Protein AF-0000000076751435 (afdb_homodimer)

Secondary structure (DSSP, 8-state):
--HHHHHHHHHHH-SSSSEE-SSTTEEEEEE-S----EEEEE-SEEEEEEEEEEEEEETTEEEEEETTEEEEE-S-EEEEEEEEEEEEEEEEEPPHHHHHHHHHHTT--------S---SEEEEE--HHHHHHHHHHHHGGG-HHHHHHHHHHHHHHHHHHHHTSTTHHHHHHHHSSSHHHHHHHHHHHHHHTTTS---HHHHHHHTT--HHHHHHHHHHHHSS-HHHHHHHHHHHHHHHHHHTT--HHHHHHHTT-S-HHHHHHHHHHHHSS-HHHHHHHHHHS---/--HHHHHHHHHHH-SSSSEE-SSTTEEEEEE-S----EEEEE-SEEEEEEEEEEEEEETTEEEEEETTEEEEE-S-EEEEEEEEEEEEEEEEEPPHHHHHHHHHHTT--------S---SEEEEE--HHHHHHHHHHHHGGG-HHHHHHHHHHHHHHHHHHHHTSTTHHHHHHHHSSSHHHHHHHHHHHHHHTTTS---HHHHHHHTT--HHHHHHHHHHHHSS-HHHHHHHHHHHHHHHHHHTT--HHHHHHHTT-S-HHHHHHHHHHHHSS-HHHHHHHHHHS---

Nearest PDB structures (foldseek):
  6xiv-assembly1_A  TM=5.117E-01  e=5.145E-09  Escherichia coli
  3mkl-assembly2_B  TM=8.517E-01  e=1.866E-04  Escherichia coli K-12
  4zua-assembly2_B-2  TM=7.783E-01  e=1.025E-05  Pseudomonas aeruginosa PAO1
  5nla-assembly1_A  TM=3.629E-01  e=6.375E-06  Sinorhizobium meliloti 1021
  3d82-assembly1_E  TM=6.627E-01  e=1.143E-02  Shewanella frigidimarina NCIMB 400

Organism: NCBI:txid927661

Foldseek 3Di:
DALVLLQVLLVVQDDAFQCDAPQPQKTKHFDADWDFWDKDWDAWKKKAWSAWKKWKDFAVDIDIDHHQKIKTAHAGFIITMGTGPRTIIIMGHDDLVLLVVLVVVVPDDDQDQPPDQDASMDMFGHDPQLSVLSSVLSVCSVVVVCRVPCNSVSVSSNSNVCCVTPCVNVSSNCNDLDLLVLLRVLRVVCLVPLQDDDDLCVSQVSSVHDSVVSQVSNCRHRVDGSVRRSLSSLLVQLLVVLLVPDDLVVSCNVSHHPDSVVSQVSNCVVPVDGSVVSSVVCNVPPDD/DALVLLQVLLVVQDDAFQCDAPQPQKTKHFDADWDFWDKDWDAWKKKAWSAWKKWKDFAVDIDIDHHQKIKTAHAGFIITMGTGPRTIIIMGHDDLVLLVVLVVVVPDDDQDQPPDQDASMDMFGHDPQLSVLSSVLSVCSVVVVCRVPCNSVSVSSNSNVCCVTPCVNVSSNCNDLDLLVLLRVLRVVCLVPLQDDDDLCVSQVSSVHDSVVSQVSNCRHRVDGSVRRSLSSLLVVLLVVLLVPDDQVVSCNVSHHPDSVVVQVSNCVVPVDGSNVSSVVCNVPPDD

Sequence (576 aa):
MSLEALTAGIERHAQTRGVSTAVPGLVLAREDREVQDIDLAYRPMLCFVAQGAKRTVAGRRATRVARGEVFLSLLDVPVVATYEVPFRSATLDIDDEKLAQVISQRHTVSPVPVQRPTEGFAVAAMDQGLVGAVDRWVGLLDEPHHRDVLAPLLEYEILHRALSSPLGPALRAAVSTGPVRAIREAAAELRDHYARTIPIHELARAAGMSPATFYRHFRAVTGLSPNQLQRITRLQNSRRLLAAGKPVTTTAQAVGYASASQFSRDYRLQYGRSPAADARIMRADPPDMSLEALTAGIERHAQTRGVSTAVPGLVLAREDREVQDIDLAYRPMLCFVAQGAKRTVAGRRATRVARGEVFLSLLDVPVVATYEVPFRSATLDIDDEKLAQVISQRHTVSPVPVQRPTEGFAVAAMDQGLVGAVDRWVGLLDEPHHRDVLAPLLEYEILHRALSSPLGPALRAAVSTGPVRAIREAAAELRDHYARTIPIHELARAAGMSPATFYRHFRAVTGLSPNQLQRITRLQNSRRLLAAGKPVTTTAQAVGYASASQFSRDYRLQYGRSPAADARIMRADPPD

Radius of gyration: 32.24 Å; Cα contacts (8 Å, |Δi|>4): 1036; chains: 2; bounding box: 47×97×66 Å

Solvent-accessible surface area (backbone atoms only — not comparable to full-atom values): 30086 Å² total; per-residue (Å²): 112,46,56,64,56,35,37,52,50,43,58,75,75,25,87,37,63,73,34,76,52,94,50,85,55,40,30,28,29,24,39,76,62,83,50,77,66,41,82,44,76,42,53,34,26,40,39,38,25,41,31,38,29,40,38,41,34,22,76,82,35,72,49,74,42,36,55,50,20,33,33,37,34,61,34,40,42,60,31,37,32,34,53,41,60,55,25,30,33,44,29,40,57,61,48,66,69,59,53,46,49,54,51,60,67,61,69,53,76,72,78,69,82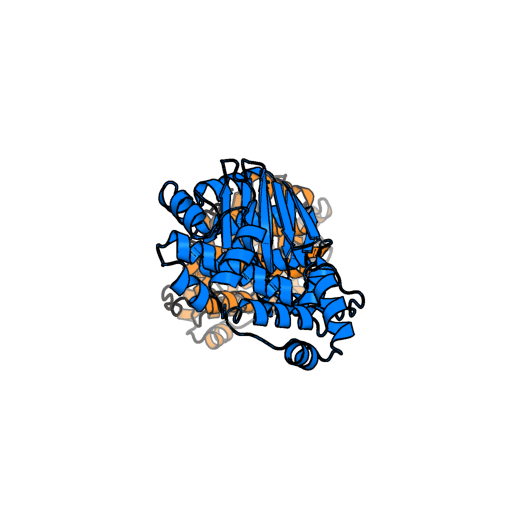,71,79,67,80,58,60,34,58,50,73,38,78,53,51,65,67,49,48,31,39,51,32,51,53,58,46,31,76,81,33,71,93,49,28,84,71,45,49,62,52,39,51,50,51,44,52,51,49,44,49,72,40,91,48,17,66,61,58,51,38,59,67,36,95,48,70,56,29,34,43,32,50,45,33,37,49,39,61,75,42,33,44,49,90,71,59,62,62,60,50,14,52,75,51,72,38,53,58,70,57,33,50,52,50,35,27,61,33,57,30,31,48,74,66,54,48,29,51,52,46,25,50,55,54,34,50,56,40,29,49,73,64,48,52,68,62,60,37,26,51,67,34,43,40,92,38,55,66,58,40,39,50,53,38,22,72,73,69,73,39,43,60,67,60,48,27,53,53,32,59,76,54,63,78,129,112,47,56,64,57,33,37,53,50,44,58,74,74,25,89,37,65,73,35,77,53,94,51,84,56,39,30,27,30,25,38,76,61,84,49,77,66,42,81,43,77,41,52,35,26,40,39,38,25,40,30,38,31,38,38,41,33,23,77,80,36,72,48,75,41,34,54,50,20,33,35,37,35,60,34,39,42,60,32,37,32,35,52,40,61,55,26,30,33,44,30,40,58,62,50,65,70,60,54,47,50,53,52,62,68,61,70,53,76,72,79,69,80,71,80,66,81,58,58,33,57,47,72,37,77,53,50,65,67,49,49,31,38,51,33,51,54,57,46,32,76,80,33,72,92,50,29,83,71,45,48,61,52,39,51,50,50,43,50,53,50,44,50,72,40,90,49,17,68,60,59,51,40,58,68,36,95,47,69,56,30,35,42,31,50,46,33,38,49,39,63,76,39,33,44,51,90,70,61,61,62,60,50,13,52,75,50,72,36,51,58,69,55,33,51,54,50,35,27,62,32,57,32,32,48,74,66,53,49,31,49,52,46,25,50,56,54,34,51,54,40,29,48,73,65,48,53,66,63,59,37,27,49,67,35,43,41,93,40,54,64,59,40,40,50,52,38,22,72,73,70,73,39,44,59,68,60,48,27,53,51,32,61,76,53,62,78,130

InterPro domains:
  IPR009057 Homedomain-like superfamily [SSF46689] (181-228)
  IPR009057 Homedomain-like superfamily [SSF46689] (234-278)
  IPR009594 Transcription regulator HTH, AraC, N-terminal [PF06719] (22-169)
  IPR018060 AraC-like, DNA binding HTH domain [PF12833] (203-277)
  IPR018060 AraC-like, DNA binding HTH domain [PS01124] (184-281)
  IPR018060 AraC-like, DNA binding HTH domain [SM00342] (197-279)
  IPR018062 HTH domain AraC-type, conserved site [PS00041] (234-275)

Structure (mmCIF, N/CA/C/O backbone):
data_AF-0000000076751435-model_v1
#
loop_
_entity.id
_entity.type
_entity.pdbx_description
1 polymer 'DNA-binding domain-containing protein, AraC-type'
#
loop_
_atom_site.group_PDB
_atom_site.id
_atom_site.type_symbol
_atom_site.label_atom_id
_atom_site.label_alt_id
_atom_site.label_comp_id
_atom_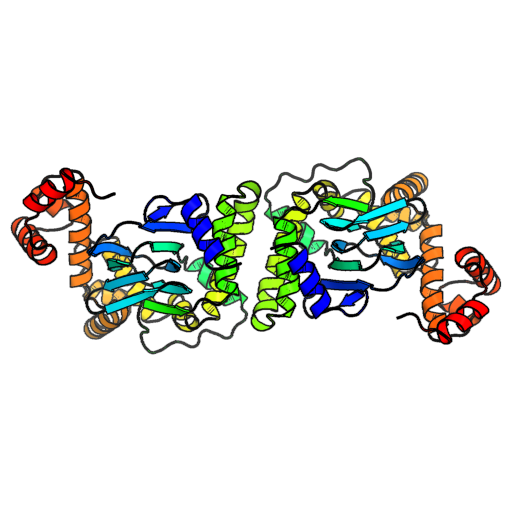site.label_asym_id
_atom_site.label_entity_id
_atom_site.label_seq_id
_atom_site.pdbx_PDB_ins_code
_atom_site.Cartn_x
_atom_site.Cartn_y
_atom_site.Cartn_z
_atom_site.occupancy
_atom_site.B_iso_or_equiv
_atom_site.auth_seq_id
_atom_site.auth_comp_id
_atom_site.auth_asym_id
_atom_site.auth_atom_id
_atom_site.pdbx_PDB_model_num
ATOM 1 N N . MET A 1 1 ? 2.291 8.148 -12.07 1 64.5 1 MET A N 1
ATOM 2 C CA . MET A 1 1 ? 1.686 8.93 -10.992 1 64.5 1 MET A CA 1
ATOM 3 C C . MET A 1 1 ? 2.412 10.258 -10.812 1 64.5 1 MET A C 1
ATOM 5 O O . MET A 1 1 ? 3.621 10.281 -10.578 1 64.5 1 MET A O 1
ATOM 9 N N . SER A 1 2 ? 1.679 11.305 -11.211 1 84.12 2 SER A N 1
ATOM 10 C CA . SER A 1 2 ? 2.254 12.641 -11.352 1 84.12 2 SER A CA 1
ATOM 11 C C . SER A 1 2 ? 1.524 13.648 -10.477 1 84.12 2 SER A C 1
ATOM 13 O O . SER A 1 2 ? 0.47 13.344 -9.914 1 84.12 2 SER A O 1
ATOM 15 N N . LEU A 1 3 ? 2.184 14.703 -10.273 1 95.12 3 LEU A N 1
ATOM 16 C CA . LEU A 1 3 ? 1.568 15.812 -9.555 1 95.12 3 LEU A CA 1
ATOM 17 C C . LEU A 1 3 ? 0.289 16.266 -10.25 1 95.12 3 LEU A C 1
ATOM 19 O O . LEU A 1 3 ? -0.659 16.703 -9.586 1 95.12 3 LEU A O 1
ATOM 23 N N . GLU A 1 4 ? 0.23 16.016 -11.539 1 95.38 4 GLU A N 1
ATOM 24 C CA . GLU A 1 4 ? -0.965 16.359 -12.305 1 95.38 4 GLU A CA 1
ATOM 25 C C . GLU A 1 4 ? -2.139 15.461 -11.914 1 95.38 4 GLU A C 1
ATOM 27 O O . GLU A 1 4 ? -3.268 15.938 -11.773 1 95.38 4 GLU A O 1
ATOM 32 N N . ALA A 1 5 ? -1.842 14.219 -11.805 1 95 5 ALA A N 1
ATOM 33 C CA . ALA A 1 5 ? -2.887 13.281 -11.406 1 95 5 ALA A CA 1
ATOM 34 C C . ALA A 1 5 ? -3.393 13.586 -10 1 95 5 ALA A C 1
ATOM 36 O O . ALA A 1 5 ? -4.598 13.547 -9.742 1 95 5 ALA A O 1
ATOM 37 N N . LEU A 1 6 ? -2.479 13.938 -9.102 1 97.06 6 LEU A N 1
ATOM 38 C CA . LEU A 1 6 ? -2.854 14.305 -7.738 1 97.06 6 LEU A CA 1
ATOM 39 C C . LEU A 1 6 ? -3.732 15.547 -7.734 1 97.06 6 LEU A C 1
ATOM 41 O O . LEU A 1 6 ? -4.766 15.586 -7.059 1 97.06 6 LEU A O 1
ATOM 45 N N . THR A 1 7 ? -3.363 16.531 -8.516 1 97.88 7 THR A N 1
ATOM 46 C CA . THR A 1 7 ? -4.137 17.766 -8.641 1 97.88 7 THR A CA 1
ATOM 47 C C . THR A 1 7 ? -5.551 17.469 -9.133 1 97.88 7 THR A C 1
ATOM 49 O O . THR A 1 7 ? -6.531 17.953 -8.555 1 97.88 7 THR A O 1
ATOM 52 N N . ALA A 1 8 ? -5.637 16.641 -10.141 1 97.25 8 ALA A N 1
ATOM 53 C CA . ALA A 1 8 ? -6.938 16.281 -10.703 1 97.25 8 ALA A CA 1
ATOM 54 C C . ALA A 1 8 ? -7.801 15.555 -9.68 1 97.25 8 ALA A C 1
ATOM 56 O O . ALA A 1 8 ? -9.008 15.781 -9.609 1 97.25 8 ALA A O 1
ATOM 57 N N . GLY A 1 9 ? -7.195 14.664 -8.93 1 96.88 9 GLY A N 1
ATOM 58 C CA . GLY A 1 9 ? -7.926 13.969 -7.887 1 96.88 9 GLY A CA 1
ATOM 59 C C . GLY A 1 9 ? -8.469 14.891 -6.812 1 96.88 9 GLY A C 1
ATOM 60 O O . GLY A 1 9 ? -9.609 14.742 -6.379 1 96.88 9 GLY A O 1
ATOM 61 N N . ILE A 1 10 ? -7.652 15.844 -6.383 1 97.88 10 ILE A N 1
ATOM 62 C CA . ILE A 1 10 ? -8.07 16.812 -5.379 1 97.88 10 ILE A CA 1
ATOM 63 C C . ILE A 1 10 ? -9.227 17.656 -5.914 1 97.88 10 ILE A C 1
ATOM 65 O O . ILE A 1 10 ? -10.227 17.859 -5.215 1 97.88 10 ILE A O 1
ATOM 69 N N . GLU A 1 11 ? -9.172 18.047 -7.137 1 96.81 11 GLU A N 1
ATOM 70 C CA . GLU A 1 11 ? -10.195 18.891 -7.742 1 96.81 11 GLU A CA 1
ATOM 71 C C . GLU A 1 11 ? -11.523 18.156 -7.871 1 96.81 11 GLU A C 1
ATOM 73 O O . GLU A 1 11 ? -12.594 18.766 -7.762 1 96.81 11 GLU A O 1
ATOM 78 N N . ARG A 1 12 ? -11.477 16.875 -8.047 1 96.19 12 ARG A N 1
ATOM 79 C CA . ARG A 1 12 ? -12.695 16.078 -8.18 1 96.19 12 ARG A CA 1
ATOM 80 C C . ARG A 1 12 ? -13.438 15.984 -6.852 1 96.19 12 ARG A C 1
ATOM 82 O O . ARG A 1 12 ? -14.664 15.852 -6.824 1 96.19 12 ARG A O 1
ATOM 89 N N . HIS A 1 13 ? -12.695 16.172 -5.738 1 97 13 HIS A N 1
ATOM 90 C CA . HIS A 1 13 ? -13.32 15.797 -4.473 1 97 13 HIS A CA 1
ATOM 91 C C . HIS A 1 13 ? -13.367 16.984 -3.514 1 97 13 HIS A C 1
ATOM 93 O O . HIS A 1 13 ? -13.922 16.875 -2.416 1 97 13 HIS A O 1
ATOM 99 N N . ALA A 1 14 ? -12.742 18.109 -3.879 1 94.81 14 ALA A N 1
ATOM 100 C CA . ALA A 1 14 ? -12.758 19.281 -3.014 1 94.81 14 ALA A CA 1
ATOM 101 C C . ALA A 1 14 ? -13.133 20.531 -3.801 1 94.81 14 ALA A C 1
ATOM 103 O O . ALA A 1 14 ? -12.609 20.766 -4.895 1 94.81 14 ALA A O 1
ATOM 104 N N . GLN A 1 15 ? -14.039 21.312 -3.209 1 90.88 15 GLN A N 1
ATOM 105 C CA . GLN A 1 15 ? -14.445 22.562 -3.828 1 90.88 15 GLN A CA 1
ATOM 106 C C . GLN A 1 15 ? -13.977 23.766 -3.002 1 90.88 15 GLN A C 1
ATOM 108 O O . GLN A 1 15 ? -14.062 24.906 -3.451 1 90.88 15 GLN A O 1
ATOM 113 N N . THR A 1 16 ? -13.539 23.516 -1.793 1 91.56 16 THR A N 1
ATOM 114 C CA . THR A 1 16 ? -13.055 24.547 -0.877 1 91.56 16 THR A CA 1
ATOM 115 C C . THR A 1 16 ? -11.867 24.031 -0.068 1 91.56 16 THR A C 1
ATOM 117 O O . THR A 1 16 ? -11.359 22.938 -0.331 1 91.56 16 THR A O 1
ATOM 120 N N . ARG A 1 17 ? -11.445 24.797 0.903 1 88.19 17 ARG A N 1
ATOM 121 C CA . ARG A 1 17 ? -10.359 24.375 1.777 1 88.19 17 ARG A CA 1
ATOM 122 C C . ARG A 1 17 ? -10.891 23.547 2.941 1 88.19 17 ARG A C 1
ATOM 124 O O . ARG A 1 17 ? -12 23.766 3.414 1 88.19 17 ARG A O 1
ATOM 131 N N . GLY A 1 18 ? -10.008 22.672 3.377 1 89.62 18 GLY A N 1
ATOM 132 C CA . GLY A 1 18 ? -10.281 21.953 4.613 1 89.62 18 GLY A CA 1
ATOM 133 C C . GLY A 1 18 ? -11.422 20.953 4.484 1 89.62 18 GLY A C 1
ATOM 134 O O . GLY A 1 18 ? -12.266 20.844 5.379 1 89.62 18 GLY A O 1
ATOM 135 N N . VAL A 1 19 ? -11.547 20.281 3.387 1 88.5 19 VAL A N 1
ATOM 136 C CA . VAL A 1 19 ? -12.625 19.328 3.156 1 88.5 19 VAL A CA 1
ATOM 137 C C . VAL A 1 19 ? -12.258 17.984 3.766 1 88.5 19 VAL A C 1
ATOM 139 O O . VAL A 1 19 ? -11.328 17.312 3.297 1 88.5 19 VAL A O 1
ATOM 142 N N . SER A 1 20 ? -13 17.625 4.816 1 93.94 20 SER A N 1
ATOM 143 C CA . SER A 1 20 ? -12.875 16.266 5.332 1 93.94 20 SER A CA 1
ATOM 144 C C . SER A 1 20 ? -13.445 15.242 4.352 1 93.94 20 SER A C 1
ATOM 146 O O . SER A 1 20 ? -14.43 15.523 3.66 1 93.94 20 SER A O 1
ATOM 148 N N . THR A 1 21 ? -12.875 14.055 4.266 1 95.62 21 THR A N 1
ATOM 149 C CA . THR A 1 21 ? -13.289 13.07 3.273 1 95.62 21 THR A CA 1
ATOM 150 C C . THR A 1 21 ? -13.703 11.766 3.947 1 95.62 21 THR A C 1
ATOM 152 O O . THR A 1 21 ? -13.648 11.648 5.172 1 95.62 21 THR A O 1
ATOM 155 N N . ALA A 1 22 ? -14.141 10.836 3.127 1 94.62 22 ALA A N 1
ATOM 156 C CA . ALA A 1 22 ? -14.539 9.516 3.602 1 94.62 22 ALA A CA 1
ATOM 157 C C . ALA A 1 22 ? -13.328 8.695 4.02 1 94.62 22 ALA A C 1
ATOM 159 O O . ALA A 1 22 ? -13.469 7.66 4.68 1 94.62 22 ALA A O 1
ATOM 160 N N . VAL A 1 23 ? -12.172 9.078 3.59 1 95.25 23 VAL A N 1
ATOM 161 C CA . VAL A 1 23 ? -10.938 8.469 4.082 1 95.25 23 VAL A CA 1
ATOM 162 C C . VAL A 1 23 ? -10.516 9.141 5.387 1 95.25 23 VAL A C 1
ATOM 164 O O . VAL A 1 23 ? -10.156 10.312 5.398 1 95.25 23 VAL A O 1
ATOM 167 N N . PRO A 1 24 ? -10.516 8.453 6.465 1 91.25 24 PRO A N 1
ATOM 168 C CA . PRO A 1 24 ? -10.164 9.07 7.746 1 91.25 24 PRO A CA 1
ATOM 169 C C . PRO A 1 24 ? -8.773 9.703 7.727 1 91.25 24 PRO A C 1
ATOM 171 O O . PRO A 1 24 ? -7.812 9.086 7.258 1 91.25 24 PRO A O 1
ATOM 174 N N . GLY A 1 25 ? -8.672 10.992 8.188 1 93.06 25 GLY A N 1
ATOM 175 C CA . GLY A 1 25 ? -7.406 11.695 8.297 1 93.06 25 GLY A CA 1
ATOM 176 C C . GLY A 1 25 ? -7.02 12.43 7.027 1 93.06 25 GLY A C 1
ATOM 177 O O . GLY A 1 25 ? -6.035 13.172 7.008 1 93.06 25 GLY A O 1
ATOM 178 N N . LEU A 1 26 ? -7.762 12.141 5.969 1 96.75 26 LEU A N 1
ATOM 179 C CA . LEU A 1 26 ? -7.492 12.82 4.703 1 96.75 26 LEU A CA 1
ATOM 180 C C . LEU A 1 26 ? -8.328 14.094 4.578 1 96.75 26 LEU A C 1
ATOM 182 O O . LEU A 1 26 ? -9.562 14.023 4.535 1 96.75 26 LEU A O 1
ATOM 186 N N . VAL A 1 27 ? -7.699 15.195 4.516 1 97.56 27 VAL A N 1
ATOM 187 C CA . VAL A 1 27 ? -8.344 16.484 4.297 1 97.56 27 VAL A CA 1
ATOM 188 C C . VAL A 1 27 ? -7.82 17.109 3.004 1 97.56 27 VAL A C 1
ATOM 190 O O . VAL A 1 27 ? -6.613 17.094 2.74 1 97.56 27 VAL A O 1
ATOM 193 N N . LEU A 1 28 ? -8.688 17.578 2.186 1 98.06 28 LEU A N 1
ATOM 194 C CA . LEU A 1 28 ? -8.297 18.188 0.916 1 98.06 28 LEU A CA 1
ATOM 195 C C . LEU A 1 28 ? -8.531 19.688 0.939 1 98.06 28 LEU A C 1
ATOM 197 O O . LEU A 1 28 ? -9.398 20.172 1.666 1 98.06 28 LEU A O 1
ATOM 201 N N . ALA A 1 29 ? -7.715 20.438 0.255 1 97.12 29 ALA A N 1
ATOM 202 C CA . ALA A 1 29 ? -7.887 21.875 0.141 1 97.12 29 ALA A CA 1
ATOM 203 C C . ALA A 1 29 ? -7.859 22.328 -1.319 1 97.12 29 ALA A C 1
ATOM 205 O O . ALA A 1 29 ? -7 21.891 -2.088 1 97.12 29 ALA A O 1
ATOM 206 N N . ARG A 1 30 ? -8.781 23.062 -1.657 1 96.25 30 ARG A N 1
ATOM 207 C CA . ARG A 1 30 ? -8.859 23.75 -2.941 1 96.25 30 ARG A CA 1
ATOM 208 C C . ARG A 1 30 ? -9.117 25.234 -2.746 1 96.25 30 ARG A C 1
ATOM 210 O O . ARG A 1 30 ? -10.094 25.625 -2.111 1 96.25 30 ARG A O 1
ATOM 217 N N . GLU A 1 31 ? -8.242 26.047 -3.109 1 94.69 31 GLU A N 1
ATOM 218 C CA . GLU A 1 31 ? -8.375 27.5 -3.076 1 94.69 31 GLU A CA 1
ATOM 219 C C . GLU A 1 31 ? -8.102 28.109 -4.449 1 94.69 31 GLU A C 1
ATOM 221 O O . GLU A 1 31 ? -7 27.984 -4.984 1 94.69 31 GLU A O 1
ATOM 226 N N . ASP A 1 32 ? -9.07 28.75 -5.047 1 93.44 32 ASP A N 1
ATOM 227 C CA . ASP A 1 32 ? -8.945 29.312 -6.383 1 93.44 32 ASP A CA 1
ATOM 228 C C . ASP A 1 32 ? -8.859 30.844 -6.32 1 93.44 32 ASP A C 1
ATOM 230 O O . ASP A 1 32 ? -8.469 31.484 -7.297 1 93.44 32 ASP A O 1
ATOM 234 N N . ARG A 1 33 ? -9.242 31.375 -5.215 1 88.06 33 ARG A N 1
ATOM 235 C CA . ARG A 1 33 ? -9.234 32.812 -5.059 1 88.06 33 ARG A CA 1
ATOM 236 C C . ARG A 1 33 ? -8.148 33.25 -4.078 1 88.06 33 ARG A C 1
ATOM 238 O O . ARG A 1 33 ? -7.848 32.562 -3.119 1 88.06 33 ARG A O 1
ATOM 245 N N . GLU A 1 34 ? -7.727 34.406 -4.336 1 81.38 34 GLU A N 1
ATOM 246 C CA . GLU A 1 34 ? -6.707 34.969 -3.449 1 81.38 34 GLU A CA 1
ATOM 247 C C . GLU A 1 34 ? -7.312 35.406 -2.115 1 81.38 34 GLU A C 1
ATOM 249 O O . GLU A 1 34 ? -8.25 36.188 -2.082 1 81.38 34 GLU A O 1
ATOM 254 N N . VAL A 1 35 ? -7.059 34.688 -1.144 1 75.38 35 VAL A N 1
ATOM 255 C CA . VAL A 1 35 ? -7.406 35.125 0.211 1 75.38 35 VAL A CA 1
ATOM 256 C C . VAL A 1 35 ? -6.141 35.281 1.04 1 75.38 35 VAL A C 1
ATOM 258 O O . VAL A 1 35 ? -5.242 34.438 1.009 1 75.38 35 VAL A O 1
ATOM 261 N N . GLN A 1 36 ? -6.098 36.469 1.551 1 79.38 36 GLN A N 1
ATOM 262 C CA . GLN A 1 36 ? -4.906 36.75 2.342 1 79.38 36 GLN A CA 1
ATOM 263 C C . GLN A 1 36 ? -5.188 36.625 3.836 1 79.38 36 GLN A C 1
ATOM 265 O O . GLN A 1 36 ? -6.273 36.969 4.301 1 79.38 36 GLN A O 1
ATOM 270 N N . ASP A 1 37 ? -4.246 36.062 4.559 1 83.38 37 ASP A N 1
ATOM 271 C CA . ASP A 1 37 ? -4.148 36.062 6.016 1 83.38 37 ASP A CA 1
ATOM 272 C C . ASP A 1 37 ? -5.305 35.281 6.645 1 83.38 37 ASP A C 1
ATOM 274 O O . ASP A 1 37 ? -6.004 35.812 7.516 1 83.38 37 ASP A O 1
ATOM 278 N N . ILE A 1 38 ? -5.375 34.125 6.316 1 87.88 38 ILE A N 1
ATOM 279 C CA . ILE A 1 38 ? -6.383 33.25 6.895 1 87.88 38 ILE A CA 1
ATOM 280 C C . ILE A 1 38 ? -5.879 32.688 8.227 1 87.88 38 ILE A C 1
ATOM 282 O O . ILE A 1 38 ? -4.77 32.156 8.297 1 87.88 38 ILE A O 1
ATOM 286 N N . ASP A 1 39 ? -6.75 32.875 9.234 1 90.38 39 ASP A N 1
ATOM 287 C CA . ASP A 1 39 ? -6.445 32.281 10.531 1 90.38 39 ASP A CA 1
ATOM 288 C C . ASP A 1 39 ? -6.719 30.766 10.508 1 90.38 39 ASP A C 1
ATOM 290 O O . ASP A 1 39 ? -7.828 30.328 10.195 1 90.38 39 ASP A O 1
ATOM 294 N N . LEU A 1 40 ? -5.688 29.984 10.844 1 90.88 40 LEU A N 1
ATOM 295 C CA . LEU A 1 40 ? -5.84 28.531 10.93 1 90.88 40 LEU A CA 1
ATOM 296 C C . LEU A 1 40 ? -5.305 28 12.258 1 90.88 40 LEU A C 1
ATOM 298 O O . LEU A 1 40 ? -4.418 28.609 12.859 1 90.88 40 LEU A O 1
ATOM 302 N N . ALA A 1 41 ? -5.871 26.953 12.703 1 91.19 41 ALA A N 1
ATOM 303 C CA . ALA A 1 41 ? -5.387 26.203 13.859 1 91.19 41 ALA A CA 1
ATOM 304 C C . ALA A 1 41 ? -4.777 24.875 13.422 1 91.19 41 ALA A C 1
ATOM 306 O O . ALA A 1 41 ? -5.496 23.953 13.031 1 91.19 41 ALA A O 1
ATOM 307 N N . TYR A 1 42 ? -3.535 24.781 13.594 1 91.56 42 TYR A N 1
ATOM 308 C CA . TYR A 1 42 ? -2.842 23.594 13.133 1 91.56 42 TYR A CA 1
ATOM 309 C C . TYR A 1 42 ? -2.803 22.531 14.219 1 91.56 42 TYR A C 1
ATOM 311 O O . TYR A 1 42 ? -2.703 22.844 15.406 1 91.56 42 TYR A O 1
ATOM 319 N N . ARG A 1 43 ? -2.916 21.391 13.758 1 91.44 43 ARG A N 1
ATOM 320 C CA . ARG A 1 43 ? -2.564 20.172 14.461 1 91.44 43 ARG A CA 1
ATOM 321 C C . ARG A 1 43 ? -1.458 19.406 13.734 1 91.44 43 ARG A C 1
ATOM 323 O O . ARG A 1 43 ? -1.142 19.719 12.586 1 91.44 43 ARG A O 1
ATOM 330 N N . PRO A 1 44 ? -0.805 18.484 14.422 1 92.81 44 PRO A N 1
ATOM 331 C CA . PRO A 1 44 ? 0.243 17.734 13.727 1 92.81 44 PRO A CA 1
ATOM 332 C C . PRO A 1 44 ? -0.24 17.125 12.414 1 92.81 44 PRO A C 1
ATOM 334 O O . PRO A 1 44 ? -1.268 16.438 12.383 1 92.81 44 PRO A O 1
ATOM 337 N N . MET A 1 45 ? 0.549 17.422 11.383 1 95.94 45 MET A N 1
ATOM 338 C CA . MET A 1 45 ? 0.066 17.016 10.07 1 95.94 45 MET A CA 1
ATOM 339 C C . MET A 1 45 ? 1.197 17.016 9.047 1 95.94 45 MET A C 1
ATOM 341 O O . MET A 1 45 ? 2.252 17.609 9.281 1 95.94 45 MET A O 1
ATOM 345 N N . LEU A 1 46 ? 0.988 16.312 7.965 1 97.75 46 LEU A N 1
ATOM 346 C CA . LEU A 1 46 ? 1.719 16.438 6.711 1 97.75 46 LEU A CA 1
ATOM 347 C C . LEU A 1 46 ? 0.835 17.047 5.625 1 97.75 46 LEU A C 1
ATOM 349 O O . LEU A 1 46 ? -0.238 16.531 5.324 1 97.75 46 LEU A O 1
ATOM 353 N N . CYS A 1 47 ? 1.188 18.188 5.09 1 98.31 47 CYS A N 1
ATOM 354 C CA . CYS A 1 47 ? 0.462 18.844 4.008 1 98.31 47 CYS A CA 1
ATOM 355 C C . CYS A 1 47 ? 1.197 18.688 2.684 1 98.31 47 CYS A C 1
ATOM 357 O O . CYS A 1 47 ? 2.279 19.25 2.496 1 98.31 47 CYS A O 1
ATOM 359 N N . PHE A 1 48 ? 0.66 17.953 1.745 1 98.69 48 PHE A N 1
ATOM 360 C CA . PHE A 1 48 ? 1.238 17.688 0.434 1 98.69 48 PHE A CA 1
ATOM 361 C C . PHE A 1 48 ? 0.691 18.656 -0.609 1 98.69 48 PHE A C 1
ATOM 363 O O . PHE A 1 48 ? -0.485 18.578 -0.971 1 98.69 48 PHE A O 1
ATOM 370 N N . VAL A 1 49 ? 1.534 19.5 -1.147 1 98.62 49 VAL A N 1
ATOM 371 C CA . VAL A 1 49 ? 1.062 20.531 -2.059 1 98.62 49 VAL A CA 1
ATOM 372 C C . VAL A 1 49 ? 1.173 20.047 -3.502 1 98.62 49 VAL A C 1
ATOM 374 O O . VAL A 1 49 ? 2.273 19.797 -3.996 1 98.62 49 VAL A O 1
ATOM 377 N N . ALA A 1 50 ? 0.078 19.922 -4.129 1 98.44 50 ALA A N 1
ATOM 378 C CA . ALA A 1 50 ? 0.026 19.453 -5.512 1 98.44 50 ALA A CA 1
ATOM 379 C C . ALA A 1 50 ? 0.118 20.625 -6.488 1 98.44 50 ALA A C 1
ATOM 381 O O . ALA A 1 50 ? 0.604 20.469 -7.609 1 98.44 50 ALA A O 1
ATOM 382 N N . GLN A 1 51 ? -0.365 21.734 -6.082 1 97.75 51 GLN A N 1
ATOM 383 C CA . GLN A 1 51 ? -0.378 22.938 -6.91 1 97.75 51 GLN A CA 1
ATOM 384 C C . GLN A 1 51 ? -0.359 24.203 -6.051 1 97.75 51 GLN A C 1
ATOM 386 O O . GLN A 1 51 ? -0.863 24.203 -4.926 1 97.75 51 GLN A O 1
ATOM 391 N N . GLY A 1 52 ? 0.267 25.281 -6.645 1 96.88 52 GLY A N 1
ATOM 392 C CA . GLY A 1 52 ? 0.333 26.547 -5.91 1 96.88 52 GLY A CA 1
ATOM 393 C C . GLY A 1 52 ? 1.347 26.516 -4.781 1 96.88 52 GLY A C 1
ATOM 394 O O . GLY A 1 52 ? 2.346 25.797 -4.852 1 96.88 52 GLY A O 1
ATOM 395 N N . ALA A 1 53 ? 1.108 27.469 -3.846 1 97.06 53 ALA A N 1
ATOM 396 C CA . ALA A 1 53 ? 1.979 27.562 -2.678 1 97.06 53 ALA A CA 1
ATOM 397 C C . ALA A 1 53 ? 1.231 28.141 -1.479 1 97.06 53 ALA A C 1
ATOM 399 O O . ALA A 1 53 ? 0.154 28.719 -1.633 1 97.06 53 ALA A O 1
ATOM 400 N N . LYS A 1 54 ? 1.791 27.828 -0.343 1 95.94 54 LYS A N 1
ATOM 401 C CA . LYS A 1 54 ? 1.219 28.297 0.914 1 95.94 54 LYS A CA 1
ATOM 402 C C . LYS A 1 54 ? 2.305 28.828 1.853 1 95.94 54 LYS A C 1
ATOM 404 O O . LYS A 1 54 ? 3.359 28.203 1.995 1 95.94 54 LYS A O 1
ATOM 409 N N . ARG A 1 55 ? 2.076 30.016 2.336 1 95.06 55 ARG A N 1
ATOM 410 C CA . ARG A 1 55 ? 2.932 30.562 3.385 1 95.06 55 ARG A CA 1
ATOM 411 C C . ARG A 1 55 ? 2.234 30.516 4.742 1 95.06 55 ARG A C 1
ATOM 413 O O . ARG A 1 55 ? 1.093 30.969 4.871 1 95.06 55 ARG A O 1
ATOM 420 N N . THR A 1 56 ? 2.885 29.922 5.695 1 94.06 56 THR A N 1
ATOM 421 C CA . THR A 1 56 ? 2.361 29.781 7.047 1 94.06 56 THR A CA 1
ATOM 422 C C . THR A 1 56 ? 3.225 30.547 8.039 1 94.06 56 THR A C 1
ATOM 424 O O . THR A 1 56 ? 4.445 30.391 8.07 1 94.06 56 THR A O 1
ATOM 427 N N . VAL A 1 57 ? 2.604 31.344 8.859 1 91.56 57 VAL A N 1
ATOM 428 C CA . VAL A 1 57 ? 3.33 32.156 9.836 1 91.56 57 VAL A CA 1
ATOM 429 C C . VAL A 1 57 ? 2.828 31.844 11.242 1 91.56 57 VAL A C 1
ATOM 431 O O . VAL A 1 57 ? 1.623 31.891 11.5 1 91.56 57 VAL A O 1
ATOM 434 N N . ALA A 1 58 ? 3.723 31.516 12.109 1 89.94 58 ALA A N 1
ATOM 435 C CA . ALA A 1 58 ? 3.498 31.391 13.547 1 89.94 58 ALA A CA 1
ATOM 436 C C . ALA A 1 58 ? 4.492 32.25 14.328 1 89.94 58 ALA A C 1
ATOM 438 O O . ALA A 1 58 ? 5.629 31.828 14.562 1 89.94 58 ALA A O 1
ATOM 439 N N . GLY A 1 59 ? 3.945 33.312 14.883 1 85 59 GLY A N 1
ATOM 440 C CA . GLY A 1 59 ? 4.867 34.219 15.539 1 85 59 GLY A CA 1
ATOM 441 C C . GLY A 1 59 ? 6.008 34.656 14.648 1 85 59 GLY A C 1
ATOM 442 O O . GLY A 1 59 ? 5.781 35.25 13.578 1 85 59 GLY A O 1
ATOM 443 N N . ARG A 1 60 ? 7.195 34.281 15.055 1 82.19 60 ARG A N 1
ATOM 444 C CA . ARG A 1 60 ? 8.375 34.719 14.312 1 82.19 60 ARG A CA 1
ATOM 445 C C . ARG A 1 60 ? 8.75 33.688 13.234 1 82.19 60 ARG A C 1
ATOM 447 O O . ARG A 1 60 ? 9.648 33.938 12.43 1 82.19 60 ARG A O 1
ATOM 454 N N . ARG A 1 61 ? 8.008 32.719 13.18 1 84.88 61 ARG A N 1
ATOM 455 C CA . ARG A 1 61 ? 8.336 31.672 12.227 1 84.88 61 ARG A CA 1
ATOM 456 C C . ARG A 1 61 ? 7.449 31.75 10.992 1 84.88 61 ARG A C 1
ATOM 458 O O . ARG A 1 61 ? 6.23 31.906 11.102 1 84.88 61 ARG A O 1
ATOM 465 N N . ALA A 1 62 ? 8.148 31.719 9.898 1 90.5 62 ALA A N 1
ATOM 466 C CA . ALA A 1 62 ? 7.453 31.688 8.609 1 90.5 62 ALA A CA 1
ATOM 467 C C . ALA A 1 62 ? 7.988 30.562 7.727 1 90.5 62 ALA A C 1
ATOM 469 O O . ALA A 1 62 ? 9.195 30.328 7.676 1 90.5 62 ALA A O 1
ATOM 470 N N . THR A 1 63 ? 7.098 29.828 7.133 1 93.19 63 THR A N 1
ATOM 471 C CA . THR A 1 63 ? 7.488 28.734 6.254 1 93.19 63 THR A CA 1
ATOM 472 C C . THR A 1 63 ? 6.668 28.766 4.965 1 93.19 63 THR A C 1
ATOM 474 O O . THR A 1 63 ? 5.469 29.031 4.992 1 93.19 63 THR A O 1
ATOM 477 N N . ARG A 1 64 ? 7.352 28.531 3.91 1 96.12 64 ARG A N 1
ATOM 478 C CA . ARG A 1 64 ? 6.68 28.422 2.619 1 96.12 64 ARG A CA 1
ATOM 479 C C . ARG A 1 64 ? 6.789 27.016 2.059 1 96.12 64 ARG A C 1
ATOM 481 O O . ARG A 1 64 ? 7.852 26.391 2.137 1 96.12 64 ARG A O 1
ATOM 488 N N . VAL A 1 65 ? 5.703 26.516 1.582 1 97.31 65 VAL A N 1
ATOM 489 C CA . VAL A 1 65 ? 5.664 25.219 0.904 1 97.31 65 VAL A CA 1
ATOM 490 C C . VAL A 1 65 ? 4.984 25.375 -0.455 1 97.31 65 VAL A C 1
ATOM 492 O O . VAL A 1 65 ? 3.996 26.109 -0.585 1 97.31 65 VAL A O 1
ATOM 495 N N . ALA A 1 66 ? 5.586 24.781 -1.469 1 98 66 ALA A N 1
ATOM 496 C CA . ALA A 1 66 ? 5.098 24.969 -2.834 1 98 66 ALA A CA 1
ATOM 497 C C . ALA A 1 66 ? 4.879 23.625 -3.521 1 98 66 ALA A C 1
ATOM 499 O O . ALA A 1 66 ? 5.082 22.562 -2.916 1 98 66 ALA A O 1
ATOM 500 N N . ARG A 1 67 ? 4.43 23.75 -4.801 1 98 67 ARG A N 1
ATOM 501 C CA . ARG A 1 67 ? 4.145 22.562 -5.621 1 98 67 ARG A CA 1
ATOM 502 C C . ARG A 1 67 ? 5.277 21.547 -5.539 1 98 67 ARG A C 1
ATOM 504 O O . ARG A 1 67 ? 6.445 21.906 -5.727 1 98 67 ARG A O 1
ATOM 511 N N . GLY A 1 68 ? 4.879 20.297 -5.191 1 97.94 68 GLY A N 1
ATOM 512 C CA . GLY A 1 68 ? 5.859 19.219 -5.152 1 97.94 68 GLY A CA 1
ATOM 513 C C . GLY A 1 68 ? 6.562 19.094 -3.814 1 97.94 68 GLY A C 1
ATOM 514 O O . GLY A 1 68 ? 7.441 18.25 -3.645 1 97.94 68 GLY A O 1
ATOM 515 N N . GLU A 1 69 ? 6.145 19.922 -2.887 1 98.12 69 GLU A N 1
ATOM 516 C CA . GLU A 1 69 ? 6.734 19.875 -1.554 1 98.12 69 GLU A CA 1
ATOM 517 C C . GLU A 1 69 ? 5.715 19.422 -0.512 1 98.12 69 GLU A C 1
ATOM 519 O O . GLU A 1 69 ? 4.508 19.453 -0.768 1 98.12 69 GLU A O 1
ATOM 524 N N . VAL A 1 70 ? 6.242 18.922 0.594 1 98.31 70 VAL A N 1
ATOM 525 C CA . VAL A 1 70 ? 5.43 18.531 1.743 1 98.31 70 VAL A CA 1
ATOM 526 C C . VAL A 1 70 ? 5.832 19.375 2.961 1 98.31 70 VAL A C 1
ATOM 528 O O . VAL A 1 70 ? 7.016 19.625 3.182 1 98.31 70 VAL A O 1
ATOM 531 N N . PHE A 1 71 ? 4.852 19.859 3.615 1 96.69 71 PHE A N 1
ATOM 532 C CA . PHE A 1 71 ? 5.012 20.625 4.844 1 96.69 71 PHE A CA 1
ATOM 533 C C . PHE A 1 71 ? 4.648 19.781 6.059 1 96.69 71 PHE A C 1
ATOM 535 O O . PHE A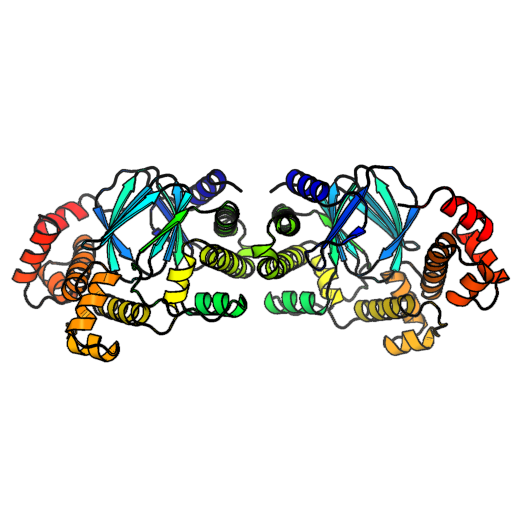 1 71 ? 3.574 19.188 6.105 1 96.69 71 PHE A O 1
ATOM 542 N N . LEU A 1 72 ? 5.551 19.703 7.035 1 95.38 72 LEU A N 1
ATOM 543 C CA . LEU A 1 72 ? 5.316 19.031 8.312 1 95.38 72 LEU A CA 1
ATOM 544 C C . LEU A 1 72 ? 5.086 20.047 9.422 1 95.38 72 LEU A C 1
ATOM 546 O O . LEU A 1 72 ? 5.902 20.953 9.625 1 95.38 72 LEU A O 1
ATOM 550 N N . SER A 1 73 ? 3.971 19.953 10.062 1 93.12 73 SER A N 1
ATOM 551 C CA . SER A 1 73 ? 3.758 20.594 11.344 1 93.12 73 SER A CA 1
ATOM 552 C C . SER A 1 73 ? 3.609 19.578 12.469 1 93.12 73 SER A C 1
ATOM 554 O O . SER A 1 73 ? 2.814 18.641 12.367 1 93.12 73 SER A O 1
ATOM 556 N N . LEU A 1 74 ? 4.352 19.734 13.531 1 88.25 74 LEU A N 1
ATOM 557 C CA . LEU A 1 74 ? 4.242 18.844 14.68 1 88.25 74 LEU A CA 1
ATOM 558 C C . LEU A 1 74 ? 3.521 19.516 15.836 1 88.25 74 LEU A C 1
ATOM 560 O O . LEU A 1 74 ? 3.506 19 16.953 1 88.25 74 LEU A O 1
ATOM 564 N N . LEU A 1 75 ? 2.84 20.625 15.586 1 85.88 75 LEU A N 1
ATOM 565 C CA . LEU A 1 75 ? 2.436 21.469 16.703 1 85.88 75 LEU A CA 1
ATOM 566 C C . LEU A 1 75 ? 0.95 21.797 16.625 1 85.88 75 LEU A C 1
ATOM 568 O O . LEU A 1 75 ? 0.403 21.953 15.523 1 85.88 75 LEU A O 1
ATOM 572 N N . ASP A 1 76 ? 0.374 21.875 17.766 1 88.69 76 ASP A N 1
ATOM 573 C CA . ASP A 1 76 ? -0.924 22.516 17.922 1 88.69 76 ASP A CA 1
ATOM 574 C C . ASP A 1 76 ? -0.767 24.031 18.109 1 88.69 76 ASP A C 1
ATOM 576 O O . ASP A 1 76 ? -0.598 24.5 19.219 1 88.69 76 ASP A O 1
ATOM 580 N N . VAL A 1 77 ? -0.834 24.75 17 1 90.38 77 VAL A N 1
ATOM 581 C CA . VAL A 1 77 ? -0.529 26.172 17.094 1 90.38 77 VAL A CA 1
ATOM 582 C C . VAL A 1 77 ? -1.423 26.953 16.141 1 90.38 77 VAL A C 1
ATOM 584 O O . VAL A 1 77 ? -1.755 26.484 15.055 1 90.38 77 VAL A O 1
ATOM 587 N N . PRO A 1 78 ? -1.856 28.125 16.609 1 92.25 78 PRO A N 1
ATOM 588 C CA . PRO A 1 78 ? -2.514 29.031 15.648 1 92.25 78 PRO A CA 1
ATOM 589 C C . PRO A 1 78 ? -1.539 29.641 14.648 1 92.25 78 PRO A C 1
ATOM 591 O O . PRO A 1 78 ? -0.414 29.984 15.008 1 92.25 78 PRO A O 1
ATOM 594 N N . VAL A 1 79 ? -1.992 29.688 13.398 1 92.56 79 VAL A N 1
ATOM 595 C CA . VAL A 1 79 ? -1.141 30.25 12.359 1 92.56 79 VAL A CA 1
ATOM 596 C C . VAL A 1 79 ? -1.969 31.156 11.453 1 92.56 79 VAL A C 1
ATOM 598 O O . VAL A 1 79 ? -3.201 31.156 11.516 1 92.56 79 VAL A O 1
ATOM 601 N N . VAL A 1 80 ? -1.26 31.984 10.773 1 91.12 80 VAL A N 1
ATOM 602 C CA . VAL A 1 80 ? -1.831 32.75 9.664 1 91.12 80 VAL A CA 1
ATOM 603 C C . VAL A 1 80 ? -1.282 32.219 8.344 1 91.12 80 VAL A C 1
ATOM 605 O O . VAL A 1 80 ? -0.074 32.031 8.195 1 91.12 80 VAL A O 1
ATOM 608 N N . ALA A 1 81 ? -2.191 31.953 7.418 1 93.44 81 ALA A N 1
ATOM 609 C CA . ALA A 1 81 ? -1.758 31.375 6.148 1 93.44 81 ALA A CA 1
ATOM 610 C C . ALA A 1 81 ? -2.127 32.281 4.977 1 93.44 81 ALA A C 1
ATOM 612 O O . ALA A 1 81 ? -3.17 32.938 4.996 1 93.44 81 ALA A O 1
ATOM 613 N N . THR A 1 82 ? -1.276 32.375 4.012 1 93.69 82 THR A N 1
ATOM 614 C CA . THR A 1 82 ? -1.504 33 2.723 1 93.69 82 THR A CA 1
ATOM 615 C C . THR A 1 82 ? -1.3 32 1.583 1 93.69 82 THR A C 1
ATOM 617 O O . THR A 1 82 ? -0.358 31.203 1.607 1 93.69 82 THR A O 1
ATOM 620 N N . TYR A 1 83 ? -2.18 32.062 0.588 1 94.31 83 TYR A N 1
ATOM 621 C CA . TYR A 1 83 ? -2.152 31.078 -0.486 1 94.31 83 TYR A CA 1
ATOM 622 C C . TYR A 1 83 ? -1.787 31.734 -1.814 1 94.31 83 TYR A C 1
ATOM 624 O O . TYR A 1 83 ? -2.252 32.844 -2.125 1 94.31 83 TYR A O 1
ATOM 632 N N . GLU A 1 84 ? -0.936 31.156 -2.527 1 94.06 84 GLU A N 1
ATOM 633 C CA . GLU A 1 84 ? -0.78 31.406 -3.959 1 94.06 84 GLU A CA 1
ATOM 634 C C . GLU A 1 84 ? -1.688 30.484 -4.777 1 94.06 84 GLU A C 1
ATOM 636 O O . GLU A 1 84 ? -1.545 29.266 -4.734 1 94.06 84 GLU A O 1
ATOM 641 N N . VAL A 1 85 ? -2.572 31.016 -5.578 1 93.88 85 VAL A N 1
ATOM 642 C CA . VAL A 1 85 ? -3.662 30.266 -6.191 1 93.88 85 VAL A CA 1
ATOM 643 C C . VAL A 1 85 ? -3.361 30.047 -7.672 1 93.88 85 VAL A C 1
ATOM 645 O O . VAL A 1 85 ? -2.604 30.797 -8.281 1 93.88 85 VAL A O 1
ATOM 648 N N . PRO A 1 86 ? -3.896 28.984 -8.266 1 96.31 86 PRO A N 1
ATOM 649 C CA . PRO A 1 86 ? -4.734 27.969 -7.621 1 96.31 86 PRO A CA 1
ATOM 650 C C . PRO A 1 86 ? -3.941 27.062 -6.688 1 96.31 86 PRO A C 1
ATOM 652 O O . PRO A 1 86 ? -2.83 26.641 -7.02 1 96.31 86 PRO A O 1
ATOM 655 N N . PHE A 1 87 ? -4.527 26.859 -5.488 1 96.69 87 PHE A N 1
ATOM 656 C CA . PHE A 1 87 ? -3.875 26.031 -4.484 1 96.69 87 PHE A CA 1
ATOM 657 C C . PHE A 1 87 ? -4.621 24.703 -4.305 1 96.69 87 PHE A C 1
ATOM 659 O O . PHE A 1 87 ? -5.844 24.688 -4.16 1 96.69 87 PHE A O 1
ATOM 666 N N . ARG A 1 88 ? -3.928 23.531 -4.414 1 98.38 88 ARG A N 1
ATOM 667 C CA . ARG A 1 88 ? -4.445 22.188 -4.188 1 98.38 88 ARG A CA 1
ATOM 668 C C . ARG A 1 88 ? -3.531 21.391 -3.252 1 98.38 88 ARG A C 1
ATOM 670 O O . ARG A 1 88 ? -2.324 21.312 -3.486 1 98.38 88 ARG A O 1
ATOM 677 N N . SER A 1 89 ? -4.098 20.859 -2.205 1 98.38 89 SER A N 1
ATOM 678 C CA . SER A 1 89 ? -3.27 20.062 -1.308 1 98.38 89 SER A CA 1
ATOM 679 C C . SER A 1 89 ? -4.074 18.922 -0.674 1 98.38 89 SER A C 1
ATOM 681 O O . SER A 1 89 ? -5.305 18.969 -0.662 1 98.38 89 SER A O 1
ATOM 683 N N . ALA A 1 90 ? -3.387 17.875 -0.313 1 98.62 90 ALA A N 1
ATOM 684 C CA . ALA A 1 90 ? -3.885 16.812 0.547 1 98.62 90 ALA A CA 1
ATOM 685 C C . ALA A 1 90 ? -3.15 16.797 1.885 1 98.62 90 ALA A C 1
ATOM 687 O O . ALA A 1 90 ? -1.927 16.953 1.93 1 98.62 90 ALA A O 1
ATOM 688 N N . THR A 1 91 ? -3.861 16.656 2.947 1 98.31 91 THR A N 1
ATOM 689 C CA . THR A 1 91 ? -3.264 16.703 4.277 1 98.31 91 THR A CA 1
ATOM 690 C C . THR A 1 91 ? -3.535 15.414 5.039 1 98.31 91 THR A C 1
ATOM 692 O O . THR A 1 91 ? -4.66 14.906 5.031 1 98.31 91 THR A O 1
ATOM 695 N N . LEU A 1 92 ? -2.541 14.883 5.625 1 97.88 92 LEU A N 1
ATOM 696 C CA . LEU A 1 92 ? -2.637 13.734 6.527 1 97.88 92 LEU A CA 1
ATOM 697 C C . LEU A 1 92 ? -2.463 14.172 7.977 1 97.88 92 LEU A C 1
ATOM 699 O O . LEU A 1 92 ? -1.41 14.688 8.352 1 97.88 92 LEU A O 1
ATOM 703 N N . ASP A 1 93 ? -3.469 13.969 8.781 1 94.88 93 ASP A N 1
ATOM 704 C CA . ASP A 1 93 ? -3.322 14.188 10.219 1 94.88 93 ASP A CA 1
ATOM 705 C C . ASP A 1 93 ? -2.377 13.156 10.836 1 94.88 93 ASP A C 1
ATOM 707 O O . ASP A 1 93 ? -2.537 11.953 10.625 1 94.88 93 ASP A O 1
ATOM 711 N N . ILE A 1 94 ? -1.476 13.617 11.578 1 92.81 94 ILE A N 1
ATOM 712 C CA . ILE A 1 94 ? -0.517 12.703 12.188 1 92.81 94 ILE A CA 1
ATOM 713 C C . ILE A 1 94 ? -1.093 12.133 13.484 1 92.81 94 ILE A C 1
ATOM 715 O O . ILE A 1 94 ? -1.46 12.891 14.383 1 92.81 94 ILE A O 1
ATOM 719 N N . ASP A 1 95 ? -1.233 10.867 13.531 1 91.5 95 ASP A N 1
ATOM 720 C CA . ASP A 1 95 ? -1.546 10.102 14.734 1 91.5 95 ASP A CA 1
ATOM 721 C C . ASP A 1 95 ? -0.278 9.547 15.375 1 91.5 95 ASP A C 1
ATOM 723 O O . ASP A 1 95 ? 0.41 8.711 14.781 1 91.5 95 ASP A O 1
ATOM 727 N N . ASP A 1 96 ? -0.009 9.93 16.594 1 88.81 96 ASP A N 1
ATOM 728 C CA . ASP A 1 96 ? 1.251 9.578 17.25 1 88.81 96 ASP A CA 1
ATOM 729 C C . ASP A 1 96 ? 1.398 8.07 17.391 1 88.81 96 ASP A C 1
ATOM 731 O O . ASP A 1 96 ? 2.504 7.535 17.281 1 88.81 96 ASP A O 1
ATOM 735 N N . GLU A 1 97 ? 0.308 7.449 17.703 1 89.44 97 GLU A N 1
ATOM 736 C CA . GLU A 1 97 ? 0.368 5.996 17.859 1 89.44 97 GLU A CA 1
ATOM 737 C C . GLU A 1 97 ? 0.707 5.312 16.531 1 89.44 97 GLU A C 1
ATOM 739 O O . GLU A 1 97 ? 1.524 4.391 16.5 1 89.44 97 GLU A O 1
ATOM 744 N N . LYS A 1 98 ? 0.134 5.727 15.461 1 91.69 98 LYS A N 1
ATOM 745 C CA . LYS A 1 98 ? 0.416 5.176 14.141 1 91.69 98 LYS A CA 1
ATOM 746 C C . LYS A 1 98 ? 1.858 5.453 13.727 1 91.69 98 LYS A C 1
ATOM 748 O O . LYS A 1 98 ? 2.535 4.574 13.188 1 91.69 98 LYS A O 1
ATOM 753 N N . LEU A 1 99 ? 2.275 6.672 13.984 1 92.25 99 LEU A N 1
ATOM 754 C CA . LEU A 1 99 ? 3.645 7.043 13.648 1 92.25 99 LEU A CA 1
ATOM 755 C C . LEU A 1 99 ? 4.645 6.184 14.414 1 92.25 99 LEU A C 1
ATOM 757 O O . LEU A 1 99 ? 5.617 5.688 13.836 1 92.25 99 LEU A O 1
ATOM 761 N N . ALA A 1 100 ? 4.359 6.008 15.688 1 90.19 100 ALA A N 1
ATOM 762 C CA . ALA A 1 100 ? 5.23 5.184 16.516 1 90.19 100 ALA A CA 1
ATOM 763 C C . ALA A 1 100 ? 5.285 3.748 16 1 90.19 100 ALA A C 1
ATOM 765 O O . ALA A 1 100 ? 6.344 3.115 16.016 1 90.19 100 ALA A O 1
ATOM 766 N N . GLN A 1 101 ? 4.199 3.275 15.562 1 89.88 101 GLN A N 1
ATOM 767 C CA . GLN A 1 101 ? 4.117 1.921 15.023 1 89.88 101 GLN A CA 1
ATOM 768 C C . GLN A 1 101 ? 4.957 1.781 13.758 1 89.88 101 GLN A C 1
ATOM 770 O O . GLN A 1 101 ? 5.66 0.786 13.586 1 89.88 101 GLN A O 1
ATOM 775 N N . VAL A 1 102 ? 4.902 2.73 12.883 1 92 102 VAL A N 1
ATOM 776 C CA . VAL A 1 102 ? 5.66 2.701 11.641 1 92 102 VAL A CA 1
ATOM 777 C C . VAL A 1 102 ? 7.156 2.736 11.953 1 92 102 VAL A C 1
ATOM 779 O O . VAL A 1 102 ? 7.938 1.991 11.352 1 92 102 VAL A O 1
ATOM 782 N N . ILE A 1 103 ? 7.547 3.543 12.883 1 89.12 103 ILE A N 1
ATOM 783 C CA . ILE A 1 103 ? 8.953 3.68 13.266 1 89.12 103 ILE A CA 1
ATOM 784 C C . ILE A 1 103 ? 9.453 2.367 13.859 1 89.12 103 ILE A C 1
ATOM 786 O O . ILE A 1 103 ? 10.555 1.911 13.531 1 89.12 103 ILE A O 1
ATOM 790 N N . SER A 1 104 ? 8.625 1.795 14.711 1 85.38 104 SER A N 1
ATOM 791 C CA . SER A 1 104 ? 9 0.55 15.367 1 85.38 104 SER A CA 1
ATOM 792 C C . SER A 1 104 ? 9.156 -0.584 14.359 1 85.38 104 SER A C 1
ATOM 794 O O . SER A 1 104 ? 10.039 -1.438 14.508 1 85.38 104 SER A O 1
ATOM 796 N N . GLN A 1 105 ? 8.344 -0.666 13.383 1 82.25 105 GLN A N 1
ATOM 797 C CA . GLN A 1 105 ? 8.336 -1.739 12.398 1 82.25 105 GLN A CA 1
ATOM 798 C C . GLN A 1 105 ? 9.508 -1.603 11.43 1 82.25 105 GLN A C 1
ATOM 800 O O . GLN A 1 105 ? 9.953 -2.592 10.844 1 82.25 105 GLN A O 1
ATOM 805 N N . ARG A 1 106 ? 9.938 -0.398 11.102 1 77 106 ARG A N 1
ATOM 806 C CA . ARG A 1 106 ? 11.07 -0.157 10.219 1 77 106 ARG A CA 1
ATOM 807 C C . ARG A 1 106 ? 12.375 -0.605 10.859 1 77 106 ARG A C 1
ATOM 809 O O . ARG A 1 106 ? 13.406 -0.703 10.188 1 77 106 ARG A O 1
ATOM 816 N N . HIS A 1 107 ? 12.398 -1.574 11.805 1 61.16 107 HIS A N 1
ATOM 817 C CA . HIS A 1 107 ? 13.57 -2.084 12.5 1 61.16 107 HIS A CA 1
ATOM 818 C C 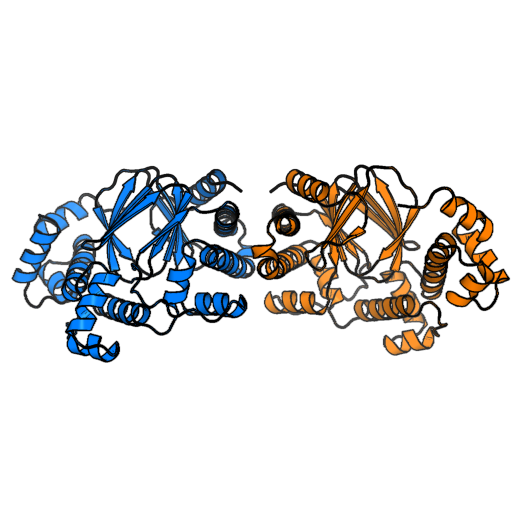. HIS A 1 107 ? 14.695 -1.057 12.508 1 61.16 107 HIS A C 1
ATOM 820 O O . HIS A 1 107 ? 15.875 -1.42 12.461 1 61.16 107 HIS A O 1
ATOM 826 N N . THR A 1 108 ? 14.391 0.08 12.07 1 55.44 108 THR A N 1
ATOM 827 C CA . THR A 1 108 ? 15.516 1.008 12.109 1 55.44 108 THR A CA 1
ATOM 828 C C . THR A 1 108 ? 15.922 1.302 13.555 1 55.44 108 THR A C 1
ATOM 830 O O . THR A 1 108 ? 15.125 1.114 14.477 1 55.44 108 THR A O 1
ATOM 833 N N . VAL A 1 109 ? 17.266 1.435 13.641 1 48.59 109 VAL A N 1
ATOM 834 C CA . VAL A 1 109 ? 17.969 1.753 14.875 1 48.59 109 VAL A CA 1
ATOM 835 C C . VAL A 1 109 ? 17.188 2.82 15.648 1 48.59 109 VAL A C 1
ATOM 837 O O . VAL A 1 109 ? 16.484 3.641 15.055 1 48.59 109 VAL A O 1
ATOM 840 N N . SER A 1 110 ? 17.297 2.613 16.938 1 50.59 110 SER A N 1
ATOM 841 C CA . SER A 1 110 ? 16.766 3.455 18 1 50.59 110 SER A CA 1
ATOM 842 C C . SER A 1 110 ? 16.859 4.934 17.641 1 50.59 110 SER A C 1
ATOM 844 O O . SER A 1 110 ? 17.875 5.383 17.109 1 50.59 110 SER A O 1
ATOM 846 N N . PRO A 1 111 ? 15.758 5.555 17.641 1 48.53 111 PRO A N 1
ATOM 847 C CA . PRO A 1 111 ? 15.828 7 17.438 1 48.53 111 PRO A CA 1
ATOM 848 C C . PRO A 1 111 ? 17.016 7.648 18.141 1 48.53 111 PRO A C 1
ATOM 850 O O . PRO A 1 111 ? 17.344 7.281 19.266 1 48.53 111 PRO A O 1
ATOM 853 N N . VAL A 1 112 ? 17.984 8.078 17.422 1 47.41 112 VAL A N 1
ATOM 854 C CA . VAL A 1 112 ? 18.984 8.945 18.062 1 47.41 112 VAL A CA 1
ATOM 855 C C . VAL A 1 112 ? 18.297 10.164 18.672 1 47.41 112 VAL A C 1
ATOM 857 O O . VAL A 1 112 ? 17.5 10.828 18 1 47.41 112 VAL A O 1
ATOM 860 N N . PRO A 1 113 ? 18.328 10.227 19.984 1 48.75 113 PRO A N 1
ATOM 861 C CA . PRO A 1 113 ? 17.781 11.445 20.594 1 48.75 113 PRO A CA 1
ATOM 862 C C . PRO A 1 113 ? 18.219 12.711 19.859 1 48.75 113 PRO A C 1
ATOM 864 O O . PRO A 1 113 ? 19.391 12.867 19.531 1 48.75 113 PRO A O 1
ATOM 867 N N . VAL A 1 114 ? 17.328 13.25 19.078 1 48.41 114 VAL A N 1
ATOM 868 C CA . VAL A 1 114 ? 17.656 14.539 18.484 1 48.41 114 VAL A CA 1
ATOM 869 C C . VAL A 1 114 ? 17.766 15.594 19.578 1 48.41 114 VAL A C 1
ATOM 871 O O . VAL A 1 114 ? 16.812 15.844 20.312 1 48.41 114 VAL A O 1
ATOM 874 N N . GLN A 1 115 ? 18.859 15.953 20.031 1 48.16 115 GLN A N 1
ATOM 875 C CA . GLN A 1 115 ? 19.125 16.875 21.141 1 48.16 115 GLN A CA 1
ATOM 876 C C . GLN A 1 115 ? 18.641 18.281 20.812 1 48.16 115 GLN A C 1
ATOM 878 O O . GLN A 1 115 ? 18.297 19.047 21.703 1 48.16 115 GLN A O 1
ATOM 883 N N . ARG A 1 116 ? 18.812 18.812 19.562 1 51.06 116 ARG A N 1
ATOM 884 C CA . ARG A 1 116 ? 18.5 20.234 19.422 1 51.06 116 ARG A CA 1
ATOM 885 C C . ARG A 1 116 ? 17.078 20.422 18.938 1 51.06 116 ARG A C 1
ATOM 887 O O . ARG A 1 116 ? 16.609 19.719 18.031 1 51.06 116 ARG A O 1
ATOM 894 N N . PRO A 1 117 ? 16.312 21.125 19.906 1 51.84 117 PRO A N 1
ATOM 895 C CA . PRO A 1 117 ? 14.914 21.375 19.516 1 51.84 117 PRO A CA 1
ATOM 896 C C . PRO A 1 117 ? 14.773 21.734 18.031 1 51.84 117 PRO A C 1
ATOM 898 O O . PRO A 1 117 ? 15.531 22.562 17.531 1 51.84 117 PRO A O 1
ATOM 901 N N . THR A 1 118 ? 14.398 20.766 17.281 1 59.34 118 THR A N 1
ATOM 902 C CA . THR A 1 118 ? 14.148 21.047 15.875 1 59.34 118 THR A CA 1
ATOM 903 C C . THR A 1 118 ? 12.852 21.828 15.703 1 59.34 118 THR A C 1
ATOM 905 O O . THR A 1 118 ? 11.977 21.797 16.578 1 59.34 118 THR A O 1
ATOM 908 N N . GLU A 1 119 ? 12.844 22.766 14.797 1 67.69 119 GLU A N 1
ATOM 909 C CA . GLU A 1 119 ? 11.695 23.562 14.367 1 67.69 119 GLU A CA 1
ATOM 910 C C . GLU A 1 119 ? 10.453 22.688 14.219 1 67.69 119 GLU A C 1
ATOM 912 O O . GLU A 1 119 ? 10.547 21.531 13.82 1 67.69 119 GLU A O 1
ATOM 917 N N . GLY A 1 120 ? 9.344 23.172 14.867 1 80.88 120 GLY A N 1
ATOM 918 C CA . GLY A 1 120 ? 8.062 22.484 14.797 1 80.88 120 GLY A CA 1
ATOM 919 C C . GLY A 1 120 ? 7.539 22.344 13.375 1 80.88 120 GLY A C 1
ATOM 920 O O . GLY A 1 120 ? 6.594 21.594 13.133 1 80.88 120 GLY A O 1
ATOM 921 N N . PHE A 1 121 ? 8.18 23.125 12.453 1 87.75 121 PHE A N 1
ATOM 922 C CA . PHE A 1 121 ? 7.82 23.062 11.039 1 87.75 121 PHE A CA 1
ATOM 923 C C . PHE A 1 121 ? 9 22.578 10.203 1 87.75 121 PHE A C 1
ATOM 925 O O . PHE A 1 121 ? 10.156 22.906 10.5 1 87.75 121 PHE A O 1
ATOM 932 N N . ALA A 1 122 ? 8.711 21.797 9.203 1 92.06 122 ALA A N 1
ATOM 933 C CA . ALA A 1 122 ? 9.727 21.375 8.242 1 92.06 122 ALA A CA 1
ATOM 934 C C . ALA A 1 122 ? 9.125 21.203 6.848 1 92.06 122 ALA A C 1
ATOM 936 O O . ALA A 1 122 ? 7.922 20.969 6.711 1 92.06 122 ALA A O 1
ATOM 937 N N . VAL A 1 123 ? 9.953 21.438 5.852 1 95.75 123 VAL A N 1
ATOM 938 C CA . VAL A 1 123 ? 9.539 21.281 4.461 1 95.75 123 VAL A CA 1
ATOM 939 C C . VAL A 1 123 ? 10.531 20.375 3.727 1 95.75 123 VAL A C 1
ATOM 941 O O . VAL A 1 123 ? 11.734 20.422 3.992 1 95.75 123 VAL A O 1
ATOM 944 N N . ALA A 1 124 ? 10.078 19.594 2.855 1 97.12 124 ALA A N 1
ATOM 945 C CA . ALA A 1 124 ? 10.922 18.75 2.016 1 97.12 124 ALA A CA 1
ATOM 946 C C . ALA A 1 124 ? 10.305 18.547 0.637 1 97.12 124 ALA A C 1
ATOM 948 O O . ALA A 1 124 ? 9.086 18.672 0.475 1 97.12 124 ALA A O 1
ATOM 949 N N . ALA A 1 125 ? 11.156 18.297 -0.317 1 97.31 125 ALA A N 1
ATOM 950 C CA . ALA A 1 125 ? 10.664 17.906 -1.633 1 97.31 125 ALA A CA 1
ATOM 951 C C . ALA A 1 125 ? 10.047 16.5 -1.588 1 97.31 125 ALA A C 1
ATOM 953 O O . ALA A 1 125 ? 10.547 15.617 -0.891 1 97.31 125 ALA A O 1
ATOM 954 N N . MET A 1 126 ? 8.953 16.312 -2.311 1 97.06 126 MET A N 1
ATOM 955 C CA . MET A 1 126 ? 8.367 14.984 -2.451 1 97.06 126 MET A CA 1
ATOM 956 C C . MET A 1 126 ? 9.039 14.219 -3.588 1 97.06 126 MET A C 1
ATOM 958 O O . MET A 1 126 ? 9.156 14.734 -4.699 1 97.06 126 MET A O 1
ATOM 962 N N . ASP A 1 127 ? 9.484 13.078 -3.311 1 94.12 127 ASP A N 1
ATOM 963 C CA . ASP A 1 127 ? 9.945 12.242 -4.418 1 94.12 127 ASP A CA 1
ATOM 964 C C . ASP A 1 127 ? 8.766 11.617 -5.152 1 94.12 127 ASP A C 1
ATOM 966 O O . ASP A 1 127 ? 7.609 11.789 -4.75 1 94.12 127 ASP A O 1
ATOM 970 N N . GLN A 1 128 ? 9.07 10.906 -6.215 1 93.56 128 GLN A N 1
ATOM 971 C CA . GLN A 1 128 ? 8.016 10.352 -7.059 1 93.56 128 GLN A CA 1
ATOM 972 C C . GLN A 1 128 ? 7.199 9.305 -6.305 1 93.56 128 GLN A C 1
ATOM 974 O O . GLN A 1 128 ? 5.992 9.18 -6.52 1 93.56 128 GLN A O 1
ATOM 979 N N . GLY A 1 129 ? 7.852 8.57 -5.473 1 95 129 GLY A N 1
ATOM 980 C CA . GLY A 1 129 ? 7.164 7.559 -4.68 1 95 129 GLY A CA 1
ATOM 981 C C . GLY A 1 129 ? 6.141 8.148 -3.729 1 95 129 GLY A C 1
ATOM 982 O O . GLY A 1 129 ? 5.027 7.633 -3.611 1 95 129 GLY A O 1
ATOM 983 N N . LEU A 1 130 ? 6.551 9.203 -3.053 1 96.94 130 LEU A N 1
ATOM 984 C CA . LEU A 1 130 ? 5.637 9.859 -2.123 1 96.94 130 LEU A CA 1
ATOM 985 C C . LEU A 1 130 ? 4.469 10.492 -2.867 1 96.94 130 LEU A C 1
ATOM 987 O O . LEU A 1 130 ? 3.312 10.352 -2.455 1 96.94 130 LEU A O 1
ATOM 991 N N . VAL A 1 131 ? 4.734 11.148 -4.008 1 97.62 131 VAL A N 1
ATOM 992 C CA . VAL A 1 131 ? 3.67 11.727 -4.824 1 97.62 131 VAL A CA 1
ATOM 993 C C . VAL A 1 131 ? 2.684 10.633 -5.234 1 97.62 131 VAL A C 1
ATOM 995 O O . VAL A 1 131 ? 1.469 10.82 -5.133 1 97.62 131 VAL A O 1
ATOM 998 N N . GLY A 1 132 ? 3.215 9.531 -5.648 1 96.5 132 GLY A N 1
ATOM 999 C CA . GLY A 1 132 ? 2.373 8.422 -6.07 1 96.5 132 GLY A CA 1
ATOM 1000 C C . GLY A 1 132 ? 1.514 7.867 -4.949 1 96.5 132 GLY A C 1
ATOM 1001 O O . GLY A 1 132 ? 0.338 7.559 -5.156 1 96.5 132 GLY A O 1
ATOM 1002 N N . ALA A 1 133 ? 2.08 7.707 -3.785 1 97.38 133 ALA A N 1
ATOM 1003 C CA . ALA A 1 133 ? 1.345 7.188 -2.637 1 97.38 133 ALA A CA 1
ATOM 1004 C C . ALA A 1 133 ? 0.199 8.117 -2.25 1 97.38 133 ALA A C 1
ATOM 1006 O O . ALA A 1 133 ? -0.915 7.664 -1.979 1 97.38 133 ALA A O 1
ATOM 1007 N N . VAL A 1 134 ? 0.466 9.398 -2.254 1 98.31 134 VAL A N 1
ATOM 1008 C CA . VAL A 1 134 ? -0.556 10.375 -1.894 1 98.31 134 VAL A CA 1
ATOM 1009 C C . VAL A 1 134 ? -1.654 10.383 -2.955 1 98.31 134 VAL A C 1
ATOM 1011 O O . VAL A 1 134 ? -2.84 10.477 -2.629 1 98.31 134 VAL A O 1
ATOM 1014 N N . ASP A 1 135 ? -1.23 10.32 -4.199 1 97.62 135 ASP A N 1
ATOM 1015 C CA . ASP A 1 135 ? -2.203 10.266 -5.285 1 97.62 135 ASP A CA 1
ATOM 1016 C C . ASP A 1 135 ? -3.135 9.07 -5.133 1 97.62 135 ASP A C 1
ATOM 1018 O O . ASP A 1 135 ? -4.348 9.188 -5.301 1 97.62 135 ASP A O 1
ATOM 1022 N N . ARG A 1 136 ? -2.584 7.934 -4.82 1 96.06 136 ARG A N 1
ATOM 1023 C CA . ARG A 1 136 ? -3.391 6.738 -4.613 1 96.06 136 ARG A CA 1
ATOM 1024 C C . ARG A 1 136 ? -4.281 6.883 -3.385 1 96.06 136 ARG A C 1
ATOM 1026 O O . ARG A 1 136 ? -5.406 6.375 -3.363 1 96.06 136 ARG A O 1
ATOM 1033 N N . TRP A 1 137 ? -3.762 7.488 -2.355 1 97.56 137 TRP A N 1
ATOM 1034 C CA . TRP A 1 137 ? -4.527 7.742 -1.14 1 97.56 137 TRP A CA 1
ATOM 1035 C C . TRP A 1 137 ? -5.766 8.586 -1.442 1 97.56 137 TRP A C 1
ATOM 1037 O O . TRP A 1 137 ? -6.879 8.227 -1.037 1 97.56 137 TRP A O 1
ATOM 1047 N N . VAL A 1 138 ? -5.594 9.656 -2.215 1 98 138 VAL A N 1
ATOM 1048 C CA . VAL A 1 138 ? -6.711 10.484 -2.65 1 98 138 VAL A CA 1
ATOM 1049 C C . VAL A 1 138 ? -7.629 9.68 -3.566 1 98 138 VAL A C 1
ATOM 1051 O O . VAL A 1 138 ? -8.852 9.789 -3.479 1 98 138 VAL A O 1
ATOM 1054 N N . GLY A 1 139 ? -7.051 8.836 -4.387 1 96.31 139 GLY A N 1
ATOM 1055 C CA . GLY A 1 139 ? -7.797 8.023 -5.328 1 96.31 139 GLY A CA 1
ATOM 1056 C C . GLY A 1 139 ? -8.734 7.043 -4.652 1 96.31 139 GLY A C 1
ATOM 1057 O O . GLY A 1 139 ? -9.68 6.551 -5.273 1 96.31 139 GLY A O 1
ATOM 1058 N N . LEU A 1 140 ? -8.516 6.703 -3.385 1 96.69 140 LEU A N 1
ATOM 1059 C CA . LEU A 1 140 ? -9.383 5.785 -2.654 1 96.69 140 LEU A CA 1
ATOM 1060 C C . LEU A 1 140 ? -10.789 6.352 -2.529 1 96.69 140 LEU A C 1
ATOM 1062 O O . LEU A 1 140 ? -11.742 5.613 -2.264 1 96.69 140 LEU A O 1
ATOM 1066 N N . LEU A 1 141 ? -10.867 7.688 -2.662 1 97.19 141 LEU A N 1
ATOM 1067 C CA . LEU A 1 141 ? -12.188 8.305 -2.623 1 97.19 141 LEU A CA 1
ATOM 1068 C C . LEU A 1 141 ? -13.055 7.812 -3.775 1 97.19 141 LEU A C 1
ATOM 1070 O O . LEU A 1 141 ? -14.289 7.867 -3.699 1 97.19 141 LEU A O 1
ATOM 1074 N N . ASP A 1 142 ? -12.445 7.316 -4.844 1 95.69 142 ASP A N 1
ATOM 1075 C CA . ASP A 1 142 ? -13.141 6.766 -6.004 1 95.69 142 ASP A CA 1
ATOM 1076 C C . ASP A 1 142 ? -13.289 5.25 -5.891 1 95.69 142 ASP A C 1
ATOM 1078 O O . ASP A 1 142 ? -13.797 4.602 -6.805 1 95.69 142 ASP A O 1
ATOM 1082 N N . GLU A 1 143 ? -12.797 4.645 -4.801 1 94.12 143 GLU A N 1
ATOM 1083 C CA . GLU A 1 143 ? -12.844 3.197 -4.609 1 94.12 143 GLU A CA 1
ATOM 1084 C C . GLU A 1 143 ? -13.422 2.842 -3.242 1 94.12 143 GLU A C 1
ATOM 1086 O O . GLU A 1 143 ? -12.75 2.201 -2.428 1 94.12 143 GLU A O 1
ATOM 1091 N N . PRO A 1 144 ? -14.695 3.09 -3.029 1 93.06 144 PRO A N 1
ATOM 1092 C CA . PRO A 1 144 ? -15.273 2.91 -1.698 1 93.06 144 PRO A CA 1
ATOM 1093 C C . PRO A 1 144 ? -15.188 1.467 -1.207 1 93.06 144 PRO A C 1
ATOM 1095 O O . PRO A 1 144 ? -15.062 1.228 -0.003 1 93.06 144 PRO A O 1
ATOM 1098 N N . HIS A 1 145 ? -15.164 0.468 -2.094 1 90.69 145 HIS A N 1
ATOM 1099 C CA . HIS A 1 145 ? -15.172 -0.938 -1.706 1 90.69 145 HIS A CA 1
ATOM 1100 C C . HIS A 1 145 ? -13.82 -1.368 -1.153 1 90.69 145 HIS A C 1
ATOM 1102 O O . HIS A 1 145 ? -13.719 -2.395 -0.477 1 90.69 145 HIS A O 1
ATOM 1108 N N . HIS A 1 146 ? -12.758 -0.589 -1.467 1 93.44 146 HIS A N 1
ATOM 1109 C CA . HIS A 1 146 ? -11.414 -0.951 -1.04 1 93.44 146 HIS A CA 1
ATOM 1110 C C . HIS A 1 146 ? -10.898 0 0.037 1 93.44 146 HIS A C 1
ATOM 1112 O O . HIS A 1 146 ? -9.859 -0.25 0.65 1 93.44 146 HIS A O 1
ATOM 1118 N N . ARG A 1 147 ? -11.625 1.043 0.308 1 94.38 147 ARG A N 1
ATOM 1119 C CA . ARG A 1 147 ? -11.141 2.176 1.087 1 94.38 147 ARG A CA 1
ATOM 1120 C C . ARG A 1 147 ? -10.773 1.75 2.506 1 94.38 147 ARG A C 1
ATOM 1122 O O . ARG A 1 147 ? -9.688 2.078 2.998 1 94.38 147 ARG A O 1
ATOM 1129 N N . ASP A 1 148 ? -11.617 1.009 3.162 1 92.06 148 ASP A N 1
ATOM 1130 C CA . ASP A 1 148 ? -11.422 0.647 4.562 1 92.06 148 ASP A CA 1
ATOM 1131 C C . ASP A 1 148 ? -10.164 -0.196 4.742 1 92.06 148 ASP A C 1
ATOM 1133 O O . ASP A 1 148 ? -9.461 -0.066 5.746 1 92.06 148 ASP A O 1
ATOM 1137 N N . VAL A 1 149 ? -9.867 -0.985 3.773 1 92.44 149 VAL A N 1
ATOM 1138 C CA . VAL A 1 149 ? -8.742 -1.915 3.871 1 92.44 149 VAL A CA 1
ATOM 1139 C C . VAL A 1 149 ? -7.461 -1.229 3.408 1 92.44 149 VAL A C 1
ATOM 1141 O O . VAL A 1 149 ? -6.402 -1.405 4.016 1 92.44 149 VAL A O 1
ATOM 1144 N N . LEU A 1 150 ? -7.551 -0.445 2.365 1 95.5 150 LEU A N 1
ATOM 1145 C CA . LEU A 1 150 ? -6.34 0.05 1.715 1 95.5 150 LEU A CA 1
ATOM 1146 C C . LEU A 1 150 ? -5.891 1.366 2.338 1 95.5 150 LEU A C 1
ATOM 1148 O O . LEU A 1 150 ? -4.715 1.727 2.254 1 95.5 150 LEU A O 1
ATOM 1152 N N . ALA A 1 151 ? -6.789 2.146 2.969 1 96.5 151 ALA A N 1
ATOM 1153 C CA . ALA A 1 151 ? -6.43 3.451 3.521 1 96.5 151 ALA A CA 1
ATOM 1154 C C . ALA A 1 151 ? -5.309 3.32 4.551 1 96.5 151 ALA A C 1
ATOM 1156 O O . ALA A 1 151 ? -4.293 4.016 4.465 1 96.5 151 ALA A O 1
ATOM 1157 N N . PRO A 1 152 ? -5.422 2.4 5.5 1 94.38 152 PRO A N 1
ATOM 1158 C CA . PRO A 1 152 ? -4.332 2.256 6.469 1 94.38 152 PRO A CA 1
ATOM 1159 C C . PRO A 1 152 ? -3.012 1.856 5.82 1 94.38 152 PRO A C 1
ATOM 1161 O O . PRO A 1 152 ? -1.942 2.254 6.289 1 94.38 152 PRO A O 1
ATOM 1164 N N . LEU A 1 153 ? -3.018 1.04 4.77 1 94.44 153 LEU A N 1
ATOM 1165 C CA . LEU A 1 153 ? -1.807 0.626 4.07 1 94.44 153 LEU A CA 1
ATOM 1166 C C . LEU A 1 153 ? -1.12 1.821 3.418 1 94.44 153 LEU A C 1
ATOM 1168 O O . LEU A 1 153 ? 0.104 1.955 3.49 1 94.44 153 LEU A O 1
ATOM 1172 N N . LEU A 1 154 ? -1.93 2.631 2.762 1 96.81 154 LEU A N 1
ATOM 1173 C CA . LEU A 1 154 ? -1.375 3.795 2.082 1 96.81 154 LEU A CA 1
ATOM 1174 C C . LEU A 1 154 ? -0.851 4.816 3.086 1 96.81 154 LEU A C 1
ATOM 1176 O O . LEU A 1 154 ? 0.174 5.457 2.85 1 96.81 154 LEU A O 1
ATOM 1180 N N . GLU A 1 155 ? -1.555 4.973 4.215 1 96.94 155 GLU A N 1
ATOM 1181 C CA . GLU A 1 155 ? -1.051 5.84 5.273 1 96.94 155 GLU A CA 1
ATOM 1182 C C . GLU A 1 155 ? 0.301 5.355 5.789 1 96.94 155 GLU A C 1
ATOM 1184 O O . GLU A 1 155 ? 1.209 6.156 6.02 1 96.94 155 GLU A O 1
ATOM 1189 N N . TYR A 1 156 ? 0.422 4.082 5.945 1 96 156 TYR A N 1
ATOM 1190 C CA . TYR A 1 156 ? 1.69 3.496 6.367 1 96 156 TYR A CA 1
ATOM 1191 C C . TYR A 1 156 ? 2.791 3.797 5.355 1 96 156 TYR A C 1
ATOM 1193 O O . TYR A 1 156 ? 3.904 4.168 5.73 1 96 156 TYR A O 1
ATOM 1201 N N . GLU A 1 157 ? 2.484 3.557 4.098 1 96.38 157 GLU A N 1
ATOM 1202 C CA . GLU A 1 157 ? 3.469 3.84 3.059 1 96.38 157 GLU A CA 1
ATOM 1203 C C . GLU A 1 157 ? 3.879 5.309 3.072 1 96.38 157 GLU A C 1
ATOM 1205 O O . GLU A 1 157 ? 5.062 5.633 2.957 1 96.38 157 GLU A O 1
ATOM 1210 N N . ILE A 1 158 ? 2.91 6.215 3.189 1 97.75 158 ILE A N 1
ATOM 1211 C CA . ILE A 1 158 ? 3.166 7.652 3.193 1 97.75 158 ILE A CA 1
ATOM 1212 C C . ILE A 1 158 ? 4.074 8.016 4.367 1 97.75 158 ILE A C 1
ATOM 1214 O O . ILE A 1 158 ? 5.07 8.719 4.191 1 97.75 158 ILE A O 1
ATOM 1218 N N . LEU A 1 159 ? 3.75 7.52 5.559 1 96.75 159 LEU A N 1
ATOM 1219 C CA . LEU A 1 159 ? 4.562 7.809 6.738 1 96.75 159 LEU A CA 1
ATOM 1220 C C . LEU A 1 159 ? 5.957 7.207 6.598 1 96.75 159 LEU A C 1
ATOM 1222 O O . LEU A 1 159 ? 6.949 7.84 6.969 1 96.75 159 LEU A O 1
ATOM 1226 N N . HIS A 1 160 ? 6.027 6.02 6.035 1 95.75 160 HIS A N 1
ATOM 1227 C CA . HIS A 1 160 ? 7.32 5.387 5.809 1 95.75 160 HIS A CA 1
ATOM 1228 C C . HIS A 1 160 ? 8.188 6.227 4.875 1 95.75 160 HIS A C 1
ATOM 1230 O O . HIS A 1 160 ? 9.367 6.453 5.152 1 95.75 160 HIS A O 1
ATOM 1236 N N . ARG A 1 161 ? 7.617 6.66 3.779 1 95.88 161 ARG A N 1
ATOM 1237 C CA . ARG A 1 161 ? 8.375 7.453 2.816 1 95.88 161 ARG A CA 1
ATOM 1238 C C . ARG A 1 161 ? 8.75 8.805 3.4 1 95.88 161 ARG A C 1
ATOM 1240 O O . ARG A 1 161 ? 9.852 9.305 3.158 1 95.88 161 ARG A O 1
ATOM 1247 N N . ALA A 1 162 ? 7.824 9.406 4.184 1 95.31 162 ALA A N 1
ATOM 1248 C CA . ALA A 1 162 ? 8.141 10.664 4.855 1 95.31 162 ALA A CA 1
ATOM 1249 C C . ALA A 1 162 ? 9.305 10.492 5.824 1 95.31 162 ALA A C 1
ATOM 1251 O O . ALA A 1 162 ? 10.195 11.336 5.887 1 95.31 162 ALA A O 1
ATOM 1252 N N . LEU A 1 163 ? 9.32 9.391 6.562 1 93.38 163 LEU A N 1
ATOM 1253 C CA . LEU A 1 163 ? 10.375 9.086 7.523 1 93.38 163 LEU A CA 1
ATOM 1254 C C . LEU A 1 163 ? 11.711 8.875 6.82 1 93.38 163 LEU A C 1
ATOM 1256 O O . LEU A 1 163 ? 12.766 9.055 7.43 1 93.38 163 LEU A O 1
ATOM 1260 N N . SER A 1 164 ? 11.609 8.469 5.566 1 92.69 164 SER A N 1
ATOM 1261 C CA . SER A 1 164 ? 12.82 8.219 4.789 1 92.69 164 SER A CA 1
ATOM 1262 C C . SER A 1 164 ? 13.266 9.477 4.047 1 92.69 164 SER A C 1
ATOM 1264 O O . SER A 1 164 ? 14.258 9.445 3.311 1 92.69 164 SER A O 1
ATOM 1266 N N . SER A 1 165 ? 12.547 10.586 4.148 1 92.19 165 SER A N 1
ATOM 1267 C CA . SER A 1 165 ? 12.852 11.883 3.547 1 92.19 165 SER A CA 1
ATOM 1268 C C . SER A 1 165 ? 13.586 12.789 4.531 1 92.19 165 SER A C 1
ATOM 1270 O O . SER A 1 165 ? 13.875 12.383 5.66 1 92.19 165 SER A O 1
ATOM 1272 N N . PRO A 1 166 ? 13.922 14.008 4.148 1 92.25 166 PRO A N 1
ATOM 1273 C CA . PRO A 1 166 ? 14.562 14.945 5.07 1 92.25 166 PRO A CA 1
ATOM 1274 C C . PRO A 1 166 ? 13.688 15.297 6.27 1 92.25 166 PRO A C 1
ATOM 1276 O O . PRO A 1 166 ? 14.164 15.906 7.23 1 92.25 166 PRO A O 1
ATOM 1279 N N . LEU A 1 167 ? 12.43 14.812 6.289 1 93 167 LEU A N 1
ATOM 1280 C CA . LEU A 1 167 ? 11.539 15.039 7.418 1 93 167 LEU A CA 1
ATOM 1281 C C . LEU A 1 167 ? 11.758 14 8.508 1 93 167 LEU A C 1
ATOM 1283 O O . LEU A 1 167 ? 11.227 14.125 9.617 1 93 167 LEU A O 1
ATOM 1287 N N . GLY A 1 168 ? 12.547 13 8.195 1 91.5 168 GLY A N 1
ATOM 1288 C CA . GLY A 1 168 ? 12.734 11.844 9.055 1 91.5 168 GLY A CA 1
ATOM 1289 C C . GLY A 1 168 ? 13.102 12.195 10.477 1 91.5 168 GLY A C 1
ATOM 1290 O O . GLY A 1 168 ? 12.414 11.797 11.422 1 91.5 168 GLY A O 1
ATOM 1291 N N . PRO A 1 169 ? 14.109 12.969 10.68 1 87.62 169 PRO A N 1
ATOM 1292 C CA . PRO A 1 169 ? 14.531 13.32 12.031 1 87.62 169 PRO A CA 1
ATOM 1293 C C . PRO A 1 169 ? 13.438 14.031 12.828 1 87.62 169 PRO A C 1
ATOM 1295 O O . PRO A 1 169 ? 13.227 13.727 14 1 87.62 169 PRO A O 1
ATOM 1298 N N . ALA A 1 170 ? 12.711 14.922 12.227 1 87.25 170 ALA A N 1
ATOM 1299 C CA . ALA A 1 170 ? 11.641 15.641 12.914 1 87.25 170 ALA A CA 1
ATOM 1300 C C . ALA A 1 170 ? 10.5 14.703 13.297 1 87.25 170 ALA A C 1
ATOM 1302 O O . ALA A 1 170 ? 9.961 14.781 14.398 1 87.25 170 ALA A O 1
ATOM 1303 N N . LEU A 1 171 ? 10.141 13.805 12.422 1 90.56 171 LEU A N 1
ATOM 1304 C CA . LEU A 1 171 ? 9.07 12.852 12.672 1 90.56 171 LEU A CA 1
ATOM 1305 C C . LEU A 1 171 ? 9.43 11.906 13.812 1 90.56 171 LEU A C 1
ATOM 1307 O O . LEU A 1 171 ? 8.586 11.594 14.656 1 90.56 171 LEU A O 1
ATOM 1311 N N . ARG A 1 172 ? 10.648 11.516 13.828 1 88.56 172 ARG A N 1
ATOM 1312 C CA . ARG A 1 172 ? 11.102 10.641 14.906 1 88.56 172 ARG A CA 1
ATOM 1313 C C . ARG A 1 172 ? 11.094 11.367 16.234 1 88.56 172 ARG A C 1
ATOM 1315 O O . ARG A 1 172 ? 10.734 10.789 17.266 1 88.56 172 ARG A O 1
ATOM 1322 N N . ALA A 1 173 ? 11.453 12.617 16.188 1 82.25 173 ALA A N 1
ATOM 1323 C CA . ALA A 1 173 ? 11.5 13.422 17.406 1 82.25 173 ALA A CA 1
ATOM 1324 C C . ALA A 1 173 ? 10.102 13.617 18 1 82.25 173 ALA A C 1
ATOM 1326 O O . ALA A 1 173 ? 9.938 13.719 19.219 1 82.25 173 ALA A O 1
ATOM 1327 N N . ALA A 1 174 ? 9.164 13.57 17.141 1 82.25 174 ALA A N 1
ATOM 1328 C CA . ALA A 1 174 ? 7.785 13.805 17.547 1 82.25 174 ALA A CA 1
ATOM 1329 C C . ALA A 1 174 ? 7.289 12.703 18.484 1 82.25 174 ALA A C 1
ATOM 1331 O O . ALA A 1 174 ? 6.422 12.93 19.328 1 82.25 174 ALA A O 1
ATOM 1332 N N . VAL A 1 175 ? 7.848 11.523 18.312 1 82.44 175 VAL A N 1
ATOM 1333 C CA . VAL A 1 175 ? 7.32 10.414 19.109 1 82.44 175 VAL A CA 1
ATOM 1334 C C . VAL A 1 175 ? 8.359 9.977 20.141 1 82.44 175 VAL A C 1
ATOM 1336 O O . VAL A 1 175 ? 8.141 9.008 20.875 1 82.44 175 VAL A O 1
ATOM 1339 N N . SER A 1 176 ? 9.438 10.594 20.141 1 80.5 176 SER A N 1
ATOM 1340 C CA . SER A 1 176 ? 10.461 10.289 21.141 1 80.5 176 SER A CA 1
ATOM 1341 C C . SER A 1 176 ? 10.203 11.023 22.453 1 80.5 176 SER A C 1
ATOM 1343 O O . SER A 1 176 ? 9.461 12.016 22.469 1 80.5 176 SER A O 1
ATOM 1345 N N . THR A 1 177 ? 10.797 10.398 23.484 1 75.62 177 THR A N 1
ATOM 1346 C CA . THR A 1 177 ? 10.734 11.078 24.766 1 75.62 177 THR A CA 1
ATOM 1347 C C . THR A 1 177 ? 11.734 12.234 24.812 1 75.62 177 THR A C 1
ATOM 1349 O O . THR A 1 177 ? 12.898 12.07 24.438 1 75.62 177 THR A O 1
ATOM 1352 N N . GLY A 1 178 ? 11.289 13.539 24.656 1 77.75 178 GLY A N 1
ATOM 1353 C CA . GLY A 1 178 ? 12.203 14.664 24.688 1 77.75 178 GLY A CA 1
ATOM 1354 C C . GLY A 1 178 ? 11.5 16 24.75 1 77.75 178 GLY A C 1
ATOM 1355 O O . GLY A 1 178 ? 10.297 16.062 25.016 1 77.75 178 GLY A O 1
ATOM 1356 N N . PRO A 1 179 ? 12.297 16.953 24.656 1 80.25 179 PRO A N 1
ATOM 1357 C CA . PRO A 1 179 ? 11.773 18.312 24.812 1 80.25 179 PRO A CA 1
ATOM 1358 C C . PRO A 1 179 ? 10.711 18.656 23.781 1 80.25 179 PRO A C 1
ATOM 1360 O O . PRO A 1 179 ? 9.75 19.375 24.078 1 80.25 179 PRO A O 1
ATOM 1363 N N . VAL A 1 180 ? 10.875 18.141 22.625 1 82.25 180 VAL A N 1
ATOM 1364 C CA . VAL A 1 180 ? 9.922 18.453 21.562 1 82.25 180 VAL A CA 1
ATOM 1365 C C . VAL A 1 180 ? 8.555 17.891 21.906 1 82.25 180 VAL A C 1
ATOM 1367 O O . VAL A 1 180 ? 7.535 18.578 21.766 1 82.25 180 VAL A O 1
ATOM 1370 N N . ARG A 1 181 ? 8.547 16.734 22.344 1 84.06 181 ARG A N 1
ATOM 1371 C CA . ARG A 1 181 ? 7.281 16.109 22.734 1 84.06 181 ARG A CA 1
ATOM 1372 C C . ARG A 1 181 ? 6.633 16.859 23.891 1 84.06 181 ARG A C 1
ATOM 1374 O O . ARG A 1 181 ? 5.414 17.047 23.906 1 84.06 181 ARG A O 1
ATOM 1381 N N . ALA A 1 182 ? 7.449 17.234 24.844 1 88.25 182 ALA A N 1
ATOM 1382 C CA . ALA A 1 182 ? 6.938 17.969 26 1 88.25 182 ALA A CA 1
ATOM 1383 C C . ALA A 1 182 ? 6.312 19.297 25.578 1 88.25 182 ALA A C 1
ATOM 1385 O O . ALA A 1 182 ? 5.258 19.688 26.078 1 88.25 182 ALA A O 1
ATOM 1386 N N . ILE A 1 183 ? 6.961 19.953 24.734 1 90.06 183 ILE A N 1
ATOM 1387 C CA . ILE A 1 183 ? 6.465 21.234 24.25 1 90.06 183 ILE A CA 1
ATOM 1388 C C . ILE A 1 183 ? 5.191 21.031 23.438 1 90.06 183 ILE A C 1
ATOM 1390 O O . ILE A 1 183 ? 4.25 21.828 23.531 1 90.06 183 ILE A O 1
ATOM 1394 N N . ARG A 1 184 ? 5.188 20.016 22.625 1 89.44 184 ARG A N 1
ATOM 1395 C CA . ARG A 1 184 ? 3.996 19.688 21.844 1 89.44 184 ARG A CA 1
ATOM 1396 C C . ARG A 1 184 ? 2.797 19.453 22.766 1 89.44 184 ARG A C 1
ATOM 1398 O O . ARG A 1 184 ? 1.695 19.922 22.469 1 89.44 184 ARG A O 1
ATOM 1405 N N . GLU A 1 185 ? 3.021 18.797 23.781 1 90.88 185 GLU A N 1
ATOM 1406 C CA . GLU A 1 185 ? 1.955 18.5 24.734 1 90.88 185 GLU A CA 1
ATOM 1407 C C . GLU A 1 185 ? 1.471 19.766 25.422 1 90.88 185 GLU A C 1
ATOM 1409 O O . GLU A 1 185 ? 0.271 19.938 25.656 1 90.88 185 GLU A O 1
ATOM 1414 N N . ALA A 1 186 ? 2.41 20.562 25.781 1 93.75 186 ALA A N 1
ATOM 1415 C CA . ALA A 1 186 ? 2.059 21.844 26.406 1 93.75 186 ALA A CA 1
ATOM 1416 C C . ALA A 1 186 ? 1.247 22.703 25.453 1 93.75 186 ALA A C 1
ATOM 1418 O O . ALA A 1 186 ? 0.262 23.328 25.859 1 93.75 186 ALA A O 1
ATOM 1419 N N . ALA A 1 187 ? 1.704 22.75 24.234 1 93.19 187 ALA A N 1
ATOM 1420 C CA . ALA A 1 187 ? 0.991 23.516 23.219 1 93.19 187 ALA A CA 1
ATOM 1421 C C . ALA A 1 187 ? -0.429 22.984 23.016 1 93.19 187 ALA A C 1
ATOM 1423 O O . ALA A 1 187 ? -1.375 23.766 22.891 1 93.19 187 ALA A O 1
ATOM 1424 N N . ALA A 1 188 ? -0.54 21.719 23 1 93.38 188 ALA A N 1
ATOM 1425 C CA . ALA A 1 188 ? -1.855 21.109 22.875 1 93.38 188 ALA A CA 1
ATOM 1426 C C . ALA A 1 188 ? -2.754 21.469 24.047 1 93.38 188 ALA A C 1
ATOM 1428 O O . ALA A 1 188 ? -3.941 21.75 23.875 1 93.38 188 ALA A O 1
ATOM 1429 N N . GLU A 1 189 ? -2.211 21.438 25.203 1 93.75 189 GLU A N 1
ATOM 1430 C CA . GLU A 1 189 ? -2.953 21.797 26.406 1 93.75 189 GLU A CA 1
ATOM 1431 C C . GLU A 1 189 ? -3.473 23.234 26.328 1 93.75 189 GLU A C 1
ATOM 1433 O O . GLU A 1 189 ? -4.633 23.484 26.641 1 93.75 189 GLU A O 1
ATOM 1438 N N . LEU A 1 190 ? -2.617 24.094 25.922 1 93.44 190 LEU A N 1
ATOM 1439 C CA . LEU A 1 190 ? -2.984 25.5 25.797 1 93.44 190 LEU A CA 1
ATOM 1440 C C . LEU A 1 190 ? -4.074 25.688 24.75 1 93.44 190 LEU A C 1
ATOM 1442 O O . LEU A 1 190 ? -5.008 26.469 24.953 1 93.44 190 LEU A O 1
ATOM 1446 N N . ARG A 1 191 ? -3.91 24.969 23.688 1 91.75 191 ARG A N 1
ATOM 1447 C CA . ARG A 1 191 ? -4.891 25.078 22.609 1 91.75 191 ARG A CA 1
ATOM 1448 C C . ARG A 1 191 ? -6.246 24.531 23.047 1 91.75 191 ARG A C 1
ATOM 1450 O O . ARG A 1 191 ? -7.277 25.156 22.797 1 91.75 191 ARG A O 1
ATOM 1457 N N . ASP A 1 192 ? -6.223 23.422 23.703 1 92.12 192 ASP A N 1
ATOM 1458 C CA . ASP A 1 192 ? -7.461 22.734 24.047 1 92.12 192 ASP A CA 1
ATOM 1459 C C . ASP A 1 192 ? -8.156 23.406 25.234 1 92.12 192 ASP A C 1
ATOM 1461 O O . ASP A 1 192 ? -9.375 23.281 25.391 1 92.12 192 ASP A O 1
ATOM 1465 N N . HIS A 1 193 ? -7.41 24.109 26.031 1 94.12 193 HIS A N 1
ATOM 1466 C CA . HIS A 1 193 ? -7.961 24.766 27.219 1 94.12 193 HIS A CA 1
ATOM 1467 C C . HIS A 1 193 ? -7.691 26.281 27.188 1 94.12 193 HIS A C 1
ATOM 1469 O O . HIS A 1 193 ? -7.391 26.875 28.219 1 94.12 193 HIS A O 1
ATOM 1475 N N . TYR A 1 194 ? -7.773 26.797 26.031 1 92.94 194 TYR A N 1
ATOM 1476 C CA . TYR A 1 194 ? -7.363 28.172 25.781 1 92.94 194 TYR A CA 1
ATOM 1477 C C . TYR A 1 194 ? -8.188 29.141 26.625 1 92.94 194 TYR A C 1
ATOM 1479 O O . TYR A 1 194 ? -7.742 30.25 26.922 1 92.94 194 TYR A O 1
ATOM 1487 N N . ALA A 1 195 ? -9.398 28.781 27 1 94.31 195 ALA A N 1
ATOM 1488 C CA . ALA A 1 195 ? -10.305 29.688 27.703 1 94.31 195 ALA A CA 1
ATOM 1489 C C . ALA A 1 195 ? -9.961 29.766 29.188 1 94.31 195 ALA A C 1
ATOM 1491 O O . ALA A 1 195 ? -10.43 30.656 29.906 1 94.31 195 ALA A O 1
ATOM 1492 N N . ARG A 1 196 ? -9.164 28.828 29.609 1 92.31 196 ARG A N 1
ATOM 1493 C CA . ARG A 1 196 ? -8.711 28.812 30.984 1 92.31 196 ARG A CA 1
ATOM 1494 C C . ARG A 1 196 ? -7.293 29.375 31.109 1 92.31 196 ARG A C 1
ATOM 1496 O O . ARG A 1 196 ? -6.457 29.156 30.234 1 92.31 196 ARG A O 1
ATOM 1503 N N . THR A 1 197 ? -7.141 30.125 32.188 1 88.56 197 THR A N 1
ATOM 1504 C CA . THR A 1 197 ? -5.777 30.562 32.438 1 88.56 197 THR A CA 1
ATOM 1505 C C . THR A 1 197 ? -4.938 29.438 33.031 1 88.56 197 THR A C 1
ATOM 1507 O O . THR A 1 197 ? -5.246 28.938 34.125 1 88.56 197 THR A O 1
ATOM 1510 N N . ILE A 1 198 ? -3.955 29.031 32.312 1 89.5 198 ILE A N 1
ATOM 1511 C CA . ILE A 1 198 ? -3.037 28 32.812 1 89.5 198 ILE A CA 1
ATOM 1512 C C . ILE A 1 198 ? -1.716 28.641 33.219 1 89.5 198 ILE A C 1
ATOM 1514 O O . ILE A 1 198 ? -1.025 29.25 32.406 1 89.5 198 ILE A O 1
ATOM 1518 N N . PRO A 1 199 ? -1.407 28.469 34.469 1 91.38 199 PRO A N 1
ATOM 1519 C CA . PRO A 1 199 ? -0.114 29.016 34.875 1 91.38 199 PRO A CA 1
ATOM 1520 C C . PRO A 1 199 ? 1.063 28.359 34.188 1 91.38 199 PRO A C 1
ATOM 1522 O O . PRO A 1 199 ? 1.128 27.125 34.094 1 91.38 199 PRO A O 1
ATOM 1525 N N . ILE A 1 200 ? 1.983 29.109 33.812 1 90.69 200 ILE A N 1
ATOM 1526 C CA . ILE A 1 200 ? 3.115 28.641 33.031 1 90.69 200 ILE A CA 1
ATOM 1527 C C . ILE A 1 200 ? 3.951 27.656 33.844 1 90.69 200 ILE A C 1
ATOM 1529 O O . ILE A 1 200 ? 4.492 26.688 33.312 1 90.69 200 ILE A O 1
ATOM 1533 N N . HIS A 1 201 ? 4 27.953 35.125 1 92.88 201 HIS A N 1
ATOM 1534 C CA . HIS A 1 201 ? 4.809 27.094 36 1 92.88 201 HIS A CA 1
ATOM 1535 C C . HIS A 1 201 ? 4.258 25.672 36 1 92.88 201 HIS A C 1
ATOM 1537 O O . HIS A 1 201 ? 5.016 24.719 36.156 1 92.88 201 HIS A O 1
ATOM 1543 N N . GLU A 1 202 ? 2.957 25.531 35.875 1 93.81 202 GLU A N 1
ATOM 1544 C CA . GLU A 1 202 ? 2.346 24.203 35.812 1 93.81 202 GLU A CA 1
ATOM 1545 C C . GLU A 1 202 ? 2.725 23.484 34.5 1 93.81 202 GLU A C 1
ATOM 1547 O O . GLU A 1 202 ? 2.998 22.281 34.531 1 93.81 202 GLU A O 1
ATOM 1552 N N . LEU A 1 203 ? 2.738 24.219 33.438 1 94.62 203 LEU A N 1
ATOM 1553 C CA . LEU A 1 203 ? 3.139 23.641 32.156 1 94.62 203 LEU A CA 1
ATOM 1554 C C . LEU A 1 203 ? 4.613 23.25 32.156 1 94.62 203 LEU A C 1
ATOM 1556 O O . LEU A 1 203 ? 4.984 22.188 31.672 1 94.62 203 LEU A O 1
ATOM 1560 N N . ALA A 1 204 ? 5.406 24.094 32.719 1 95.19 204 ALA A N 1
ATOM 1561 C CA . ALA A 1 204 ? 6.84 23.828 32.812 1 95.19 204 ALA A CA 1
ATOM 1562 C C . ALA A 1 204 ? 7.109 22.578 33.656 1 95.19 204 ALA A C 1
ATOM 1564 O O . ALA A 1 204 ? 7.934 21.75 33.281 1 95.19 204 ALA A O 1
ATOM 1565 N N . ARG A 1 205 ? 6.43 22.5 34.75 1 94.44 205 ARG A N 1
ATOM 1566 C CA . ARG A 1 205 ? 6.582 21.344 35.656 1 94.44 205 ARG A CA 1
ATOM 1567 C C . ARG A 1 205 ? 6.18 20.062 34.938 1 94.44 205 ARG A C 1
ATOM 1569 O O . ARG A 1 205 ? 6.883 19.047 35.031 1 94.44 205 ARG A O 1
ATOM 1576 N N . ALA A 1 206 ? 5.109 20.109 34.281 1 92.75 206 ALA A N 1
ATOM 1577 C CA . ALA A 1 206 ? 4.641 18.938 33.562 1 92.75 206 ALA A CA 1
ATOM 1578 C C . ALA A 1 206 ? 5.656 18.516 32.5 1 92.75 206 ALA A C 1
ATOM 1580 O O . ALA A 1 206 ? 5.797 17.328 32.188 1 92.75 206 ALA A O 1
ATOM 1581 N N . ALA A 1 207 ? 6.348 19.469 31.922 1 92.5 207 ALA A N 1
ATOM 1582 C CA . ALA A 1 207 ? 7.336 19.219 30.875 1 92.5 207 ALA A CA 1
ATOM 1583 C C . ALA A 1 207 ? 8.68 18.812 31.469 1 92.5 207 ALA A C 1
ATOM 1585 O O . ALA A 1 207 ? 9.617 18.484 30.734 1 92.5 207 ALA A O 1
ATOM 1586 N N . GLY A 1 208 ? 8.734 18.922 32.75 1 93.06 208 GLY A N 1
ATOM 1587 C CA . GLY A 1 208 ? 9.984 18.594 33.438 1 93.06 208 GLY A CA 1
ATOM 1588 C C . GLY A 1 208 ? 11.062 19.656 33.219 1 93.06 208 GLY A C 1
ATOM 1589 O O . GLY A 1 208 ? 12.25 19.328 33.125 1 93.06 208 GLY A O 1
ATOM 1590 N N . MET A 1 209 ? 10.672 20.875 33.125 1 93.88 209 MET A N 1
ATOM 1591 C CA . MET A 1 209 ? 11.602 21.953 32.844 1 93.88 209 MET A CA 1
ATOM 1592 C C . MET A 1 209 ? 11.445 23.078 33.844 1 93.88 209 MET A C 1
ATOM 1594 O O . MET A 1 209 ? 10.406 23.188 34.5 1 93.88 209 MET A O 1
ATOM 1598 N N . SER A 1 210 ? 12.555 23.875 33.969 1 94.69 210 SER A N 1
ATOM 1599 C CA . SER A 1 210 ? 12.383 25.156 34.625 1 94.69 210 SER A CA 1
ATOM 1600 C C . SER A 1 210 ? 11.562 26.125 33.75 1 94.69 210 SER A C 1
ATOM 1602 O O . SER A 1 210 ? 11.484 25.953 32.531 1 94.69 210 SER A O 1
ATOM 1604 N N . PRO A 1 211 ? 10.945 27.094 34.406 1 94.75 211 PRO A N 1
ATOM 1605 C CA . PRO A 1 211 ? 10.188 28.062 33.594 1 94.75 211 PRO A CA 1
ATOM 1606 C C . PRO A 1 211 ? 11.039 28.734 32.531 1 94.75 211 PRO A C 1
ATOM 1608 O O . PRO A 1 211 ? 10.578 28.922 31.391 1 94.75 211 PRO A O 1
ATOM 1611 N N . ALA A 1 212 ? 12.266 29.031 32.906 1 94.75 212 ALA A N 1
ATOM 1612 C CA . ALA A 1 212 ? 13.156 29.688 31.938 1 94.75 212 ALA A CA 1
ATOM 1613 C C . ALA A 1 212 ? 13.453 28.781 30.75 1 94.75 212 ALA A C 1
ATOM 1615 O O . ALA A 1 212 ? 13.391 29.219 29.594 1 94.75 212 ALA A O 1
ATOM 1616 N N . THR A 1 213 ? 13.781 27.594 31.031 1 93.25 213 THR A N 1
ATOM 1617 C CA . THR A 1 213 ? 14.07 26.609 30 1 93.25 213 THR A CA 1
ATOM 1618 C C . THR A 1 213 ? 12.828 26.328 29.156 1 93.25 213 THR A C 1
ATOM 1620 O O . THR A 1 213 ? 12.914 26.219 27.938 1 93.25 213 THR A O 1
ATOM 1623 N N . PHE A 1 214 ? 11.711 26.234 29.828 1 94.62 214 PHE A N 1
ATOM 1624 C CA . PHE A 1 214 ? 10.445 25.984 29.156 1 94.62 214 PHE A CA 1
ATOM 1625 C C . PHE A 1 214 ? 10.133 27.094 28.156 1 94.62 214 PHE A C 1
ATOM 1627 O O . PHE A 1 214 ? 9.805 26.812 27 1 94.62 214 PHE A O 1
ATOM 1634 N N . TYR A 1 215 ? 10.242 28.312 28.547 1 92.81 215 TYR A N 1
ATOM 1635 C CA . TYR A 1 215 ? 9.984 29.453 27.672 1 92.81 215 TYR A CA 1
ATOM 1636 C C . TYR A 1 215 ? 10.891 29.422 26.453 1 92.81 215 TYR A C 1
ATOM 1638 O O . TYR A 1 215 ? 10.43 29.641 25.328 1 92.81 215 TYR A O 1
ATOM 1646 N N . ARG A 1 216 ? 12.109 29.141 26.703 1 92.19 216 ARG A N 1
ATOM 1647 C CA . ARG A 1 216 ? 13.086 29.109 25.625 1 92.19 216 ARG A CA 1
ATOM 1648 C C . ARG A 1 216 ? 12.75 28.031 24.609 1 92.19 216 ARG A C 1
ATOM 1650 O O . ARG A 1 216 ? 12.727 28.281 23.406 1 92.19 216 ARG A O 1
ATOM 1657 N N . HIS A 1 217 ? 12.43 26.875 25.109 1 89.81 217 HIS A N 1
ATOM 1658 C CA . HIS A 1 217 ? 12.133 25.734 24.234 1 89.81 217 HIS A CA 1
ATOM 1659 C C . HIS A 1 217 ? 10.805 25.938 23.516 1 89.81 217 HIS A C 1
ATOM 1661 O O . HIS A 1 217 ? 10.664 25.594 22.344 1 89.81 217 HIS A O 1
ATOM 1667 N N . PHE A 1 218 ? 9.891 26.469 24.297 1 92.88 218 PHE A N 1
ATOM 1668 C CA . PHE A 1 218 ? 8.57 26.688 23.719 1 92.88 218 PHE A CA 1
ATOM 1669 C C . PHE A 1 218 ? 8.656 27.656 22.531 1 92.88 218 PHE A C 1
ATOM 1671 O O . PHE A 1 218 ? 8.117 27.375 21.453 1 92.88 218 PHE A O 1
ATOM 1678 N N . ARG A 1 219 ? 9.383 28.688 22.688 1 90.69 219 ARG A N 1
ATOM 1679 C CA . ARG A 1 219 ? 9.555 29.672 21.609 1 90.69 219 ARG A CA 1
ATOM 1680 C C . ARG A 1 219 ? 10.352 29.078 20.453 1 90.69 219 ARG A C 1
ATOM 1682 O O . ARG A 1 219 ? 10.07 29.359 19.281 1 90.69 219 ARG A O 1
ATOM 1689 N N . ALA A 1 220 ? 11.289 28.328 20.812 1 86.69 220 ALA A N 1
ATOM 1690 C CA . ALA A 1 220 ? 12.148 27.734 19.797 1 86.69 220 ALA A CA 1
ATOM 1691 C C . ALA A 1 220 ? 11.359 26.766 18.922 1 86.69 220 ALA A C 1
ATOM 1693 O O . ALA A 1 220 ? 11.57 26.703 17.703 1 86.69 220 ALA A O 1
ATOM 1694 N N . VAL A 1 221 ? 10.453 26.109 19.5 1 86.12 221 VAL A N 1
ATOM 1695 C CA . VAL A 1 221 ? 9.727 25.047 18.812 1 86.12 221 VAL A CA 1
ATOM 1696 C C . VAL A 1 221 ? 8.508 25.625 18.109 1 86.12 221 VAL A C 1
ATOM 1698 O O . VAL A 1 221 ? 8.234 25.266 16.953 1 86.12 221 VAL A O 1
ATOM 1701 N N . THR A 1 222 ? 7.812 26.594 18.734 1 88.56 222 THR A N 1
ATOM 1702 C CA . THR A 1 222 ? 6.512 27.016 18.219 1 88.56 222 THR A CA 1
ATOM 1703 C C . THR A 1 222 ? 6.621 28.359 17.5 1 88.56 222 THR A C 1
ATOM 1705 O O . THR A 1 222 ? 5.738 28.719 16.719 1 88.56 222 THR A O 1
ATOM 1708 N N . GLY A 1 223 ? 7.641 29.141 17.828 1 88.56 223 GLY A N 1
ATOM 1709 C CA . GLY A 1 223 ? 7.758 30.5 17.328 1 88.56 223 GLY A CA 1
ATOM 1710 C C . GLY A 1 223 ? 6.961 31.5 18.156 1 88.56 223 GLY A C 1
ATOM 1711 O O . GLY A 1 223 ? 7.008 32.719 17.891 1 88.56 223 GLY A O 1
ATOM 1712 N N . LEU A 1 224 ? 6.305 31.031 19.188 1 92.69 224 LEU A N 1
ATOM 1713 C CA . LEU A 1 224 ? 5.449 31.828 20.047 1 92.69 224 LEU A CA 1
ATOM 1714 C C . LEU A 1 224 ? 5.773 31.594 21.516 1 92.69 224 LEU A C 1
ATOM 1716 O O . LEU A 1 224 ? 6.25 30.531 21.891 1 92.69 224 LEU A O 1
ATOM 1720 N N . SER A 1 225 ? 5.57 32.594 22.312 1 93.88 225 SER A N 1
ATOM 1721 C CA . SER A 1 225 ? 5.527 32.344 23.75 1 93.88 225 SER A CA 1
ATOM 1722 C C . SER A 1 225 ? 4.215 31.672 24.156 1 93.88 225 SER A C 1
ATOM 1724 O O . SER A 1 225 ? 3.229 31.734 23.422 1 93.88 225 SER A O 1
ATOM 1726 N N . PRO A 1 226 ? 4.211 31.016 25.312 1 94.31 226 PRO A N 1
ATOM 1727 C CA . PRO A 1 226 ? 2.963 30.406 25.766 1 94.31 226 PRO A CA 1
ATOM 1728 C C . PRO A 1 226 ? 1.81 31.406 25.859 1 94.31 226 PRO A C 1
ATOM 1730 O O . PRO A 1 226 ? 0.691 31.094 25.438 1 94.31 226 PRO A O 1
ATOM 1733 N N . ASN A 1 227 ? 2.092 32.594 26.281 1 92.94 227 ASN A N 1
ATOM 1734 C CA . ASN A 1 227 ? 1.065 33.625 26.391 1 92.94 227 ASN A CA 1
ATOM 1735 C C . ASN A 1 227 ? 0.561 34.062 25.031 1 92.94 227 ASN A C 1
ATOM 1737 O O . ASN A 1 227 ? -0.636 34.281 24.844 1 92.94 227 ASN A O 1
ATOM 1741 N N . GLN A 1 228 ? 1.483 34.281 24.188 1 92.94 228 GLN A N 1
ATOM 1742 C CA . GLN A 1 228 ? 1.099 34.625 22.828 1 92.94 228 GLN A CA 1
ATOM 1743 C C . GLN A 1 228 ? 0.194 33.562 22.219 1 92.94 228 GLN A C 1
ATOM 1745 O O . GLN A 1 228 ? -0.811 33.906 21.578 1 92.94 228 GLN A O 1
ATOM 1750 N N . LEU A 1 229 ? 0.604 32.281 22.375 1 94.44 229 LEU A N 1
ATOM 1751 C CA . LEU A 1 229 ? -0.183 31.188 21.812 1 94.44 229 LEU A CA 1
ATOM 1752 C C . LEU A 1 229 ? -1.605 31.203 22.375 1 94.44 229 LEU A C 1
ATOM 1754 O O . LEU A 1 229 ? -2.57 31.109 21.609 1 94.44 229 LEU A O 1
ATOM 1758 N N . GLN A 1 230 ? -1.734 31.328 23.609 1 93.62 230 GLN A N 1
ATOM 1759 C CA . GLN A 1 230 ? -3.057 31.344 24.234 1 93.62 230 GLN A CA 1
ATOM 1760 C C . GLN A 1 230 ? -3.867 32.531 23.734 1 93.62 230 GLN A C 1
ATOM 1762 O O . GLN A 1 230 ? -5.043 32.406 23.391 1 93.62 230 GLN A O 1
ATOM 1767 N N . ARG A 1 231 ? -3.275 33.688 23.719 1 93.44 231 ARG A N 1
ATOM 1768 C CA . ARG A 1 231 ? -3.951 34.906 23.297 1 93.44 231 ARG A CA 1
ATOM 1769 C C . ARG A 1 231 ? -4.453 34.781 21.859 1 93.44 231 ARG A C 1
ATOM 1771 O O . ARG A 1 231 ? -5.617 35.094 21.578 1 93.44 231 ARG A O 1
ATOM 1778 N N . ILE A 1 232 ? -3.574 34.406 21.016 1 93.94 232 ILE A N 1
ATOM 1779 C CA . ILE A 1 232 ? -3.934 34.281 19.609 1 93.94 232 ILE A CA 1
ATOM 1780 C C . ILE A 1 232 ? -5.043 33.25 19.453 1 93.94 232 ILE A C 1
ATOM 1782 O O . ILE A 1 232 ? -5.988 33.438 18.688 1 93.94 232 ILE A O 1
ATOM 1786 N N . THR A 1 233 ? -4.93 32.094 20.141 1 94.81 233 THR A N 1
ATOM 1787 C CA . THR A 1 233 ? -5.957 31.062 20.078 1 94.81 233 THR A CA 1
ATOM 1788 C C . THR A 1 233 ? -7.309 31.625 20.516 1 94.81 233 THR A C 1
ATOM 1790 O O . THR A 1 233 ? -8.328 31.359 19.875 1 94.81 233 THR A O 1
ATOM 1793 N N . ARG A 1 234 ? -7.309 32.375 21.578 1 94.88 234 ARG A N 1
ATOM 1794 C CA . ARG A 1 234 ? -8.531 33 22.062 1 94.88 234 ARG A CA 1
ATOM 1795 C C . ARG A 1 234 ? -9.133 33.938 21.016 1 94.88 234 ARG A C 1
ATOM 1797 O O . ARG A 1 234 ? -10.328 33.875 20.734 1 94.88 234 ARG A O 1
ATOM 1804 N N . LEU A 1 235 ? -8.32 34.719 20.438 1 94.56 235 LEU A N 1
ATOM 1805 C CA . LEU A 1 235 ? -8.781 35.719 19.469 1 94.56 235 LEU A CA 1
ATOM 1806 C C . LEU A 1 235 ? -9.312 35.031 18.203 1 94.56 235 LEU A C 1
ATOM 1808 O O . LEU A 1 235 ? -10.328 35.469 17.656 1 94.56 235 LEU A O 1
ATOM 1812 N N . GLN A 1 236 ? -8.641 34.031 17.766 1 93.12 236 GLN A N 1
ATOM 1813 C CA . GLN A 1 236 ? -9.109 33.312 16.594 1 93.12 236 GLN A CA 1
ATOM 1814 C C . GLN A 1 236 ? -10.461 32.656 16.844 1 93.12 236 GLN A C 1
ATOM 1816 O O . GLN A 1 236 ? -11.344 32.688 15.984 1 93.12 236 GLN A O 1
ATOM 1821 N N . ASN A 1 237 ? -10.602 32.062 17.953 1 93.25 237 ASN A N 1
ATOM 1822 C CA . ASN A 1 237 ? -11.875 31.469 18.312 1 93.25 237 ASN A CA 1
ATOM 1823 C C . ASN A 1 237 ? -12.969 32.5 18.5 1 93.25 237 ASN A C 1
ATOM 1825 O O . ASN A 1 237 ? -14.133 32.25 18.188 1 93.25 237 ASN A O 1
ATOM 1829 N N . SER A 1 238 ? -12.617 33.656 18.953 1 94.81 238 SER A N 1
ATOM 1830 C CA . SER A 1 238 ? -13.578 34.75 19.094 1 94.81 238 SER A CA 1
ATOM 1831 C C . SER A 1 238 ? -14.133 35.188 17.734 1 94.81 238 SER A C 1
ATOM 1833 O O . SER A 1 238 ? -15.312 35.5 17.609 1 94.81 238 SER A O 1
ATOM 1835 N N . ARG A 1 239 ? -13.25 35.188 16.812 1 90.31 239 ARG A N 1
ATOM 1836 C CA . ARG A 1 239 ? -13.664 35.594 15.477 1 90.31 239 ARG A CA 1
ATOM 1837 C C . ARG A 1 239 ? -14.742 34.656 14.93 1 90.31 239 ARG A C 1
ATOM 1839 O O . ARG A 1 239 ? -15.688 35.094 14.281 1 90.31 239 ARG A O 1
ATOM 1846 N N . ARG A 1 240 ? -14.602 33.406 15.195 1 88.44 240 ARG A N 1
ATOM 1847 C CA . ARG A 1 240 ? -15.586 32.438 14.773 1 88.44 240 ARG A CA 1
ATOM 1848 C C . ARG A 1 240 ? -16.938 32.656 15.453 1 88.44 240 ARG A C 1
ATOM 1850 O O . ARG A 1 240 ? -17.984 32.594 14.812 1 88.44 240 ARG A O 1
ATOM 1857 N N . LEU A 1 241 ? -16.844 33 16.672 1 92.19 241 LEU A N 1
ATOM 1858 C CA . LEU A 1 241 ? -18.062 33.25 17.438 1 92.19 241 LEU A CA 1
ATOM 1859 C C . LEU A 1 241 ? -18.734 34.531 16.969 1 92.19 241 LEU A C 1
ATOM 1861 O O . LEU A 1 241 ? -19.969 34.594 16.859 1 92.19 241 LEU A O 1
ATOM 1865 N N . LEU A 1 242 ? -17.969 35.469 16.656 1 92.88 242 LEU A N 1
ATOM 1866 C CA . LEU A 1 242 ? -18.5 36.75 16.172 1 92.88 242 LEU A CA 1
ATOM 1867 C C . LEU A 1 242 ? -19.156 36.594 14.805 1 92.88 242 LEU A C 1
ATOM 1869 O O . LEU A 1 242 ? -20.234 37.125 14.562 1 92.88 242 LEU A O 1
ATOM 1873 N N . ALA A 1 243 ? -18.531 35.875 14.016 1 88.38 243 ALA A N 1
ATOM 1874 C CA . ALA A 1 243 ? -19.078 35.594 12.695 1 88.38 243 ALA A CA 1
ATOM 1875 C C . ALA A 1 243 ? -20.406 34.844 12.797 1 88.38 243 ALA A C 1
ATOM 1877 O O . ALA A 1 243 ? -21.297 35.031 11.953 1 88.38 243 ALA A O 1
ATOM 1878 N N . ALA A 1 244 ? -20.562 34.062 13.867 1 90.25 244 ALA A N 1
ATOM 1879 C CA . ALA A 1 244 ? -21.781 33.312 14.102 1 90.25 244 ALA A CA 1
ATOM 1880 C C . ALA A 1 244 ? -22.859 34.188 14.734 1 90.25 244 ALA A C 1
ATOM 1882 O O . ALA A 1 244 ? -23.984 33.719 14.977 1 90.25 244 ALA A O 1
ATOM 1883 N N . GLY A 1 245 ? -22.484 35.438 15.125 1 90.56 245 GLY A N 1
ATOM 1884 C CA . GLY A 1 245 ? -23.484 36.375 15.562 1 90.56 245 GLY A CA 1
ATOM 1885 C C . GLY A 1 245 ? -23.5 36.562 17.078 1 90.56 245 GLY A C 1
ATOM 1886 O O . GLY A 1 245 ? -24.391 37.25 17.609 1 90.56 245 GLY A O 1
ATOM 1887 N N . LYS A 1 246 ? -22.625 36.031 17.766 1 93.75 246 LYS A N 1
ATOM 1888 C CA . LYS A 1 246 ? -22.594 36.219 19.219 1 93.75 246 LYS A CA 1
ATOM 1889 C C . LYS A 1 246 ? -22.172 37.625 19.594 1 93.75 246 LYS A C 1
ATOM 1891 O O . LYS A 1 246 ? -21.297 38.219 18.953 1 93.75 246 LYS A O 1
ATOM 1896 N N . PRO A 1 247 ? -22.797 38.094 20.656 1 94.12 247 PRO A N 1
ATOM 1897 C CA . PRO A 1 247 ? -22.422 39.438 21.109 1 94.12 247 PRO A CA 1
ATOM 1898 C C . PRO A 1 247 ? -20.969 39.5 21.594 1 94.12 247 PRO A C 1
ATOM 1900 O O . PRO A 1 247 ? -20.438 38.531 22.109 1 94.12 247 PRO A O 1
ATOM 1903 N N . VAL A 1 248 ? -20.422 40.656 21.547 1 94.81 248 VAL A N 1
ATOM 1904 C CA . VAL A 1 248 ? -19.016 40.906 21.859 1 94.81 248 VAL A CA 1
ATOM 1905 C C . VAL A 1 248 ? -18.734 40.531 23.312 1 94.81 248 VAL A C 1
ATOM 1907 O O . VAL A 1 248 ? -17.75 39.844 23.594 1 94.81 248 VAL A O 1
ATOM 1910 N N . THR A 1 249 ? -19.594 40.875 24.188 1 94.44 249 THR A N 1
ATOM 1911 C CA . THR A 1 249 ? -19.391 40.625 25.609 1 94.44 249 THR A CA 1
ATOM 1912 C C . THR A 1 249 ? -19.438 39.125 25.906 1 94.44 249 THR A C 1
ATOM 1914 O O . THR A 1 249 ? -18.609 38.625 26.656 1 94.44 249 THR A O 1
ATOM 1917 N N . THR A 1 250 ? -20.344 38.5 25.328 1 95.44 250 THR A N 1
ATOM 1918 C CA . THR A 1 250 ? -20.484 37.062 25.5 1 95.44 250 THR A CA 1
ATOM 1919 C C . THR A 1 250 ? -19.297 36.312 24.906 1 95.44 250 THR A C 1
ATOM 1921 O O . THR A 1 250 ? -18.812 35.344 25.469 1 95.44 250 THR A O 1
ATOM 1924 N N . THR A 1 251 ? -18.875 36.781 23.766 1 96.69 251 THR A N 1
ATOM 1925 C CA . THR A 1 251 ? -17.719 36.188 23.094 1 96.69 251 THR A CA 1
ATOM 1926 C C . THR A 1 251 ? -16.469 36.312 23.953 1 96.69 251 THR A C 1
ATOM 1928 O O . THR A 1 251 ? -15.711 35.375 24.109 1 96.69 251 THR A O 1
ATOM 1931 N N . ALA A 1 252 ? -16.266 37.5 24.5 1 96.12 252 ALA A N 1
ATOM 1932 C CA . ALA A 1 252 ? -15.102 37.75 25.344 1 96.12 252 ALA A CA 1
ATOM 1933 C C . ALA A 1 252 ? -15.047 36.781 26.5 1 96.12 252 ALA A C 1
ATOM 1935 O O . ALA A 1 252 ? -14 36.156 26.766 1 96.12 252 ALA A O 1
ATOM 1936 N N . GLN A 1 253 ? -16.188 36.594 27.125 1 94.94 253 GLN A N 1
ATOM 1937 C CA . GLN A 1 253 ? -16.266 35.688 28.25 1 94.94 253 GLN A CA 1
ATOM 1938 C C . GLN A 1 253 ? -16.062 34.219 27.812 1 94.94 253 GLN A C 1
ATOM 1940 O O . GLN A 1 253 ? -15.375 33.469 28.484 1 94.94 253 GLN A O 1
ATOM 1945 N N . ALA A 1 254 ? -16.578 33.938 26.75 1 95.06 254 ALA A N 1
ATOM 1946 C CA . ALA A 1 254 ? -16.531 32.562 26.25 1 95.06 254 ALA A CA 1
ATOM 1947 C C . ALA A 1 254 ? -15.102 32.125 25.938 1 95.06 254 ALA A C 1
ATOM 1949 O O . ALA A 1 254 ? -14.742 30.969 26.094 1 95.06 254 ALA A O 1
ATOM 1950 N N . VAL A 1 255 ? -14.297 33.094 25.547 1 95.88 255 VAL A N 1
ATOM 1951 C CA . VAL A 1 255 ? -12.953 32.688 25.109 1 95.88 255 VAL A CA 1
ATOM 1952 C C . VAL A 1 255 ? -11.969 32.938 26.25 1 95.88 255 VAL A C 1
ATOM 1954 O O . VAL A 1 255 ? -10.758 32.719 26.094 1 95.88 255 VAL A O 1
ATOM 1957 N N . GLY A 1 256 ? -12.453 33.469 27.375 1 95 256 GLY A N 1
ATOM 1958 C CA . GLY A 1 256 ? -11.633 33.438 28.562 1 95 256 GLY A CA 1
ATOM 1959 C C . GLY A 1 256 ? -11.117 34.781 29 1 95 256 GLY A C 1
ATOM 1960 O O . GLY A 1 256 ? -10.234 34.875 29.859 1 95 256 GLY A O 1
ATOM 1961 N N . TYR A 1 257 ? -11.625 35.875 28.438 1 94.75 257 TYR A N 1
ATOM 1962 C CA . TYR A 1 257 ? -11.242 37.188 28.891 1 94.75 257 TYR A CA 1
ATOM 1963 C C . TYR A 1 257 ? -12.055 37.594 30.125 1 94.75 257 TYR A C 1
ATOM 1965 O O . TYR A 1 257 ? -13.258 37.344 30.188 1 94.75 257 TYR A O 1
ATOM 1973 N N . ALA A 1 258 ? -11.32 38.188 30.984 1 90.31 258 ALA A N 1
ATOM 1974 C CA . ALA A 1 258 ? -11.992 38.688 32.188 1 90.31 258 ALA A CA 1
ATOM 1975 C C . ALA A 1 258 ? -12.664 40.031 31.906 1 90.31 258 ALA A C 1
ATOM 1977 O O . ALA A 1 258 ? -13.625 40.406 32.594 1 90.31 258 ALA A O 1
ATOM 1978 N N . SER A 1 259 ? -12.164 40.719 30.891 1 92.56 259 SER A N 1
ATOM 1979 C CA . SER A 1 259 ? -12.672 42.062 30.594 1 92.56 259 SER A CA 1
ATOM 1980 C C . SER A 1 259 ? -12.945 42.219 29.109 1 92.56 259 SER A C 1
ATOM 1982 O O . SER A 1 259 ? -12.07 42 28.281 1 92.56 259 SER A O 1
ATOM 1984 N N . ALA A 1 260 ? -14.102 42.75 28.844 1 93.12 260 ALA A N 1
ATOM 1985 C CA . ALA A 1 260 ? -14.469 43.031 27.453 1 93.12 260 ALA A CA 1
ATOM 1986 C C . ALA A 1 260 ? -13.57 44.125 26.875 1 93.12 260 ALA A C 1
ATOM 1988 O O . ALA A 1 260 ? -13.258 44.094 25.688 1 93.12 260 ALA A O 1
ATOM 1989 N N . SER A 1 261 ? -13.156 44.938 27.734 1 94.88 261 SER A N 1
ATOM 1990 C CA . SER A 1 261 ? -12.289 46.031 27.297 1 94.88 261 SER A CA 1
ATOM 1991 C C . SER A 1 261 ? -10.93 45.5 26.844 1 94.88 261 SER A C 1
ATOM 1993 O O . SER A 1 261 ? -10.398 45.906 25.812 1 94.88 261 SER A O 1
ATOM 1995 N N . GLN A 1 262 ? -10.438 44.656 27.672 1 95.25 262 GLN A N 1
ATOM 1996 C CA . GLN A 1 262 ? -9.156 44.062 27.312 1 95.25 262 GLN A CA 1
ATOM 1997 C C . GLN A 1 262 ? -9.273 43.25 26.031 1 95.25 262 GLN A C 1
ATOM 1999 O O . GLN A 1 262 ? -8.391 43.281 25.172 1 95.25 262 GLN A O 1
ATOM 2004 N N . PHE A 1 263 ? -10.359 42.5 25.969 1 96.62 263 PHE A N 1
ATOM 2005 C CA . PHE A 1 263 ? -10.633 41.719 24.766 1 96.62 263 PHE A CA 1
ATOM 2006 C C . PHE A 1 263 ? -10.656 42.625 23.531 1 96.62 263 PHE A C 1
ATOM 2008 O O . PHE A 1 263 ? -9.984 42.344 22.531 1 96.62 263 PHE A O 1
ATOM 2015 N N . SER A 1 264 ? -11.359 43.656 23.609 1 96.12 264 SER A N 1
ATOM 2016 C CA . SER A 1 264 ? -11.508 44.562 22.484 1 96.12 264 SER A CA 1
ATOM 2017 C C . SER A 1 264 ? -10.172 45.156 22.078 1 96.12 264 SER A C 1
ATOM 2019 O O . SER A 1 264 ? -9.891 45.344 20.891 1 96.12 264 SER A O 1
ATOM 2021 N N . ARG A 1 265 ? -9.414 45.469 23.031 1 95.88 265 ARG A N 1
ATOM 2022 C CA . ARG A 1 265 ? -8.102 46.031 22.75 1 95.88 265 ARG A CA 1
ATOM 2023 C C . ARG A 1 265 ? -7.215 45 22.031 1 95.88 265 ARG A C 1
ATOM 2025 O O . ARG A 1 265 ? -6.586 45.312 21.031 1 95.88 265 ARG A O 1
ATOM 2032 N N . ASP A 1 266 ? -7.18 43.812 22.594 1 95.19 266 ASP A N 1
ATOM 2033 C CA . ASP A 1 266 ? -6.363 42.75 22 1 95.19 266 ASP A CA 1
ATOM 2034 C C . ASP A 1 266 ? -6.84 42.406 20.578 1 95.19 266 ASP A C 1
ATOM 2036 O O . ASP A 1 266 ? -6.027 42.156 19.688 1 95.19 266 ASP A O 1
ATOM 2040 N N . TYR A 1 267 ? -8.102 42.375 20.406 1 96.06 267 TYR A N 1
ATOM 2041 C CA . TYR A 1 267 ? -8.695 42.094 19.109 1 96.06 267 TYR A CA 1
ATOM 2042 C C . TYR A 1 267 ? -8.281 43.125 18.078 1 96.06 267 TYR A C 1
ATOM 2044 O O . TYR A 1 267 ? -7.863 42.781 16.969 1 96.06 267 TYR A O 1
ATOM 2052 N N . ARG A 1 268 ? -8.32 44.375 18.438 1 95.56 268 ARG A N 1
ATOM 2053 C CA . ARG A 1 268 ? -7.93 45.438 17.547 1 95.56 268 ARG A CA 1
ATOM 2054 C C . ARG A 1 268 ? -6.445 45.375 17.203 1 95.56 268 ARG A C 1
ATOM 2056 O O . ARG A 1 268 ? -6.051 45.625 16.062 1 95.56 268 ARG A O 1
ATOM 2063 N N . LEU A 1 269 ? -5.738 45.094 18.219 1 92.62 269 LEU A N 1
ATOM 2064 C CA . LEU A 1 269 ? -4.305 44.969 17.984 1 92.62 269 LEU A CA 1
ATOM 2065 C C . LEU A 1 269 ? -4.008 43.844 17 1 92.62 269 LEU A C 1
ATOM 2067 O O . LEU A 1 269 ? -3.109 43.969 16.156 1 92.62 269 LEU A O 1
ATOM 2071 N N . GLN A 1 270 ? -4.762 42.781 17.109 1 90.5 270 GLN A N 1
ATOM 2072 C CA . GLN A 1 270 ? -4.523 41.625 16.281 1 90.5 270 GLN A CA 1
ATOM 2073 C C . GLN A 1 270 ? -5.09 41.812 14.875 1 90.5 270 GLN A C 1
ATOM 2075 O O . GLN A 1 270 ? -4.457 41.406 13.883 1 90.5 270 GLN A O 1
ATOM 2080 N N . TYR A 1 271 ? -6.293 42.406 14.695 1 91.44 271 TYR A N 1
ATOM 2081 C CA . TYR A 1 271 ? -7.008 42.375 13.422 1 91.44 271 TYR A CA 1
ATOM 2082 C C . TYR A 1 271 ? -7.156 43.781 12.844 1 91.44 271 TYR A C 1
ATOM 2084 O O . TYR A 1 271 ? -7.645 43.938 11.727 1 91.44 271 TYR A O 1
ATOM 2092 N N . GLY A 1 272 ? -6.797 44.812 13.594 1 91 272 GLY A N 1
ATOM 2093 C CA . GLY A 1 272 ? -6.816 46.188 13.117 1 91 272 GLY A CA 1
ATOM 2094 C C . GLY A 1 272 ? -8.18 46.844 13.227 1 91 272 GLY A C 1
ATOM 2095 O O . GLY A 1 272 ? -8.336 48 12.93 1 91 272 GLY A O 1
ATOM 2096 N N . ARG A 1 273 ? -9.164 46.062 13.617 1 93.5 273 ARG A N 1
ATOM 2097 C CA . ARG A 1 273 ? -10.523 46.562 13.797 1 93.5 273 ARG A CA 1
ATOM 2098 C C . ARG A 1 273 ? -11.141 46.062 15.086 1 93.5 273 ARG A C 1
ATOM 2100 O O . ARG A 1 273 ? -10.703 45.031 15.625 1 93.5 273 ARG A O 1
ATOM 2107 N N . SER A 1 274 ? -12.164 46.781 15.516 1 94.94 274 SER A N 1
ATOM 2108 C CA . SER A 1 274 ? -12.867 46.312 16.703 1 94.94 274 SER A CA 1
ATOM 2109 C C . SER A 1 274 ? -13.656 45.031 16.422 1 94.94 274 SER A C 1
ATOM 2111 O O . SER A 1 274 ? -13.984 44.75 15.273 1 94.94 274 SER A O 1
ATOM 2113 N N . PRO A 1 275 ? -13.891 44.281 17.531 1 95.31 275 PRO A N 1
ATOM 2114 C CA . PRO A 1 275 ? -14.703 43.094 17.328 1 95.31 275 PRO A CA 1
ATOM 2115 C C . PRO A 1 275 ? -16.047 43.375 16.672 1 95.31 275 PRO A C 1
ATOM 2117 O O . PRO A 1 275 ? -16.469 42.656 15.773 1 95.31 275 PRO A O 1
ATOM 2120 N N . ALA A 1 276 ? -16.672 44.406 17.016 1 92.94 276 ALA A N 1
ATOM 2121 C CA . ALA A 1 276 ? -17.984 44.75 16.469 1 92.94 276 ALA A CA 1
ATOM 2122 C C . ALA A 1 276 ? -17.891 45.094 14.984 1 92.94 276 ALA A C 1
ATOM 2124 O O . ALA A 1 276 ? -18.734 44.656 14.188 1 92.94 276 ALA A O 1
ATOM 2125 N N . ALA A 1 277 ? -16.984 45.844 14.641 1 93.12 277 ALA A N 1
ATOM 2126 C CA . ALA A 1 277 ? -16.781 46.25 13.25 1 93.12 277 ALA A CA 1
ATOM 2127 C C . ALA A 1 277 ? -16.469 45.031 12.383 1 93.12 277 ALA A C 1
ATOM 2129 O O . ALA A 1 277 ? -16.984 44.906 11.266 1 93.12 277 ALA A O 1
ATOM 2130 N N . ASP A 1 278 ? -15.578 44.219 12.945 1 92 278 ASP A N 1
ATOM 2131 C CA . ASP A 1 278 ? -15.188 43.031 12.211 1 92 278 ASP A CA 1
ATOM 2132 C C . ASP A 1 278 ? -16.375 42.094 12.023 1 92 278 ASP A C 1
ATOM 2134 O O . ASP A 1 278 ? -16.547 41.5 10.953 1 92 278 ASP A O 1
ATOM 2138 N N . ALA A 1 279 ? -17.141 41.906 13.008 1 91.12 279 ALA A N 1
ATOM 2139 C CA . ALA A 1 279 ? -18.328 41.062 12.961 1 91.12 279 ALA A CA 1
ATOM 2140 C C . ALA A 1 279 ? -19.281 41.531 11.867 1 91.12 279 ALA A C 1
ATOM 2142 O O . ALA A 1 279 ? -19.859 40.719 11.148 1 91.12 279 ALA A O 1
ATOM 2143 N N . ARG A 1 280 ? -19.453 42.75 11.727 1 89.44 280 ARG A N 1
ATOM 2144 C CA . ARG A 1 280 ? -20.328 43.312 10.711 1 89.44 280 ARG A CA 1
ATOM 2145 C C . ARG A 1 280 ? -19.828 42.969 9.312 1 89.44 280 ARG A C 1
ATOM 2147 O O . ARG A 1 280 ? -20.625 42.594 8.438 1 89.44 280 ARG A O 1
ATOM 2154 N N . ILE A 1 281 ? -18.609 43.094 9.133 1 86.25 281 ILE A N 1
ATOM 2155 C CA . ILE A 1 281 ? -18 42.812 7.84 1 86.25 281 ILE A CA 1
ATOM 2156 C C . ILE A 1 281 ? -18.156 41.312 7.508 1 86.25 281 ILE A C 1
ATOM 2158 O O . ILE A 1 281 ? -18.5 40.969 6.379 1 86.25 281 ILE A O 1
ATOM 2162 N N . MET A 1 282 ? -17.891 40.438 8.477 1 85.19 282 MET A N 1
ATOM 2163 C CA . MET A 1 282 ? -17.938 39 8.266 1 85.19 282 MET A CA 1
ATOM 2164 C C . MET A 1 282 ? -19.359 38.531 7.984 1 85.19 282 MET A C 1
ATOM 2166 O O . MET A 1 282 ? -19.578 37.594 7.23 1 85.19 282 MET A O 1
ATOM 2170 N N . ARG A 1 283 ? -20.281 39.094 8.523 1 81.69 283 ARG A N 1
ATOM 2171 C CA . ARG A 1 283 ? -21.688 38.75 8.305 1 81.69 283 ARG A CA 1
ATOM 2172 C C . ARG A 1 283 ? -22.156 39.219 6.938 1 81.69 283 ARG A C 1
ATOM 2174 O O . ARG A 1 283 ? -23.047 38.594 6.34 1 81.69 283 ARG A O 1
ATOM 2181 N N . ALA A 1 284 ? -21.672 40.281 6.5 1 80.62 284 ALA A N 1
ATOM 2182 C CA . ALA A 1 284 ? -22.031 40.781 5.184 1 80.62 284 ALA A CA 1
ATOM 2183 C C . ALA A 1 284 ? -21.422 39.938 4.074 1 80.62 284 ALA A C 1
ATOM 2185 O O . ALA A 1 284 ? -21.984 39.844 2.984 1 80.62 284 ALA A O 1
ATOM 2186 N N . ASP A 1 285 ? -20.156 39.406 4.375 1 71.38 285 ASP A N 1
ATOM 2187 C CA . ASP A 1 285 ? -19.453 38.531 3.434 1 71.38 285 ASP A CA 1
ATOM 2188 C C . ASP A 1 285 ? -18.922 37.281 4.129 1 71.38 285 ASP A C 1
ATOM 2190 O O . ASP A 1 285 ? -17.75 37.219 4.473 1 71.38 285 ASP A O 1
ATOM 2194 N N . PRO A 1 286 ? -19.797 36.375 4.383 1 61.25 286 PRO A N 1
ATOM 2195 C CA . PRO A 1 286 ? -19.391 35.219 5.184 1 61.25 286 PRO A CA 1
ATOM 2196 C C . PRO A 1 286 ? -18.25 34.438 4.543 1 61.25 286 PRO A C 1
ATOM 2198 O O . PRO A 1 286 ? -18.234 34.25 3.326 1 61.25 286 PRO A O 1
ATOM 2201 N N . PRO A 1 287 ? -17.188 34.375 5.379 1 56.66 287 PRO A N 1
ATOM 2202 C CA . PRO A 1 287 ? -16.062 33.594 4.832 1 56.66 287 PRO A CA 1
ATOM 2203 C C . PRO A 1 287 ? -16.469 32.188 4.422 1 56.66 287 PRO A C 1
ATOM 2205 O O . PRO A 1 287 ? -17.391 31.609 5 1 56.66 287 PRO A O 1
ATOM 2208 N N . ASP A 1 288 ? -16.078 31.688 3.324 1 52.56 288 ASP A N 1
ATOM 2209 C CA . ASP A 1 288 ? -16.359 30.344 2.809 1 52.56 288 ASP A CA 1
ATOM 2210 C C . ASP A 1 288 ? -15.906 29.266 3.787 1 52.56 288 ASP A C 1
ATOM 2212 O O . ASP A 1 288 ? -14.875 29.422 4.449 1 52.56 288 ASP A O 1
ATOM 2216 N N . MET B 1 1 ? -1.399 4.152 -14.023 1 64.31 1 MET B N 1
ATOM 2217 C CA . MET B 1 1 ? -0.722 2.857 -14.031 1 64.31 1 MET B CA 1
ATOM 2218 C C . MET B 1 1 ? -1.404 1.891 -14.992 1 64.31 1 MET B C 1
ATOM 2220 O O . MET B 1 1 ? -2.611 1.666 -14.906 1 64.31 1 MET B O 1
ATOM 2224 N N . SER B 1 2 ? -0.64 1.593 -16.047 1 84.19 2 SER B N 1
ATOM 2225 C CA . SER B 1 2 ? -1.172 0.896 -17.219 1 84.19 2 SER B CA 1
ATOM 2226 C C . SER B 1 2 ? -0.456 -0.431 -17.438 1 84.19 2 SER B C 1
ATOM 2228 O O . SER B 1 2 ? 0.565 -0.708 -16.797 1 84.19 2 SER B O 1
ATOM 2230 N N . LEU B 1 3 ? -1.09 -1.232 -18.188 1 95.06 3 LEU B N 1
ATOM 2231 C CA . LEU B 1 3 ? -0.484 -2.492 -18.594 1 95.06 3 LEU B CA 1
ATOM 2232 C C . LEU B 1 3 ? 0.833 -2.248 -19.328 1 95.06 3 LEU B C 1
ATOM 2234 O O . LEU B 1 3 ? 1.761 -3.055 -19.219 1 95.06 3 LEU B O 1
ATOM 2238 N N . GLU B 1 4 ? 0.948 -1.079 -19.906 1 95.31 4 GLU B N 1
ATOM 2239 C CA . GLU B 1 4 ? 2.182 -0.705 -20.594 1 95.31 4 GLU B CA 1
ATOM 2240 C C . GLU B 1 4 ? 3.32 -0.489 -19.609 1 95.31 4 GLU B C 1
ATOM 2242 O O . GLU B 1 4 ? 4.449 -0.917 -19.844 1 95.31 4 GLU B O 1
ATOM 2247 N N . ALA B 1 5 ? 2.988 0.187 -18.562 1 95 5 ALA B N 1
ATOM 2248 C CA . ALA B 1 5 ? 3.996 0.424 -17.531 1 95 5 ALA B CA 1
ATOM 2249 C C . ALA B 1 5 ? 4.445 -0.888 -16.906 1 95 5 ALA B C 1
ATOM 2251 O O . ALA B 1 5 ? 5.641 -1.09 -16.656 1 95 5 ALA B O 1
ATOM 2252 N N . LEU B 1 6 ? 3.508 -1.792 -16.656 1 97 6 LEU B N 1
ATOM 2253 C CA . LEU B 1 6 ? 3.828 -3.102 -16.109 1 97 6 LEU B CA 1
ATOM 2254 C C . LEU B 1 6 ? 4.734 -3.887 -17.047 1 97 6 LEU B C 1
ATOM 2256 O O . LEU B 1 6 ? 5.734 -4.461 -16.625 1 97 6 LEU B O 1
ATOM 2260 N N . THR B 1 7 ? 4.422 -3.863 -18.328 1 97.81 7 THR B N 1
ATOM 2261 C CA . THR B 1 7 ? 5.227 -4.539 -19.344 1 97.81 7 THR B CA 1
ATOM 2262 C C . THR B 1 7 ? 6.652 -3.998 -19.344 1 97.81 7 THR B C 1
ATOM 2264 O O . THR B 1 7 ? 7.613 -4.77 -19.344 1 97.81 7 THR B O 1
ATOM 2267 N N . ALA B 1 8 ? 6.77 -2.695 -19.297 1 97.19 8 ALA B N 1
ATOM 2268 C CA . ALA B 1 8 ? 8.086 -2.059 -19.297 1 97.19 8 ALA B CA 1
ATOM 2269 C C . ALA B 1 8 ? 8.891 -2.445 -18.062 1 97.19 8 ALA B C 1
ATOM 2271 O O . ALA B 1 8 ? 10.102 -2.668 -18.156 1 97.19 8 ALA B O 1
ATOM 2272 N N . GLY B 1 9 ? 8.234 -2.473 -16.922 1 96.88 9 GLY B N 1
ATOM 2273 C CA . GLY B 1 9 ? 8.906 -2.887 -15.703 1 96.88 9 GLY B CA 1
ATOM 2274 C C . GLY B 1 9 ? 9.414 -4.312 -15.758 1 96.88 9 GLY B C 1
ATOM 2275 O O . GLY B 1 9 ? 10.539 -4.594 -15.32 1 96.88 9 GLY B O 1
ATOM 2276 N N . ILE B 1 10 ? 8.594 -5.223 -16.281 1 97.88 10 ILE B N 1
ATOM 2277 C CA . ILE B 1 10 ? 8.984 -6.621 -16.422 1 97.88 10 ILE B CA 1
ATOM 2278 C C . ILE B 1 10 ? 10.188 -6.734 -17.359 1 97.88 10 ILE B C 1
ATOM 2280 O O . ILE B 1 10 ? 11.148 -7.438 -17.062 1 97.88 10 ILE B O 1
ATOM 2284 N N . GLU B 1 11 ? 10.195 -6 -18.422 1 96.75 11 GLU B N 1
ATOM 2285 C CA . GLU B 1 11 ? 11.25 -6.062 -19.422 1 96.75 11 GLU B CA 1
ATOM 2286 C C . GLU B 1 11 ? 12.57 -5.543 -18.859 1 96.75 11 GLU B C 1
ATOM 2288 O O . GLU B 1 11 ? 13.648 -6.027 -19.234 1 96.75 11 GLU B O 1
ATOM 2293 N N . ARG B 1 12 ? 12.5 -4.609 -17.953 1 96.12 12 ARG B N 1
ATOM 2294 C CA . ARG B 1 12 ? 13.711 -4.047 -17.359 1 96.12 12 ARG B CA 1
ATOM 2295 C C . ARG B 1 12 ? 14.391 -5.062 -16.438 1 96.12 12 ARG B C 1
ATOM 2297 O O . ARG B 1 12 ? 15.609 -5.035 -16.281 1 96.12 12 ARG B O 1
ATOM 2304 N N . HIS B 1 13 ? 13.617 -6.035 -15.93 1 96.94 13 HIS B N 1
ATOM 2305 C CA . HIS B 1 13 ? 14.18 -6.824 -14.836 1 96.94 13 HIS B CA 1
ATOM 2306 C C . HIS B 1 13 ? 14.211 -8.305 -15.188 1 96.94 13 HIS B C 1
ATOM 2308 O O . HIS B 1 13 ? 14.719 -9.125 -14.414 1 96.94 13 HIS B O 1
ATOM 2314 N N . ALA B 1 14 ? 13.617 -8.695 -16.328 1 94.81 14 ALA B N 1
ATOM 2315 C CA . ALA B 1 14 ? 13.625 -10.102 -16.719 1 94.81 14 ALA B CA 1
ATOM 2316 C C . ALA B 1 14 ? 14.062 -10.25 -18.172 1 94.81 14 ALA B C 1
ATOM 2318 O O . ALA B 1 14 ? 13.586 -9.516 -19.047 1 94.81 14 ALA B O 1
ATOM 2319 N N . GLN B 1 15 ? 14.953 -11.227 -18.406 1 90.81 15 GLN B N 1
ATOM 2320 C CA . GLN B 1 15 ? 15.406 -11.508 -19.75 1 90.81 15 GLN B CA 1
ATOM 2321 C C . GLN B 1 15 ? 14.93 -12.883 -20.219 1 90.81 15 GLN B C 1
ATOM 2323 O O . GLN B 1 15 ? 15.062 -13.227 -21.391 1 90.81 15 GLN B O 1
ATOM 2328 N N . THR B 1 16 ? 14.422 -13.664 -19.297 1 91.5 16 THR B N 1
ATOM 2329 C CA . THR B 1 16 ? 13.922 -15.008 -19.578 1 91.5 16 THR B CA 1
ATOM 2330 C C . THR B 1 16 ? 12.695 -15.312 -18.719 1 91.5 16 THR B C 1
ATOM 2332 O O . THR B 1 16 ? 12.164 -14.422 -18.047 1 91.5 16 THR B O 1
ATOM 2335 N N . ARG B 1 17 ? 12.242 -16.562 -18.75 1 88.19 17 ARG B N 1
ATOM 2336 C CA . ARG B 1 17 ? 11.109 -16.969 -17.922 1 88.19 17 ARG B CA 1
ATOM 2337 C C . ARG B 1 17 ? 11.57 -17.391 -16.531 1 88.19 17 ARG B C 1
ATOM 2339 O O . ARG B 1 17 ? 12.672 -17.922 -16.375 1 88.19 17 ARG B O 1
ATOM 2346 N N . GLY B 1 18 ? 10.656 -17.188 -15.617 1 89.5 18 GLY B N 1
ATOM 2347 C CA . GLY B 1 18 ? 10.867 -17.719 -14.289 1 89.5 18 GLY B CA 1
ATOM 2348 C C . GLY B 1 18 ? 11.992 -17.031 -13.531 1 89.5 18 GLY B C 1
ATOM 2349 O O . GLY B 1 18 ? 12.789 -17.688 -12.859 1 89.5 18 GLY B O 1
ATOM 2350 N N . VAL B 1 19 ? 12.148 -15.758 -13.672 1 88.19 19 VAL B N 1
ATOM 2351 C CA . VAL B 1 19 ? 13.219 -15.016 -13.008 1 88.19 19 VAL B CA 1
ATOM 2352 C C . VAL B 1 19 ? 12.797 -14.656 -11.586 1 88.19 19 VAL B C 1
ATOM 2354 O O . VAL B 1 19 ? 11.875 -13.859 -11.383 1 88.19 19 VAL B O 1
ATOM 2357 N N . SER B 1 20 ? 13.477 -15.297 -10.625 1 93.94 20 SER B N 1
ATOM 2358 C CA . SER B 1 20 ? 13.297 -14.867 -9.242 1 93.94 20 SER B CA 1
ATOM 2359 C C . SER B 1 20 ? 13.891 -13.477 -9.008 1 93.94 20 SER B C 1
ATOM 2361 O O . SER B 1 20 ? 14.906 -13.125 -9.609 1 93.94 20 SER B O 1
ATOM 2363 N N . THR B 1 21 ? 13.305 -12.672 -8.148 1 95.62 21 THR B N 1
ATOM 2364 C CA . THR B 1 21 ? 13.742 -11.297 -7.953 1 95.62 21 THR B CA 1
ATOM 2365 C C . THR B 1 21 ? 14.102 -11.039 -6.492 1 95.62 21 THR B C 1
ATOM 2367 O O . THR B 1 21 ? 13.992 -11.938 -5.656 1 95.62 21 THR B O 1
ATOM 2370 N N . ALA B 1 22 ? 14.555 -9.836 -6.234 1 94.56 22 ALA B N 1
ATOM 2371 C CA . ALA B 1 22 ? 14.906 -9.414 -4.883 1 94.56 22 ALA B CA 1
ATOM 2372 C C . ALA B 1 22 ? 13.656 -9.219 -4.027 1 94.56 22 ALA B C 1
ATOM 2374 O O . ALA B 1 22 ? 13.75 -9.102 -2.803 1 94.56 22 ALA B O 1
ATOM 2375 N N . VAL B 1 23 ? 12.531 -9.078 -4.645 1 95.19 23 VAL B N 1
ATOM 2376 C CA . VAL B 1 23 ? 11.266 -9.07 -3.918 1 95.19 23 VAL B CA 1
ATOM 2377 C C . VAL B 1 23 ? 10.797 -10.508 -3.674 1 95.19 23 VAL B C 1
ATOM 2379 O O . VAL B 1 23 ? 10.453 -11.219 -4.617 1 95.19 23 VAL B O 1
ATOM 2382 N N . PRO B 1 24 ? 10.75 -10.953 -2.477 1 91.25 24 PRO B N 1
ATOM 2383 C CA . PRO B 1 24 ? 10.344 -12.328 -2.199 1 91.25 24 PRO B CA 1
ATOM 2384 C C . PRO B 1 24 ? 8.969 -12.672 -2.77 1 91.25 24 PRO B C 1
ATOM 2386 O O . PRO B 1 24 ? 8.023 -11.898 -2.6 1 91.25 24 PRO B O 1
ATOM 2389 N N . GLY B 1 25 ? 8.875 -13.812 -3.516 1 93 25 GLY B N 1
ATOM 2390 C CA . GLY B 1 25 ? 7.613 -14.297 -4.059 1 93 25 GLY B CA 1
ATOM 2391 C C . GLY B 1 25 ? 7.301 -13.727 -5.43 1 93 25 GLY B C 1
ATOM 2392 O O . GLY B 1 25 ? 6.336 -14.148 -6.074 1 93 25 GLY B O 1
ATOM 2393 N N . LEU B 1 26 ? 8.086 -12.734 -5.816 1 96.81 26 LEU B N 1
ATOM 2394 C CA . LEU B 1 26 ? 7.887 -12.148 -7.137 1 96.81 26 LEU B CA 1
ATOM 2395 C C . LEU B 1 26 ? 8.758 -12.836 -8.18 1 96.81 26 LEU B C 1
ATOM 2397 O O . LEU B 1 26 ? 9.984 -12.789 -8.102 1 96.81 26 LEU B O 1
ATOM 2401 N N . VAL B 1 27 ? 8.156 -13.445 -9.117 1 97.56 27 VAL B N 1
ATOM 2402 C CA . VAL B 1 27 ? 8.828 -14.078 -10.25 1 97.56 27 VAL B CA 1
ATOM 2403 C C . VAL B 1 27 ? 8.375 -13.43 -11.555 1 97.56 27 VAL B C 1
ATOM 2405 O O . VAL B 1 27 ? 7.18 -13.18 -11.75 1 97.56 27 VAL B O 1
ATOM 2408 N N . LEU B 1 28 ? 9.289 -13.086 -12.383 1 98.06 28 LEU B N 1
ATOM 2409 C CA . LEU B 1 28 ? 8.969 -12.445 -13.656 1 98.06 28 LEU B CA 1
ATOM 2410 C C . LEU B 1 28 ? 9.227 -13.391 -14.82 1 98.06 28 LEU B C 1
ATOM 2412 O O . LEU B 1 28 ? 10.078 -14.281 -14.727 1 98.06 28 LEU B O 1
ATOM 2416 N N . ALA B 1 29 ? 8.453 -13.289 -15.859 1 97.12 29 ALA B N 1
ATOM 2417 C CA . ALA B 1 29 ? 8.672 -14.086 -17.062 1 97.12 29 ALA B CA 1
ATOM 2418 C C . ALA B 1 29 ? 8.711 -13.203 -18.312 1 97.12 29 ALA B C 1
ATOM 2420 O O . ALA B 1 29 ? 7.871 -12.312 -18.484 1 97.12 29 ALA B O 1
ATOM 2421 N N . ARG B 1 30 ? 9.664 -13.406 -19.062 1 96.31 30 ARG B N 1
ATOM 2422 C CA . ARG B 1 30 ? 9.812 -12.82 -20.391 1 96.31 30 ARG B CA 1
ATOM 2423 C C . ARG B 1 30 ? 10.086 -13.891 -21.438 1 96.31 30 ARG B C 1
ATOM 2425 O O . ARG B 1 30 ? 11.047 -14.656 -21.312 1 96.31 30 ARG B O 1
ATOM 2432 N N . GLU B 1 31 ? 9.242 -14.086 -22.328 1 94.69 31 GLU B N 1
ATOM 2433 C CA . GLU B 1 31 ? 9.406 -15.008 -23.453 1 94.69 31 GLU B CA 1
ATOM 2434 C C . GLU B 1 31 ? 9.211 -14.289 -24.797 1 94.69 31 GLU B C 1
ATOM 2436 O O . GLU B 1 31 ? 8.133 -13.758 -25.062 1 94.69 31 GLU B O 1
ATOM 2441 N N . ASP B 1 32 ? 10.227 -14.219 -25.609 1 93.44 32 ASP B N 1
ATOM 2442 C CA . ASP B 1 32 ? 10.172 -13.508 -26.875 1 93.44 32 ASP B CA 1
ATOM 2443 C C . ASP B 1 32 ? 10.117 -14.484 -28.047 1 93.44 32 ASP B C 1
ATOM 2445 O O . ASP B 1 32 ? 9.781 -14.094 -29.172 1 93.44 32 ASP B O 1
ATOM 2449 N N . ARG B 1 33 ? 10.453 -15.703 -27.781 1 88.06 33 ARG B N 1
ATOM 2450 C CA . ARG B 1 33 ? 10.469 -16.719 -28.828 1 88.06 33 ARG B CA 1
ATOM 2451 C C . ARG B 1 33 ? 9.352 -17.734 -28.625 1 88.06 33 ARG B C 1
ATOM 2453 O O . ARG B 1 33 ? 8.977 -18.031 -27.5 1 88.06 33 ARG B O 1
ATOM 2460 N N . GLU B 1 34 ? 8.969 -18.219 -29.719 1 81.62 34 GLU B N 1
ATOM 2461 C CA . GLU B 1 34 ? 7.922 -19.234 -29.672 1 81.62 34 GLU B CA 1
ATOM 2462 C C . GLU B 1 34 ? 8.469 -20.562 -29.156 1 81.62 34 GLU B C 1
ATOM 2464 O O . GLU B 1 34 ? 9.43 -21.109 -29.719 1 81.62 34 GLU B O 1
ATOM 2469 N N . VAL B 1 35 ? 8.148 -20.906 -28.031 1 75.62 35 VAL B N 1
ATOM 2470 C CA . VAL B 1 35 ? 8.445 -22.234 -27.5 1 75.62 35 VAL B CA 1
ATOM 2471 C C . VAL B 1 35 ? 7.145 -22.969 -27.188 1 75.62 35 VAL B C 1
ATOM 2473 O O . VAL B 1 35 ? 6.234 -22.391 -26.594 1 75.62 35 VAL B O 1
ATOM 2476 N N . GLN B 1 36 ? 7.098 -24.109 -27.812 1 79.69 36 GLN B N 1
ATOM 2477 C CA . GLN B 1 36 ? 5.879 -24.875 -27.594 1 79.69 36 GLN B CA 1
ATOM 2478 C C . GLN B 1 36 ? 6.102 -25.984 -26.562 1 79.69 36 GLN B C 1
ATOM 2480 O O . GLN B 1 36 ? 7.168 -26.609 -26.531 1 79.69 36 GLN B O 1
ATOM 2485 N N . ASP B 1 37 ? 5.129 -26.188 -25.719 1 83.81 37 ASP B N 1
ATOM 2486 C CA . ASP B 1 37 ? 4.977 -27.344 -24.844 1 83.81 37 ASP B CA 1
ATOM 2487 C C . ASP B 1 37 ? 6.086 -27.391 -23.797 1 83.81 37 ASP B C 1
ATOM 2489 O O . ASP B 1 37 ? 6.766 -28.406 -23.641 1 83.81 37 ASP B O 1
ATOM 2493 N N . ILE B 1 38 ? 6.145 -26.422 -23.062 1 88.19 38 ILE B N 1
ATOM 2494 C CA . ILE B 1 38 ? 7.105 -26.344 -21.969 1 88.19 38 ILE B CA 1
ATOM 2495 C C . ILE B 1 38 ? 6.535 -27.047 -20.734 1 88.19 38 ILE B C 1
ATOM 2497 O O . ILE B 1 38 ? 5.414 -26.75 -20.312 1 88.19 38 ILE B O 1
ATOM 2501 N N . ASP B 1 39 ? 7.363 -27.969 -20.219 1 90.69 39 ASP B N 1
ATOM 2502 C CA . ASP B 1 39 ? 6.996 -28.609 -18.969 1 90.69 39 ASP B CA 1
ATOM 2503 C C . ASP B 1 39 ? 7.23 -27.688 -17.781 1 90.69 39 ASP B C 1
ATOM 2505 O O . ASP B 1 39 ? 8.336 -27.188 -17.578 1 90.69 39 ASP B O 1
ATOM 2509 N N . LEU B 1 40 ? 6.168 -27.453 -17 1 91.12 40 LEU B N 1
ATOM 2510 C CA . LEU B 1 40 ? 6.281 -26.641 -15.805 1 91.12 40 LEU B CA 1
ATOM 2511 C C . LEU B 1 40 ? 5.676 -27.344 -14.602 1 91.12 40 LEU B C 1
ATOM 2513 O O . LEU B 1 40 ? 4.766 -28.172 -14.75 1 91.12 40 LEU B O 1
ATOM 2517 N N . ALA B 1 41 ? 6.195 -27.094 -13.477 1 91.38 41 ALA B N 1
ATOM 2518 C CA . ALA B 1 41 ? 5.641 -27.531 -12.195 1 91.38 41 ALA B CA 1
ATOM 2519 C C . ALA B 1 41 ? 5.023 -26.344 -11.438 1 91.38 41 ALA B C 1
ATOM 2521 O O . ALA B 1 41 ? 5.742 -25.484 -10.922 1 91.38 41 ALA B O 1
ATOM 2522 N N . TYR B 1 42 ? 3.779 -26.406 -11.312 1 91.75 42 TYR B N 1
ATOM 2523 C CA . TYR B 1 42 ? 3.084 -25.297 -10.68 1 91.75 42 TYR B CA 1
ATOM 2524 C C . TYR B 1 42 ? 2.975 -25.5 -9.18 1 91.75 42 TYR B C 1
ATOM 2526 O O . TYR B 1 42 ? 2.83 -26.625 -8.711 1 91.75 42 TYR B O 1
ATOM 2534 N N . ARG B 1 43 ? 3.094 -24.438 -8.562 1 91.62 43 ARG B N 1
ATOM 2535 C CA . ARG B 1 43 ? 2.684 -24.234 -7.18 1 91.62 43 ARG B CA 1
ATOM 2536 C C . ARG B 1 43 ? 1.595 -23.172 -7.082 1 91.62 43 ARG B C 1
ATOM 2538 O O . ARG B 1 43 ? 1.338 -22.453 -8.047 1 91.62 43 ARG B O 1
ATOM 2545 N N . PRO B 1 44 ? 0.892 -23.141 -5.953 1 92.88 44 PRO B N 1
ATOM 2546 C CA . PRO B 1 44 ? -0.141 -22.109 -5.836 1 92.88 44 PRO B CA 1
ATOM 2547 C C . PRO B 1 44 ? 0.387 -20.703 -6.141 1 92.88 44 PRO B C 1
ATOM 2549 O O . PRO B 1 44 ? 1.4 -20.281 -5.578 1 92.88 44 PRO B O 1
ATOM 2552 N N . MET B 1 45 ? -0.351 -20.062 -7.047 1 96.06 45 MET B N 1
ATOM 2553 C CA . MET B 1 45 ? 0.181 -18.781 -7.5 1 96.06 45 MET B CA 1
ATOM 2554 C C . MET B 1 45 ? -0.903 -17.938 -8.18 1 96.06 45 MET B C 1
ATOM 2556 O O . MET B 1 45 ? -1.949 -18.469 -8.555 1 96.06 45 MET B O 1
ATOM 2560 N N . LEU B 1 46 ? -0.66 -16.672 -8.273 1 97.75 46 LEU B N 1
ATOM 2561 C CA . LEU B 1 46 ? -1.331 -15.742 -9.18 1 97.75 46 LEU B CA 1
ATOM 2562 C C . LEU B 1 46 ? -0.387 -15.281 -10.281 1 97.75 46 LEU B C 1
ATOM 2564 O O . LEU B 1 46 ? 0.691 -14.75 -10 1 97.75 46 LEU B O 1
ATOM 2568 N N . CYS B 1 47 ? -0.69 -15.531 -11.516 1 98.25 47 CYS B N 1
ATOM 2569 C CA . CYS B 1 47 ? 0.095 -15.094 -12.664 1 98.25 47 CYS B CA 1
ATOM 2570 C C . CYS B 1 47 ? -0.585 -13.93 -13.383 1 98.25 47 CYS B C 1
ATOM 2572 O O . CYS B 1 47 ? -1.645 -14.102 -13.984 1 98.25 47 CYS B O 1
ATOM 2574 N N . PHE B 1 48 ? -0.018 -12.766 -13.352 1 98.69 48 PHE B N 1
ATOM 2575 C CA . PHE B 1 48 ? -0.544 -11.555 -13.969 1 98.69 48 PHE B CA 1
ATOM 2576 C C . PHE B 1 48 ? 0.068 -11.336 -15.344 1 98.69 48 PHE B C 1
ATOM 2578 O O . PHE B 1 48 ? 1.258 -11.039 -15.461 1 98.69 48 PHE B O 1
ATOM 2585 N N . VAL B 1 49 ? -0.733 -11.398 -16.375 1 98.56 49 VAL B N 1
ATOM 2586 C CA . VAL B 1 49 ? -0.202 -11.328 -17.734 1 98.56 49 VAL B CA 1
ATOM 2587 C C . VAL B 1 49 ? -0.261 -9.883 -18.234 1 98.56 49 VAL B C 1
ATOM 2589 O O . VAL B 1 49 ? -1.346 -9.32 -18.391 1 98.56 49 VAL B O 1
ATOM 2592 N N . ALA B 1 50 ? 0.853 -9.344 -18.469 1 98.44 50 ALA B N 1
ATOM 2593 C CA . ALA B 1 50 ? 0.954 -7.965 -18.938 1 98.44 50 ALA B CA 1
ATOM 2594 C C . ALA B 1 50 ? 0.931 -7.91 -20.469 1 98.44 50 ALA B C 1
ATOM 2596 O O . ALA B 1 50 ? 0.49 -6.918 -21.047 1 98.44 50 ALA B O 1
ATOM 2597 N N . GLN B 1 51 ? 1.416 -8.914 -21.094 1 97.75 51 GLN B N 1
ATOM 2598 C CA . GLN B 1 51 ? 1.491 -8.992 -22.547 1 97.75 51 GLN B CA 1
ATOM 2599 C C . GLN B 1 51 ? 1.459 -10.445 -23.016 1 97.75 51 GLN B C 1
ATOM 2601 O O . GLN B 1 51 ? 1.913 -11.344 -22.297 1 97.75 51 GLN B O 1
ATOM 2606 N N . GLY B 1 52 ? 0.887 -10.633 -24.266 1 96.88 52 GLY B N 1
ATOM 2607 C CA . GLY B 1 52 ? 0.813 -11.977 -24.812 1 96.88 52 GLY B CA 1
ATOM 2608 C C . GLY B 1 52 ? -0.249 -12.836 -24.141 1 96.88 52 GLY B C 1
ATOM 2609 O O . GLY B 1 52 ? -1.26 -12.32 -23.672 1 96.88 52 GLY B O 1
ATOM 2610 N N . ALA B 1 53 ? -0.028 -14.164 -24.312 1 97.06 53 ALA B N 1
ATOM 2611 C CA . ALA B 1 53 ? -0.948 -15.117 -23.703 1 97.06 53 ALA B CA 1
ATOM 2612 C C . ALA B 1 53 ? -0.241 -16.438 -23.391 1 97.06 53 ALA B C 1
ATOM 2614 O O . ALA B 1 53 ? 0.855 -16.688 -23.906 1 97.06 53 ALA B O 1
ATOM 2615 N N . LYS B 1 54 ? -0.856 -17.141 -22.484 1 95.94 54 LYS B N 1
ATOM 2616 C CA . LYS B 1 54 ? -0.331 -18.438 -22.062 1 95.94 54 LYS B CA 1
ATOM 2617 C C . LYS B 1 54 ? -1.446 -19.469 -21.953 1 95.94 54 LYS B C 1
ATOM 2619 O O . LYS B 1 54 ? -2.523 -19.172 -21.422 1 95.94 54 LYS B O 1
ATOM 2624 N N . ARG B 1 55 ? -1.215 -20.578 -22.578 1 95.12 55 ARG B N 1
ATOM 2625 C CA . ARG B 1 55 ? -2.105 -21.734 -22.406 1 95.12 55 ARG B CA 1
ATOM 2626 C C . ARG B 1 55 ? -1.47 -22.781 -21.516 1 95.12 55 ARG B C 1
ATOM 2628 O O . ARG B 1 55 ? -0.324 -23.188 -21.734 1 95.12 55 ARG B O 1
ATOM 2635 N N . THR B 1 56 ? -2.166 -23.156 -20.484 1 94.12 56 THR B N 1
ATOM 2636 C CA . THR B 1 56 ? -1.707 -24.156 -19.531 1 94.12 56 THR B CA 1
ATOM 2637 C C . THR B 1 56 ? -2.598 -25.391 -19.562 1 94.12 56 THR B C 1
ATOM 2639 O O . THR B 1 56 ? -3.822 -25.297 -19.484 1 94.12 56 THR B O 1
ATOM 2642 N N . VAL B 1 57 ? -1.99 -26.547 -19.656 1 91.75 57 VAL B N 1
ATOM 2643 C CA . VAL B 1 57 ? -2.742 -27.797 -19.734 1 91.75 57 VAL B CA 1
ATOM 2644 C C . VAL B 1 57 ? -2.309 -28.734 -18.609 1 91.75 57 VAL B C 1
ATOM 2646 O O . VAL B 1 57 ? -1.117 -28.984 -18.438 1 91.75 57 VAL B O 1
ATOM 2649 N N . ALA B 1 58 ? -3.258 -29.203 -17.859 1 90.06 58 ALA B N 1
ATOM 2650 C CA . ALA B 1 58 ? -3.098 -30.266 -16.891 1 90.06 58 ALA B CA 1
ATOM 2651 C C . ALA B 1 58 ? -4.105 -31.391 -17.125 1 90.06 58 ALA B C 1
ATOM 2653 O O . ALA B 1 58 ? -5.262 -31.281 -16.703 1 90.06 58 ALA B O 1
ATOM 2654 N N . GLY B 1 59 ? -3.562 -32.5 -17.609 1 85.44 59 GLY B N 1
ATOM 2655 C CA . GLY B 1 59 ? -4.496 -33.531 -17.969 1 85.44 59 GLY B CA 1
ATOM 2656 C C . GLY B 1 59 ? -5.586 -33.094 -18.906 1 85.44 59 GLY B C 1
ATOM 2657 O O . GLY B 1 59 ? -5.297 -32.594 -20.016 1 85.44 59 GLY B O 1
ATOM 2658 N N . ARG B 1 60 ? -6.797 -33.125 -18.391 1 82.31 60 ARG B N 1
ATOM 2659 C CA . ARG B 1 60 ? -7.93 -32.781 -19.25 1 82.31 60 ARG B CA 1
ATOM 2660 C C . ARG B 1 60 ? -8.281 -31.312 -19.125 1 82.31 60 ARG B C 1
ATOM 2662 O O . ARG B 1 60 ? -9.148 -30.812 -19.844 1 82.31 60 ARG B O 1
ATOM 2669 N N . ARG B 1 61 ? -7.555 -30.688 -18.344 1 84.75 61 ARG B N 1
ATOM 2670 C CA . ARG B 1 61 ? -7.863 -29.281 -18.109 1 84.75 61 ARG B CA 1
ATOM 2671 C C . ARG B 1 61 ? -6.922 -28.375 -18.891 1 84.75 61 ARG B C 1
ATOM 2673 O O . ARG B 1 61 ? -5.707 -28.594 -18.891 1 84.75 61 ARG B O 1
ATOM 2680 N N . ALA B 1 62 ? -7.57 -27.469 -19.578 1 90.5 62 ALA B N 1
ATOM 2681 C CA . ALA B 1 62 ? -6.82 -26.453 -20.312 1 90.5 62 ALA B CA 1
ATOM 2682 C C . ALA B 1 62 ? -7.34 -25.047 -19.984 1 90.5 62 ALA B C 1
ATOM 2684 O O . ALA B 1 62 ? -8.555 -24.844 -19.891 1 90.5 62 ALA B O 1
ATOM 2685 N N . THR B 1 63 ? -6.441 -24.156 -19.734 1 93.19 63 THR B N 1
ATOM 2686 C CA . THR B 1 63 ? -6.816 -22.781 -19.422 1 93.19 63 THR B CA 1
ATOM 2687 C C . THR B 1 63 ? -5.941 -21.797 -20.188 1 93.19 63 THR B C 1
ATOM 2689 O O . THR B 1 63 ? -4.738 -22.016 -20.344 1 93.19 63 THR B O 1
ATOM 2692 N N . ARG B 1 64 ? -6.582 -20.812 -20.688 1 96.12 64 ARG B N 1
ATOM 2693 C CA . ARG B 1 64 ? -5.859 -19.734 -21.375 1 96.12 64 ARG B CA 1
ATOM 2694 C C . ARG B 1 64 ? -5.973 -18.422 -20.609 1 96.12 64 ARG B C 1
ATOM 2696 O O . ARG B 1 64 ? -7.051 -18.078 -20.109 1 96.12 64 ARG B O 1
ATOM 2703 N N . VAL B 1 65 ? -4.883 -17.781 -20.453 1 97.31 65 VAL B N 1
ATOM 2704 C CA . VAL B 1 65 ? -4.84 -16.453 -19.844 1 97.31 65 VAL B CA 1
ATOM 2705 C C . VAL B 1 65 ? -4.098 -15.484 -20.766 1 97.31 65 VAL B C 1
ATOM 2707 O O . VAL B 1 65 ? -3.088 -15.852 -21.375 1 97.31 65 VAL B O 1
ATOM 2710 N N . ALA B 1 66 ? -4.656 -14.297 -20.938 1 98 66 ALA B N 1
ATOM 2711 C CA . ALA B 1 66 ? -4.105 -13.344 -21.891 1 98 66 ALA B CA 1
ATOM 2712 C C . ALA B 1 66 ? -3.885 -11.984 -21.234 1 98 66 ALA B C 1
ATOM 2714 O O . ALA B 1 66 ? -4.141 -11.812 -20.047 1 98 66 ALA B O 1
ATOM 2715 N N . ARG B 1 67 ? -3.381 -11.055 -22.094 1 98 67 ARG B N 1
ATOM 2716 C CA . ARG B 1 67 ? -3.082 -9.695 -21.656 1 98 67 ARG B CA 1
ATOM 2717 C C . ARG B 1 67 ? -4.242 -9.117 -20.859 1 98 67 ARG B C 1
ATOM 2719 O O . ARG B 1 67 ? -5.391 -9.156 -21.297 1 98 67 ARG B O 1
ATOM 2726 N N . GLY B 1 68 ? -3.887 -8.625 -19.625 1 97.94 68 GLY B N 1
ATOM 2727 C CA . GLY B 1 68 ? -4.895 -7.977 -18.797 1 97.94 68 GLY B CA 1
ATOM 2728 C C . GLY B 1 68 ? -5.656 -8.945 -17.922 1 97.94 68 GLY B C 1
ATOM 2729 O O . GLY B 1 68 ? -6.562 -8.539 -17.188 1 97.94 68 GLY B O 1
ATOM 2730 N N . GLU B 1 69 ? -5.262 -10.188 -17.984 1 98.06 69 GLU B N 1
ATOM 2731 C CA . GLU B 1 69 ? -5.91 -11.203 -17.156 1 98.06 69 GLU B CA 1
ATOM 2732 C C . GLU B 1 69 ? -4.945 -11.773 -16.125 1 98.06 69 GLU B C 1
ATOM 2734 O O . GLU B 1 69 ? -3.729 -11.617 -16.25 1 98.06 69 GLU B O 1
ATOM 2739 N N . VAL B 1 70 ? -5.535 -12.32 -15.062 1 98.31 70 VAL B N 1
ATOM 2740 C CA . VAL B 1 70 ? -4.781 -13.016 -14.023 1 98.31 70 VAL B CA 1
ATOM 2741 C C . VAL B 1 70 ? -5.219 -14.477 -13.953 1 98.31 70 VAL B C 1
ATOM 2743 O O . VAL B 1 70 ? -6.41 -14.781 -14.07 1 98.31 70 VAL B O 1
ATOM 2746 N N . PHE B 1 71 ? -4.258 -15.312 -13.898 1 96.69 71 PHE B N 1
ATOM 2747 C CA . PHE B 1 71 ? -4.461 -16.75 -13.758 1 96.69 71 PHE B CA 1
ATOM 2748 C C . PHE B 1 71 ? -4.168 -17.203 -12.336 1 96.69 71 PHE B C 1
ATOM 2750 O O . PHE B 1 71 ? -3.113 -16.891 -11.781 1 96.69 71 PHE B O 1
ATOM 2757 N N . LEU B 1 72 ? -5.113 -17.906 -11.719 1 95.31 72 LEU B N 1
ATOM 2758 C CA . LEU B 1 72 ? -4.949 -18.516 -10.398 1 95.31 72 LEU B CA 1
ATOM 2759 C C . LEU B 1 72 ? -4.746 -20.016 -10.516 1 95.31 72 LEU B C 1
ATOM 2761 O O . LEU B 1 72 ? -5.547 -20.703 -11.141 1 95.31 72 LEU B O 1
ATOM 2765 N N . SER B 1 73 ? -3.658 -20.469 -9.992 1 93.12 73 SER B N 1
ATOM 2766 C CA . SER B 1 73 ? -3.488 -21.891 -9.711 1 93.12 73 SER B CA 1
ATOM 2767 C C . SER B 1 73 ? -3.416 -22.156 -8.211 1 93.12 73 SER B C 1
ATOM 2769 O O . SER B 1 73 ? -2.641 -21.516 -7.496 1 93.12 73 SER B O 1
ATOM 2771 N N . LEU B 1 74 ? -4.195 -23.094 -7.711 1 88.31 74 LEU B N 1
ATOM 2772 C CA . LEU B 1 74 ? -4.16 -23.453 -6.297 1 88.31 74 LEU B CA 1
ATOM 2773 C C . LEU B 1 74 ? -3.477 -24.797 -6.094 1 88.31 74 LEU B C 1
ATOM 2775 O O . LEU B 1 74 ? -3.521 -25.359 -5 1 88.31 74 LEU B O 1
ATOM 2779 N N . LEU B 1 75 ? -2.754 -25.297 -7.086 1 85.88 75 LEU B N 1
ATOM 2780 C CA . LEU B 1 75 ? -2.383 -26.703 -7.055 1 85.88 75 LEU B CA 1
ATOM 2781 C C . LEU B 1 75 ? -0.888 -26.875 -7.305 1 85.88 75 LEU B C 1
ATOM 2783 O O . LEU B 1 75 ? -0.288 -26.109 -8.062 1 85.88 75 LEU B O 1
ATOM 2787 N N . ASP B 1 76 ? -0.368 -27.828 -6.621 1 88.81 76 ASP B N 1
ATOM 2788 C CA . ASP B 1 76 ? 0.936 -28.375 -6.98 1 88.81 76 ASP B CA 1
ATOM 2789 C C . ASP B 1 76 ? 0.801 -29.438 -8.07 1 88.81 76 ASP B C 1
ATOM 2791 O O . ASP B 1 76 ? 0.579 -30.609 -7.77 1 88.81 76 ASP B O 1
ATOM 2795 N N . VAL B 1 77 ? 0.94 -29.016 -9.312 1 90.5 77 VAL B N 1
ATOM 2796 C CA . VAL B 1 77 ? 0.656 -29.953 -10.398 1 90.5 77 VAL B CA 1
ATOM 2797 C C . VAL B 1 77 ? 1.608 -29.703 -11.562 1 90.5 77 VAL B C 1
ATOM 2799 O O . VAL B 1 77 ? 1.977 -28.547 -11.836 1 90.5 77 VAL B O 1
ATOM 2802 N N . PRO B 1 78 ? 2.039 -30.781 -12.188 1 92.31 78 PRO B N 1
ATOM 2803 C CA . PRO B 1 78 ? 2.756 -30.594 -13.453 1 92.31 78 PRO B CA 1
ATOM 2804 C C . PRO B 1 78 ? 1.84 -30.156 -14.586 1 92.31 78 PRO B C 1
ATOM 2806 O O . PRO B 1 78 ? 0.708 -30.641 -14.695 1 92.31 78 PRO B O 1
ATOM 2809 N N . VAL B 1 79 ? 2.352 -29.219 -15.367 1 92.69 79 VAL B N 1
ATOM 2810 C CA . VAL B 1 79 ? 1.562 -28.719 -16.5 1 92.69 79 VAL B CA 1
ATOM 2811 C C . VAL B 1 79 ? 2.449 -28.594 -17.734 1 92.69 79 VAL B C 1
ATOM 2813 O O . VAL B 1 79 ? 3.678 -28.656 -17.625 1 92.69 79 VAL B O 1
ATOM 2816 N N . VAL B 1 80 ? 1.791 -28.531 -18.828 1 91.31 80 VAL B N 1
ATOM 2817 C CA . VAL B 1 80 ? 2.43 -28.125 -20.078 1 91.31 80 VAL B CA 1
ATOM 2818 C C . VAL B 1 80 ? 1.926 -26.75 -20.5 1 91.31 80 VAL B C 1
ATOM 2820 O O . VAL B 1 80 ? 0.72 -26.484 -20.484 1 91.31 80 VAL B O 1
ATOM 2823 N N . ALA B 1 81 ? 2.867 -25.891 -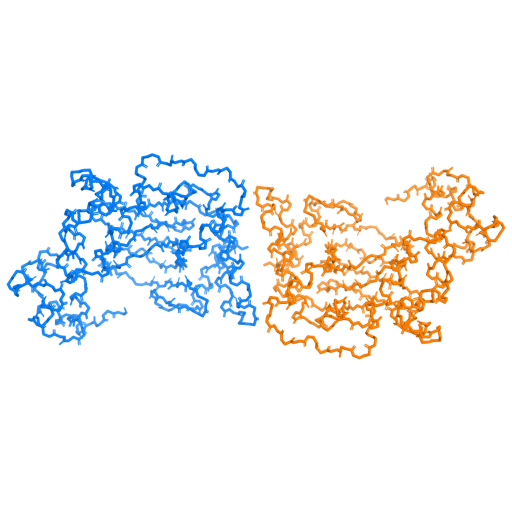20.812 1 93.44 81 ALA B N 1
ATOM 2824 C CA . ALA B 1 81 ? 2.477 -24.516 -21.156 1 93.44 81 ALA B CA 1
ATOM 2825 C C . ALA B 1 81 ? 2.914 -24.156 -22.562 1 93.44 81 ALA B C 1
ATOM 2827 O O . ALA B 1 81 ? 3.965 -24.609 -23.031 1 93.44 81 ALA B O 1
ATOM 2828 N N . THR B 1 82 ? 2.117 -23.422 -23.266 1 93.81 82 THR B N 1
ATOM 2829 C CA . THR B 1 82 ? 2.412 -22.797 -24.547 1 93.81 82 THR B CA 1
ATOM 2830 C C . THR B 1 82 ? 2.236 -21.297 -24.469 1 93.81 82 THR B C 1
ATOM 2832 O O . THR B 1 82 ? 1.282 -20.797 -23.859 1 93.81 82 THR B O 1
ATOM 2835 N N . TYR B 1 83 ? 3.154 -20.562 -25.109 1 94.38 83 TYR B N 1
ATOM 2836 C CA . TYR B 1 83 ? 3.15 -19.109 -24.984 1 94.38 83 TYR B CA 1
ATOM 2837 C C . TYR B 1 83 ? 2.855 -18.438 -26.328 1 94.38 83 TYR B C 1
ATOM 2839 O O . TYR B 1 83 ? 3.357 -18.875 -27.359 1 94.38 83 TYR B O 1
ATOM 2847 N N . GLU B 1 84 ? 2.031 -17.5 -26.344 1 94.12 84 GLU B N 1
ATOM 2848 C CA . GLU B 1 84 ? 1.943 -16.516 -27.422 1 94.12 84 GLU B CA 1
ATOM 2849 C C . GLU B 1 84 ? 2.867 -15.328 -27.156 1 94.12 84 GLU B C 1
ATOM 2851 O O . GLU B 1 84 ? 2.699 -14.617 -26.172 1 94.12 84 GLU B O 1
ATOM 2856 N N . VAL B 1 85 ? 3.797 -15.039 -28.031 1 94 85 VAL B N 1
ATOM 2857 C CA . VAL B 1 85 ? 4.895 -14.117 -27.766 1 94 85 VAL B CA 1
ATOM 2858 C C . VAL B 1 85 ? 4.656 -12.797 -28.5 1 94 85 VAL B C 1
ATOM 2860 O O . VAL B 1 85 ? 3.938 -12.766 -29.5 1 94 85 VAL B O 1
ATOM 2863 N N . PRO B 1 86 ? 5.191 -11.695 -28 1 96.31 86 PRO B N 1
ATOM 2864 C CA . PRO B 1 86 ? 5.98 -11.609 -26.766 1 96.31 86 PRO B CA 1
ATOM 2865 C C . PRO B 1 86 ? 5.129 -11.773 -25.5 1 96.31 86 PRO B C 1
ATOM 2867 O O . PRO B 1 86 ? 4.023 -11.234 -25.422 1 96.31 86 PRO B O 1
ATOM 2870 N N . PHE B 1 87 ? 5.656 -12.609 -24.578 1 96.69 87 PHE B N 1
ATOM 2871 C CA . PHE B 1 87 ? 4.945 -12.875 -23.344 1 96.69 87 PHE B CA 1
ATOM 2872 C C . PHE B 1 87 ? 5.652 -12.227 -22.156 1 96.69 87 PHE B C 1
ATOM 2874 O O . PHE B 1 87 ? 6.867 -12.359 -22 1 96.69 87 PHE B O 1
ATOM 2881 N N . ARG B 1 88 ? 4.945 -11.406 -21.328 1 98.38 88 ARG B N 1
ATOM 2882 C CA . ARG B 1 88 ? 5.422 -10.766 -20.109 1 98.38 88 ARG B CA 1
ATOM 2883 C C . ARG B 1 88 ? 4.453 -11.008 -18.953 1 98.38 88 ARG B C 1
ATOM 2885 O O . ARG B 1 88 ? 3.256 -10.734 -19.078 1 98.38 88 ARG B O 1
ATOM 2892 N N . SER B 1 89 ? 4.961 -11.523 -17.859 1 98.38 89 SER B N 1
ATOM 2893 C CA . SER B 1 89 ? 4.082 -11.727 -16.719 1 98.38 89 SER B CA 1
ATOM 2894 C C . SER B 1 89 ? 4.832 -11.555 -15.406 1 98.38 89 SER B C 1
ATOM 2896 O O . SER B 1 89 ? 6.062 -11.617 -15.375 1 98.38 89 SER B O 1
ATOM 2898 N N . ALA B 1 90 ? 4.109 -11.188 -14.375 1 98.62 90 ALA B N 1
ATOM 2899 C CA . ALA B 1 90 ? 4.547 -11.227 -12.984 1 98.62 90 ALA B CA 1
ATOM 2900 C C . ALA B 1 90 ? 3.754 -12.258 -12.188 1 98.62 90 ALA B C 1
ATOM 2902 O O . ALA B 1 90 ? 2.535 -12.367 -12.344 1 98.62 90 ALA B O 1
ATOM 2903 N N . THR B 1 91 ? 4.414 -13.031 -11.398 1 98.25 91 THR B N 1
ATOM 2904 C CA . THR B 1 91 ? 3.758 -14.094 -10.641 1 98.25 91 THR B CA 1
ATOM 2905 C C . THR B 1 91 ? 3.967 -13.906 -9.141 1 98.25 91 THR B C 1
ATOM 2907 O O . THR B 1 91 ? 5.078 -13.609 -8.703 1 98.25 91 THR B O 1
ATOM 2910 N N . LEU B 1 92 ? 2.936 -14.023 -8.414 1 97.88 92 LEU B N 1
ATOM 2911 C CA . LEU B 1 92 ? 2.965 -14.031 -6.957 1 97.88 92 LEU B CA 1
ATOM 2912 C C . LEU B 1 92 ? 2.734 -15.438 -6.414 1 97.88 92 LEU B C 1
ATOM 2914 O O . LEU B 1 92 ? 1.675 -16.031 -6.641 1 97.88 92 LEU B O 1
ATOM 2918 N N . ASP B 1 93 ? 3.697 -15.969 -5.723 1 94.94 93 ASP B N 1
ATOM 2919 C CA . ASP B 1 93 ? 3.49 -17.234 -5.023 1 94.94 93 ASP B CA 1
ATOM 2920 C C . ASP B 1 93 ? 2.496 -17.078 -3.877 1 94.94 93 ASP B C 1
ATOM 2922 O O . ASP B 1 93 ? 2.635 -16.172 -3.051 1 94.94 93 ASP B O 1
ATOM 2926 N N . ILE B 1 94 ? 1.572 -17.938 -3.824 1 92.94 94 ILE B N 1
ATOM 2927 C CA . ILE B 1 94 ? 0.568 -17.828 -2.771 1 92.94 94 ILE B CA 1
ATOM 2928 C C . ILE B 1 94 ? 1.073 -18.531 -1.508 1 92.94 94 ILE B C 1
ATOM 2930 O O . ILE B 1 94 ? 1.419 -19.719 -1.537 1 92.94 94 ILE B O 1
ATOM 2934 N N . ASP B 1 95 ? 1.189 -17.797 -0.476 1 91.44 95 ASP B N 1
ATOM 2935 C CA . ASP B 1 95 ? 1.433 -18.281 0.877 1 91.44 95 ASP B CA 1
ATOM 2936 C C . ASP B 1 95 ? 0.125 -18.422 1.654 1 91.44 95 ASP B C 1
ATOM 2938 O O . ASP B 1 95 ? -0.553 -17.422 1.918 1 91.44 95 ASP B O 1
ATOM 2942 N N . ASP B 1 96 ? -0.192 -19.625 2.084 1 88.75 96 ASP B N 1
ATOM 2943 C CA . ASP B 1 96 ? -1.487 -19.891 2.699 1 88.75 96 ASP B CA 1
ATOM 2944 C C . ASP B 1 96 ? -1.672 -19.078 3.977 1 88.75 96 ASP B C 1
ATOM 2946 O O . ASP B 1 96 ? -2.783 -18.641 4.285 1 88.75 96 ASP B O 1
ATOM 2950 N N . GLU B 1 97 ? -0.61 -18.969 4.711 1 89.38 97 GLU B N 1
ATOM 2951 C CA . GLU B 1 97 ? -0.708 -18.203 5.949 1 89.38 97 GLU B CA 1
ATOM 2952 C C . GLU B 1 97 ? -1.002 -16.734 5.668 1 89.38 97 GLU B C 1
ATOM 2954 O O . GLU B 1 97 ? -1.838 -16.125 6.336 1 89.38 97 GLU B O 1
ATOM 2959 N N . LYS B 1 98 ? -0.377 -16.156 4.715 1 91.5 98 LYS B N 1
ATOM 2960 C CA . LYS B 1 98 ? -0.611 -14.758 4.328 1 91.5 98 LYS B CA 1
ATOM 2961 C C . LYS B 1 98 ? -2.027 -14.57 3.795 1 91.5 98 LYS B C 1
ATOM 2963 O O . LYS B 1 98 ? -2.695 -13.586 4.129 1 91.5 98 LYS B O 1
ATOM 2968 N N . LEU B 1 99 ? -2.43 -15.508 2.969 1 92.25 99 LEU B N 1
ATOM 2969 C CA . LEU B 1 99 ? -3.775 -15.438 2.408 1 92.25 99 LEU B CA 1
ATOM 2970 C C . LEU B 1 99 ? -4.828 -15.492 3.512 1 92.25 99 LEU B C 1
ATOM 2972 O O . LEU B 1 99 ? -5.781 -14.711 3.504 1 92.25 99 LEU B O 1
ATOM 2976 N N . ALA B 1 100 ? -4.605 -16.391 4.441 1 90.19 100 ALA B N 1
ATOM 2977 C CA . ALA B 1 100 ? -5.531 -16.531 5.566 1 90.19 100 ALA B CA 1
ATOM 2978 C C . ALA B 1 100 ? -5.59 -15.242 6.379 1 90.19 100 ALA B C 1
ATOM 2980 O O . ALA B 1 100 ? -6.66 -14.836 6.844 1 90.19 100 ALA B O 1
ATOM 2981 N N . GLN B 1 101 ? -4.5 -14.625 6.535 1 89.81 101 GLN B N 1
ATOM 2982 C CA . GLN B 1 101 ? -4.422 -13.375 7.281 1 89.81 101 GLN B CA 1
ATOM 2983 C C . GLN B 1 101 ? -5.203 -12.266 6.578 1 89.81 101 GLN B C 1
ATOM 2985 O O . GLN B 1 101 ? -5.926 -11.508 7.223 1 89.81 101 GLN B O 1
ATOM 2990 N N . VAL B 1 102 ? -5.086 -12.164 5.305 1 91.94 102 VAL B N 1
ATOM 2991 C CA . VAL B 1 102 ? -5.789 -11.141 4.531 1 91.94 102 VAL B CA 1
ATOM 2992 C C . VAL B 1 102 ? -7.297 -11.375 4.625 1 91.94 102 VAL B C 1
ATOM 2994 O O . VAL B 1 102 ? -8.062 -10.422 4.812 1 91.94 102 VAL B O 1
ATOM 2997 N N . ILE B 1 103 ? -7.707 -12.594 4.543 1 89.06 103 ILE B N 1
ATOM 2998 C CA . ILE B 1 103 ? -9.125 -12.945 4.602 1 89.06 103 ILE B CA 1
ATOM 2999 C C . ILE B 1 103 ? -9.68 -12.594 5.98 1 89.06 103 ILE B C 1
ATOM 3001 O O . ILE B 1 103 ? -10.773 -12.031 6.09 1 89.06 103 ILE B O 1
ATOM 3005 N N . SER B 1 104 ? -8.914 -12.938 6.984 1 85.38 104 SER B N 1
ATOM 3006 C CA . SER B 1 104 ? -9.352 -12.688 8.352 1 85.38 104 SER B CA 1
ATOM 3007 C C . SER B 1 104 ? -9.484 -11.195 8.633 1 85.38 104 SER B C 1
ATOM 3009 O O . SER B 1 104 ? -10.383 -10.773 9.352 1 85.38 104 SER B O 1
ATOM 3011 N N . GLN B 1 105 ? -8.617 -10.398 8.133 1 82.06 105 GLN B N 1
ATOM 3012 C CA . GLN B 1 105 ? -8.594 -8.961 8.383 1 82.06 105 GLN B CA 1
ATOM 3013 C C . GLN B 1 105 ? -9.711 -8.25 7.629 1 82.06 105 GLN B C 1
ATOM 3015 O O . GLN B 1 105 ? -10.148 -7.168 8.031 1 82.06 105 GLN B O 1
ATOM 3020 N N . ARG B 1 106 ? -10.109 -8.719 6.477 1 76.88 106 ARG B N 1
ATOM 3021 C CA . ARG B 1 106 ? -11.195 -8.133 5.695 1 76.88 106 ARG B CA 1
ATOM 3022 C C . ARG B 1 106 ? -12.539 -8.336 6.391 1 76.88 106 ARG B C 1
ATOM 3024 O O . ARG B 1 106 ? -13.539 -7.723 6.012 1 76.88 106 ARG B O 1
ATOM 3031 N N . HIS B 1 107 ? -12.609 -8.508 7.707 1 61.03 107 HIS B N 1
ATOM 3032 C CA . HIS B 1 107 ? -13.828 -8.727 8.484 1 61.03 107 HIS B CA 1
ATOM 3033 C C . HIS B 1 107 ? -14.93 -9.328 7.629 1 61.03 107 HIS B C 1
ATOM 3035 O O . HIS B 1 107 ? -16.109 -9.031 7.828 1 61.03 107 HIS B O 1
ATOM 3041 N N . THR B 1 108 ? -14.586 -9.68 6.469 1 55.41 108 THR B N 1
ATOM 3042 C CA . THR B 1 108 ? -15.695 -10.25 5.715 1 55.41 108 THR B CA 1
ATOM 3043 C C . THR B 1 108 ? -16.156 -11.562 6.336 1 55.41 108 THR B C 1
ATOM 3045 O O . THR B 1 108 ? -15.406 -12.195 7.082 1 55.41 108 THR B O 1
ATOM 3048 N N . VAL B 1 109 ? -17.484 -11.688 6.199 1 49.06 109 VAL B N 1
ATOM 3049 C CA . VAL B 1 109 ? -18.234 -12.844 6.664 1 49.06 109 VAL B CA 1
ATOM 3050 C C . VAL B 1 109 ? -17.469 -14.125 6.34 1 49.06 109 VAL B C 1
ATOM 3052 O O . VAL B 1 109 ? -16.719 -14.172 5.367 1 49.06 109 VAL B O 1
ATOM 3055 N N . SER B 1 110 ? -17.656 -15.016 7.266 1 50.84 110 SER B N 1
ATOM 3056 C CA . SER B 1 110 ? -17.156 -16.391 7.289 1 50.84 110 SER B CA 1
ATOM 3057 C C . SER B 1 110 ? -17.188 -17.016 5.898 1 50.84 110 SER B C 1
ATOM 3059 O O . SER B 1 110 ? -18.172 -16.844 5.16 1 50.84 110 SER B O 1
ATOM 3061 N N . PRO B 1 111 ? -16.094 -17.438 5.48 1 48.53 111 PRO B N 1
ATOM 3062 C CA . PRO B 1 111 ? -16.094 -18.172 4.211 1 48.53 111 PRO B CA 1
ATOM 3063 C C . PRO B 1 111 ? -17.328 -19.078 4.059 1 48.53 111 PRO B C 1
ATOM 3065 O O . PRO B 1 111 ? -17.734 -19.734 5.02 1 48.53 111 PRO B O 1
ATOM 3068 N N . VAL B 1 112 ? -18.234 -18.75 3.225 1 47.31 112 VAL B N 1
ATOM 3069 C CA . VAL B 1 112 ? -19.234 -19.734 2.869 1 47.31 112 VAL B CA 1
ATOM 3070 C C . VAL B 1 112 ? -18.562 -20.984 2.32 1 47.31 112 VAL B C 1
ATOM 3072 O O . VAL B 1 112 ? -17.719 -20.906 1.424 1 47.31 112 VAL B O 1
ATOM 3075 N N . PRO B 1 113 ? -18.688 -22.062 3.057 1 48.75 113 PRO B N 1
ATOM 3076 C CA . PRO B 1 113 ? -18.141 -23.312 2.496 1 48.75 113 PRO B CA 1
ATOM 3077 C C . PRO B 1 113 ? -18.5 -23.5 1.024 1 48.75 113 PRO B C 1
ATOM 3079 O O . PRO B 1 113 ? -19.656 -23.297 0.64 1 48.75 113 PRO B O 1
ATOM 3082 N N . VAL B 1 114 ? -17.547 -23.234 0.17 1 48.31 114 VAL B N 1
ATOM 3083 C CA . VAL B 1 114 ? -17.812 -23.547 -1.23 1 48.31 114 VAL B CA 1
ATOM 3084 C C . VAL B 1 114 ? -17.969 -25.047 -1.403 1 48.31 114 VAL B C 1
ATOM 3086 O O . VAL B 1 114 ? -17.062 -25.812 -1.104 1 48.31 114 VAL B O 1
ATOM 3089 N N . GLN B 1 115 ? -19.094 -25.578 -1.442 1 48.09 115 GLN B N 1
ATOM 3090 C CA . GLN B 1 115 ? -19.406 -27 -1.514 1 48.09 115 GLN B CA 1
ATOM 3091 C C . GLN B 1 115 ? -18.859 -27.625 -2.797 1 48.09 115 GLN B C 1
ATOM 3093 O O . GLN B 1 115 ? -18.562 -28.812 -2.832 1 48.09 115 GLN B O 1
ATOM 3098 N N . ARG B 1 116 ? -18.953 -26.969 -3.984 1 51.22 116 ARG B N 1
ATOM 3099 C CA . ARG B 1 116 ? -18.594 -27.734 -5.172 1 51.22 116 ARG B CA 1
ATOM 3100 C C . ARG B 1 116 ? -17.141 -27.484 -5.559 1 51.22 116 ARG B C 1
ATOM 3102 O O . ARG B 1 116 ? -16.672 -26.359 -5.523 1 51.22 116 ARG B O 1
ATOM 3109 N N . PRO B 1 117 ? -16.406 -28.672 -5.48 1 51.78 117 PRO B N 1
ATOM 3110 C CA . PRO B 1 117 ? -14.984 -28.547 -5.836 1 51.78 117 PRO B CA 1
ATOM 3111 C C . PRO B 1 117 ? -14.758 -27.609 -7.02 1 51.78 117 PRO B C 1
ATOM 3113 O O . PRO B 1 117 ? -15.469 -27.703 -8.031 1 51.78 117 PRO B O 1
ATOM 3116 N N . THR B 1 118 ? -14.391 -26.422 -6.684 1 59.12 118 THR B N 1
ATOM 3117 C CA . THR B 1 118 ? -14.055 -25.5 -7.754 1 59.12 118 THR B CA 1
ATOM 3118 C C . THR B 1 118 ? -12.742 -25.891 -8.422 1 59.12 118 THR B C 1
ATOM 3120 O O . THR B 1 118 ? -11.922 -26.578 -7.82 1 59.12 118 THR B O 1
ATOM 3123 N N . GLU B 1 119 ? -12.664 -25.734 -9.719 1 67.81 119 GLU B N 1
ATOM 3124 C CA . GLU B 1 119 ? -11.484 -25.922 -10.555 1 67.81 119 GLU B CA 1
ATOM 3125 C C . GLU B 1 119 ? -10.25 -25.297 -9.898 1 67.81 119 GLU B C 1
ATOM 3127 O O . GLU B 1 119 ? -10.344 -24.266 -9.234 1 67.81 119 GLU B O 1
ATOM 3132 N N . GLY B 1 120 ? -9.156 -26.141 -9.828 1 80.88 120 GLY B N 1
ATOM 3133 C CA . GLY B 1 120 ? -7.883 -25.688 -9.273 1 80.88 120 GLY B CA 1
ATOM 3134 C C . GLY B 1 120 ? -7.301 -24.5 -10.008 1 80.88 120 GLY B C 1
ATOM 3135 O O . GLY B 1 120 ? -6.367 -23.859 -9.523 1 80.88 120 GLY B O 1
ATOM 3136 N N . PHE B 1 121 ? -7.887 -24.234 -11.219 1 87.75 121 PHE B N 1
ATOM 3137 C CA . PHE B 1 121 ? -7.473 -23.078 -12.023 1 87.75 121 PHE B CA 1
ATOM 3138 C C . PHE B 1 121 ? -8.625 -22.109 -12.211 1 87.75 121 PHE B C 1
ATOM 3140 O O . PHE B 1 121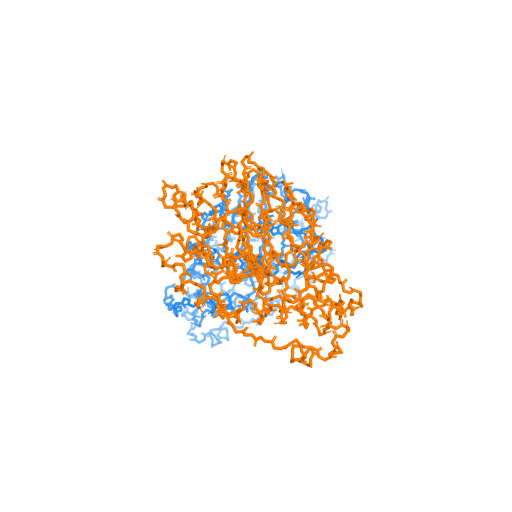 ? -9.781 -22.516 -12.336 1 87.75 121 PHE B O 1
ATOM 3147 N N . ALA B 1 122 ? -8.312 -20.844 -12.195 1 92.06 122 ALA B N 1
ATOM 3148 C CA . ALA B 1 122 ? -9.289 -19.812 -12.492 1 92.06 122 ALA B CA 1
ATOM 3149 C C . ALA B 1 122 ? -8.633 -18.609 -13.172 1 92.06 122 ALA B C 1
ATOM 3151 O O . ALA B 1 122 ? -7.43 -18.391 -13.023 1 92.06 122 ALA B O 1
ATOM 3152 N N . VAL B 1 123 ? -9.414 -17.953 -14.008 1 95.69 123 VAL B N 1
ATOM 3153 C CA . VAL B 1 123 ? -8.938 -16.766 -14.711 1 95.69 123 VAL B CA 1
ATOM 3154 C C . VAL B 1 123 ? -9.922 -15.617 -14.492 1 95.69 123 VAL B C 1
ATOM 3156 O O . VAL B 1 123 ? -11.133 -15.828 -14.422 1 95.69 123 VAL B O 1
ATOM 3159 N N . ALA B 1 124 ? -9.438 -14.453 -14.383 1 97.12 124 ALA B N 1
ATOM 3160 C CA . ALA B 1 124 ? -10.266 -13.258 -14.266 1 97.12 124 ALA B CA 1
ATOM 3161 C C . ALA B 1 124 ? -9.594 -12.055 -14.922 1 97.12 124 ALA B C 1
ATOM 3163 O O . ALA B 1 124 ? -8.367 -12.023 -15.062 1 97.12 124 ALA B O 1
ATOM 3164 N N . ALA B 1 125 ? -10.406 -11.125 -15.336 1 97.25 125 ALA B N 1
ATOM 3165 C CA . ALA B 1 125 ? -9.867 -9.852 -15.805 1 97.25 125 ALA B CA 1
ATOM 3166 C C . ALA B 1 125 ? -9.281 -9.047 -14.648 1 97.25 125 ALA B C 1
ATOM 3168 O O . ALA B 1 125 ? -9.836 -9.039 -13.547 1 97.25 125 ALA B O 1
ATOM 3169 N N . MET B 1 126 ? -8.172 -8.383 -14.898 1 97.06 126 MET B N 1
ATOM 3170 C CA . MET B 1 126 ? -7.613 -7.469 -13.898 1 97.06 126 MET B CA 1
ATOM 3171 C C . MET B 1 126 ? -8.25 -6.086 -14.023 1 97.06 126 MET B C 1
ATOM 3173 O O . MET B 1 126 ? -8.312 -5.523 -15.117 1 97.06 126 MET B O 1
ATOM 3177 N N . ASP B 1 127 ? -8.719 -5.59 -12.969 1 94.12 127 ASP B N 1
ATOM 3178 C CA . ASP B 1 127 ? -9.141 -4.195 -13.008 1 94.12 127 ASP B CA 1
ATOM 3179 C C . ASP B 1 127 ? -7.945 -3.252 -12.906 1 94.12 127 ASP B C 1
ATOM 3181 O O . ASP B 1 127 ? -6.809 -3.699 -12.75 1 94.12 127 ASP B O 1
ATOM 3185 N N . GLN B 1 128 ? -8.219 -1.972 -13.008 1 93.56 128 GLN B N 1
ATOM 3186 C CA . GLN B 1 128 ? -7.145 -0.987 -13.039 1 93.56 128 GLN B CA 1
ATOM 3187 C C . GLN B 1 128 ? -6.387 -0.956 -11.719 1 93.56 128 GLN B C 1
ATOM 3189 O O . GLN B 1 128 ? -5.176 -0.74 -11.695 1 93.56 128 GLN B O 1
ATOM 3194 N N . GLY B 1 129 ? -7.09 -1.16 -10.648 1 94.94 129 GLY B N 1
ATOM 3195 C CA . GLY B 1 129 ? -6.461 -1.184 -9.344 1 94.94 129 GLY B CA 1
ATOM 3196 C C . GLY B 1 129 ? -5.469 -2.318 -9.172 1 94.94 129 GLY B C 1
ATOM 3197 O O . GLY B 1 129 ? -4.371 -2.117 -8.648 1 94.94 129 GLY B O 1
ATOM 3198 N N . LEU B 1 130 ? -5.883 -3.492 -9.617 1 96.88 130 LEU B N 1
ATOM 3199 C CA . LEU B 1 130 ? -4.996 -4.648 -9.523 1 96.88 130 LEU B CA 1
ATOM 3200 C C . LEU B 1 130 ? -3.781 -4.473 -10.43 1 96.88 130 LEU B C 1
ATOM 3202 O O . LEU B 1 130 ? -2.65 -4.738 -10.016 1 96.88 130 LEU B O 1
ATOM 3206 N N . VAL B 1 131 ? -3.982 -3.963 -11.656 1 97.62 131 VAL B N 1
ATOM 3207 C CA . VAL B 1 131 ? -2.875 -3.693 -12.562 1 97.62 131 VAL B CA 1
ATOM 3208 C C . VAL B 1 131 ? -1.894 -2.723 -11.914 1 97.62 131 VAL B C 1
ATOM 3210 O O . VAL B 1 131 ? -0.68 -2.941 -11.938 1 97.62 131 VAL B O 1
ATOM 3213 N N . GLY B 1 132 ? -2.432 -1.705 -11.312 1 96.5 132 GLY B N 1
ATOM 3214 C CA . GLY B 1 132 ? -1.594 -0.713 -10.656 1 96.5 132 GLY B CA 1
ATOM 3215 C C . GLY B 1 132 ? -0.796 -1.278 -9.5 1 96.5 132 GLY B C 1
ATOM 3216 O O . GLY B 1 132 ? 0.381 -0.953 -9.328 1 96.5 132 GLY B O 1
ATOM 3217 N N . ALA B 1 133 ? -1.416 -2.088 -8.688 1 97.38 133 ALA B N 1
ATOM 3218 C CA . ALA B 1 133 ? -0.743 -2.695 -7.543 1 97.38 133 ALA B CA 1
ATOM 3219 C C . ALA B 1 133 ? 0.404 -3.596 -7.992 1 97.38 133 ALA B C 1
ATOM 3221 O O . ALA B 1 133 ? 1.496 -3.553 -7.422 1 97.38 133 ALA B O 1
ATOM 3222 N N . VAL B 1 134 ? 0.169 -4.367 -9.016 1 98.31 134 VAL B N 1
ATOM 3223 C CA . VAL B 1 134 ? 1.194 -5.27 -9.523 1 98.31 134 VAL B CA 1
ATOM 3224 C C . VAL B 1 134 ? 2.338 -4.465 -10.133 1 98.31 134 VAL B C 1
ATOM 3226 O O . VAL B 1 134 ? 3.51 -4.801 -9.961 1 98.31 134 VAL B O 1
ATOM 3229 N N . ASP B 1 135 ? 1.965 -3.426 -10.859 1 97.56 135 ASP B N 1
ATOM 3230 C CA . ASP B 1 135 ? 2.982 -2.553 -11.438 1 97.56 135 ASP B CA 1
ATOM 3231 C C . ASP B 1 135 ? 3.879 -1.96 -10.359 1 97.56 135 ASP B C 1
ATOM 3233 O O . ASP B 1 135 ? 5.102 -1.926 -10.508 1 97.56 135 ASP B O 1
ATOM 3237 N N . ARG B 1 136 ? 3.285 -1.508 -9.297 1 96.12 136 ARG B N 1
ATOM 3238 C CA . ARG B 1 136 ? 4.055 -0.957 -8.188 1 96.12 136 ARG B CA 1
ATOM 3239 C C . ARG B 1 136 ? 4.898 -2.037 -7.512 1 96.12 136 ARG B C 1
ATOM 3241 O O . ARG B 1 136 ? 6.008 -1.768 -7.051 1 96.12 136 ARG B O 1
ATOM 3248 N N . TRP B 1 137 ? 4.348 -3.213 -7.398 1 97.62 137 TRP B N 1
ATOM 3249 C CA . TRP B 1 137 ? 5.066 -4.344 -6.824 1 97.62 137 TRP B CA 1
ATOM 3250 C C . TRP B 1 137 ? 6.332 -4.645 -7.621 1 97.62 137 TRP B C 1
ATOM 3252 O O . TRP B 1 137 ? 7.414 -4.773 -7.047 1 97.62 137 TRP B O 1
ATOM 3262 N N . VAL B 1 138 ? 6.219 -4.684 -8.938 1 97.94 138 VAL B N 1
ATOM 3263 C CA . VAL B 1 138 ? 7.371 -4.875 -9.812 1 97.94 138 VAL B CA 1
ATOM 3264 C C . VAL B 1 138 ? 8.312 -3.674 -9.695 1 97.94 138 VAL B C 1
ATOM 3266 O O . VAL B 1 138 ? 9.531 -3.834 -9.672 1 97.94 138 VAL B O 1
ATOM 3269 N N . GLY B 1 139 ? 7.75 -2.504 -9.555 1 96.31 139 GLY B N 1
ATOM 3270 C CA . GLY B 1 139 ? 8.516 -1.272 -9.453 1 96.31 139 GLY B CA 1
ATOM 3271 C C . GLY B 1 139 ? 9.406 -1.228 -8.227 1 96.31 139 GLY B C 1
ATOM 3272 O O . GLY B 1 139 ? 10.367 -0.457 -8.18 1 96.31 139 GLY B O 1
ATOM 3273 N N . LEU B 1 140 ? 9.125 -2.02 -7.191 1 96.62 140 LEU B N 1
ATOM 3274 C CA . LEU B 1 140 ? 9.945 -2.055 -5.98 1 96.62 140 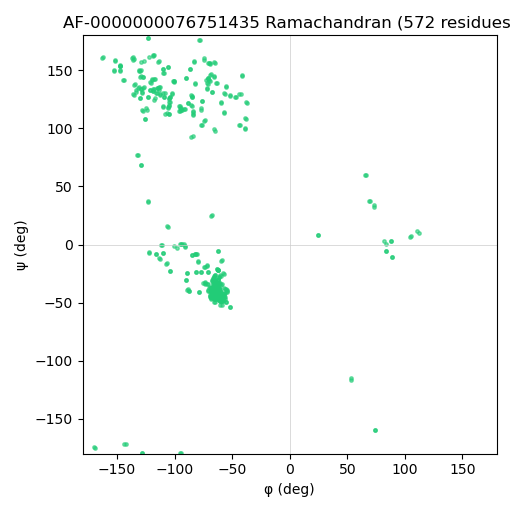LEU B CA 1
ATOM 3275 C C . LEU B 1 140 ? 11.359 -2.535 -6.293 1 96.62 140 LEU B C 1
ATOM 3277 O O . LEU B 1 140 ? 12.281 -2.312 -5.504 1 96.62 140 LEU B O 1
ATOM 3281 N N . LEU B 1 141 ? 11.469 -3.246 -7.43 1 97.19 141 LEU B N 1
ATOM 3282 C CA . LEU B 1 141 ? 12.797 -3.684 -7.84 1 97.19 141 LEU B CA 1
ATOM 3283 C C . LEU B 1 141 ? 13.703 -2.488 -8.117 1 97.19 141 LEU B C 1
ATOM 3285 O O . LEU B 1 141 ? 14.93 -2.607 -8.055 1 97.19 141 LEU B O 1
ATOM 3289 N N . ASP B 1 142 ? 13.125 -1.32 -8.398 1 95.75 142 ASP B N 1
ATOM 3290 C CA . ASP B 1 142 ? 13.867 -0.085 -8.641 1 95.75 142 ASP B CA 1
ATOM 3291 C C . ASP B 1 142 ? 13.969 0.754 -7.367 1 95.75 142 ASP B C 1
ATOM 3293 O O . ASP B 1 142 ? 14.5 1.866 -7.395 1 95.75 142 ASP B O 1
ATOM 3297 N N . GLU B 1 143 ? 13.414 0.279 -6.246 1 94.19 143 GLU B N 1
ATOM 3298 C CA . GLU B 1 143 ? 13.43 1.012 -4.984 1 94.19 143 GLU B CA 1
ATOM 3299 C C . GLU B 1 143 ? 13.93 0.136 -3.84 1 94.19 143 GLU B C 1
ATOM 3301 O O . GLU B 1 143 ? 13.211 -0.098 -2.867 1 94.19 143 GLU B O 1
ATOM 3306 N N . PRO B 1 144 ? 15.195 -0.215 -3.85 1 93.06 144 PRO B N 1
ATOM 3307 C CA . PRO B 1 144 ? 15.719 -1.169 -2.867 1 93.06 144 PRO B CA 1
ATOM 3308 C C . PRO B 1 144 ? 15.578 -0.669 -1.43 1 93.06 144 PRO B C 1
ATOM 3310 O O . PRO B 1 144 ? 15.398 -1.47 -0.508 1 93.06 144 PRO B O 1
ATOM 3313 N N . HIS B 1 145 ? 15.578 0.645 -1.186 1 90.88 145 HIS B N 1
ATOM 3314 C CA . HIS B 1 145 ? 15.539 1.202 0.162 1 90.88 145 HIS B CA 1
ATOM 3315 C C . HIS B 1 145 ? 14.156 1.055 0.783 1 90.88 145 HIS B C 1
ATOM 3317 O O . HIS B 1 145 ? 14.008 1.146 2.004 1 90.88 145 HIS B O 1
ATOM 3323 N N . HIS B 1 146 ? 13.125 0.848 -0.067 1 93.5 146 HIS B N 1
ATOM 3324 C CA . HIS B 1 146 ? 11.758 0.76 0.424 1 93.5 146 HIS B CA 1
ATOM 3325 C C . HIS B 1 146 ? 11.219 -0.662 0.306 1 93.5 146 HIS B C 1
ATOM 3327 O O . HIS B 1 146 ? 10.148 -0.971 0.833 1 93.5 146 HIS B O 1
ATOM 3333 N N . ARG B 1 147 ? 11.945 -1.533 -0.328 1 94.44 147 ARG B N 1
ATOM 3334 C CA . ARG B 1 147 ? 11.453 -2.832 -0.771 1 94.44 147 ARG B CA 1
ATOM 3335 C C . ARG B 1 147 ? 11.016 -3.686 0.414 1 94.44 147 ARG B C 1
ATOM 3337 O O . ARG B 1 147 ? 9.922 -4.254 0.407 1 94.44 147 ARG B O 1
ATOM 3344 N N . ASP B 1 148 ? 11.812 -3.773 1.445 1 92.12 148 ASP B N 1
ATOM 3345 C CA . ASP B 1 148 ? 11.547 -4.656 2.576 1 92.12 148 ASP B CA 1
ATOM 3346 C C . ASP B 1 148 ? 10.266 -4.258 3.295 1 92.12 148 ASP B C 1
ATOM 3348 O O . ASP B 1 148 ? 9.516 -5.117 3.768 1 92.12 148 ASP B O 1
ATOM 3352 N N . VAL B 1 149 ? 9.992 -3 3.32 1 92.56 149 VAL B N 1
ATOM 3353 C CA . VAL B 1 149 ? 8.844 -2.488 4.066 1 92.56 149 VAL B CA 1
ATOM 3354 C C . VAL B 1 149 ? 7.598 -2.514 3.188 1 92.56 149 VAL B C 1
ATOM 3356 O O . VAL B 1 149 ? 6.512 -2.867 3.648 1 92.56 149 VAL B O 1
ATOM 3359 N N . LEU B 1 150 ? 7.754 -2.164 1.933 1 95.5 150 LEU B N 1
ATOM 3360 C CA . LEU B 1 150 ? 6.586 -1.93 1.091 1 95.5 150 LEU B CA 1
ATOM 3361 C C . LEU B 1 150 ? 6.137 -3.219 0.412 1 95.5 150 LEU B C 1
ATOM 3363 O O . LEU B 1 150 ? 4.973 -3.35 0.027 1 95.5 150 LEU B O 1
ATOM 3367 N N . ALA B 1 151 ? 7.031 -4.211 0.213 1 96.5 151 ALA B N 1
ATOM 3368 C CA . ALA B 1 151 ? 6.676 -5.438 -0.497 1 96.5 151 ALA B CA 1
ATOM 3369 C C . ALA B 1 151 ? 5.512 -6.152 0.184 1 96.5 151 ALA B C 1
ATOM 3371 O O . ALA B 1 151 ? 4.516 -6.484 -0.462 1 96.5 151 ALA B O 1
ATOM 3372 N N . PRO B 1 152 ? 5.559 -6.344 1.496 1 94.31 152 PRO B N 1
ATOM 3373 C CA . PRO B 1 152 ? 4.43 -7.004 2.152 1 94.31 152 PRO B CA 1
ATOM 3374 C C . PRO B 1 152 ? 3.127 -6.215 2.016 1 94.31 152 PRO B C 1
ATOM 3376 O O . PRO B 1 152 ? 2.047 -6.809 1.94 1 94.31 152 PRO B O 1
ATOM 3379 N N . LEU B 1 153 ? 3.158 -4.883 2.023 1 94.44 153 LEU B N 1
ATOM 3380 C CA . LEU B 1 153 ? 1.969 -4.051 1.871 1 94.44 153 LEU B CA 1
ATOM 3381 C C . LEU B 1 153 ? 1.337 -4.254 0.498 1 94.44 153 LEU B C 1
ATOM 3383 O O . LEU B 1 153 ? 0.115 -4.363 0.382 1 94.44 153 LEU B O 1
ATOM 3387 N N . LEU B 1 154 ? 2.189 -4.25 -0.506 1 96.81 154 LEU B N 1
ATOM 3388 C CA . LEU B 1 154 ? 1.689 -4.41 -1.867 1 96.81 154 LEU B CA 1
ATOM 3389 C C . LEU B 1 154 ? 1.146 -5.816 -2.082 1 96.81 154 LEU B C 1
ATOM 3391 O O . LEU B 1 154 ? 0.147 -6.004 -2.783 1 96.81 154 LEU B O 1
ATOM 3395 N N . GLU B 1 155 ? 1.803 -6.82 -1.49 1 96.94 155 GLU B N 1
ATOM 3396 C CA . GLU B 1 155 ? 1.271 -8.18 -1.553 1 96.94 155 GLU B CA 1
ATOM 3397 C C . GLU B 1 155 ? -0.112 -8.258 -0.912 1 96.94 155 GLU B C 1
ATOM 3399 O O . GLU B 1 155 ? -1.013 -8.906 -1.447 1 96.94 155 GLU B O 1
ATOM 3404 N N . TYR B 1 156 ? -0.261 -7.602 0.192 1 95.94 156 TYR B N 1
ATOM 3405 C CA . TYR B 1 156 ? -1.559 -7.543 0.855 1 95.94 156 TYR B CA 1
ATOM 3406 C C . TYR B 1 156 ? -2.607 -6.906 -0.048 1 95.94 156 TYR B C 1
ATOM 3408 O O . TYR B 1 156 ? -3.729 -7.41 -0.16 1 95.94 156 TYR B O 1
ATOM 3416 N N . GLU B 1 157 ? -2.254 -5.777 -0.609 1 96.44 157 GLU B N 1
ATOM 3417 C CA . GLU B 1 157 ? -3.188 -5.105 -1.511 1 96.44 157 GLU B CA 1
ATOM 3418 C C . GLU B 1 157 ? -3.566 -6.008 -2.682 1 96.44 157 GLU B C 1
ATOM 3420 O O . GLU B 1 157 ? -4.738 -6.086 -3.057 1 96.44 157 GLU B O 1
ATOM 3425 N N . ILE B 1 158 ? -2.582 -6.672 -3.287 1 97.75 158 ILE B N 1
ATOM 3426 C CA . ILE B 1 158 ? -2.809 -7.551 -4.434 1 97.75 158 ILE B CA 1
ATOM 3427 C C . ILE B 1 158 ? -3.762 -8.68 -4.039 1 97.75 158 ILE B C 1
ATOM 3429 O O . ILE B 1 158 ? -4.734 -8.953 -4.746 1 97.75 158 ILE B O 1
ATOM 3433 N N . LEU B 1 159 ? -3.5 -9.328 -2.914 1 96.75 159 LEU B N 1
ATOM 3434 C CA . LEU B 1 159 ? -4.359 -10.422 -2.457 1 96.75 159 LEU B CA 1
ATOM 3435 C C . LEU B 1 159 ? -5.758 -9.906 -2.129 1 96.75 159 LEU B C 1
ATOM 3437 O O . LEU B 1 159 ? -6.754 -10.562 -2.445 1 96.75 159 LEU B O 1
ATOM 3441 N N . HIS B 1 160 ? -5.828 -8.727 -1.527 1 95.75 160 HIS B N 1
ATOM 3442 C CA . HIS B 1 160 ? -7.125 -8.133 -1.223 1 95.75 160 HIS B CA 1
ATOM 3443 C C . HIS B 1 160 ? -7.934 -7.891 -2.494 1 95.75 160 HIS B C 1
ATOM 3445 O O . HIS B 1 160 ? -9.117 -8.227 -2.555 1 95.75 160 HIS B O 1
ATOM 3451 N N . ARG B 1 161 ? -7.301 -7.297 -3.48 1 95.94 161 ARG B N 1
ATOM 3452 C CA . ARG B 1 161 ? -8 -7.004 -4.73 1 95.94 161 ARG B CA 1
ATOM 3453 C C . ARG B 1 161 ? -8.375 -8.289 -5.461 1 95.94 161 ARG B C 1
ATOM 3455 O O . ARG B 1 161 ? -9.453 -8.383 -6.051 1 95.94 161 ARG B O 1
ATOM 3462 N N . ALA B 1 162 ? -7.473 -9.305 -5.422 1 95.31 162 ALA B N 1
ATOM 3463 C CA . ALA B 1 162 ? -7.789 -10.602 -6.023 1 95.31 162 ALA B CA 1
ATOM 3464 C C . ALA B 1 162 ? -9 -11.234 -5.34 1 95.31 162 ALA B C 1
ATOM 3466 O O . ALA B 1 162 ? -9.875 -11.781 -6.008 1 95.31 162 ALA B O 1
ATOM 3467 N N . LEU B 1 163 ? -9.07 -11.141 -4.012 1 93.38 163 LEU B N 1
ATOM 3468 C CA . LEU B 1 163 ? -10.172 -11.695 -3.229 1 93.38 163 LEU B CA 1
ATOM 3469 C C . LEU B 1 163 ? -11.484 -10.984 -3.553 1 93.38 163 LEU B C 1
ATOM 3471 O O . LEU B 1 163 ? -12.562 -11.547 -3.367 1 93.38 163 LEU B O 1
ATOM 3475 N N . SER B 1 164 ? -11.336 -9.734 -4.004 1 92.62 164 SER B N 1
ATOM 3476 C CA . SER B 1 164 ? -12.516 -8.945 -4.332 1 92.62 164 SER B CA 1
ATOM 3477 C C . SER B 1 164 ? -12.906 -9.117 -5.797 1 92.62 164 SER B C 1
ATOM 3479 O O . SER B 1 164 ? -13.867 -8.5 -6.27 1 92.62 164 SER B O 1
ATOM 3481 N N . SER B 1 165 ? -12.156 -9.891 -6.586 1 92.19 165 SER B N 1
ATOM 3482 C CA . SER B 1 165 ? -12.406 -10.203 -7.988 1 92.19 165 SER B CA 1
ATOM 3483 C C . SER B 1 165 ? -13.172 -11.523 -8.133 1 92.19 165 SER B C 1
ATOM 3485 O O . SER B 1 165 ? -13.516 -12.156 -7.133 1 92.19 165 SER B O 1
ATOM 3487 N N . PRO B 1 166 ? -13.461 -11.961 -9.344 1 92.19 166 PRO B N 1
ATOM 3488 C CA . PRO B 1 166 ? -14.125 -13.25 -9.555 1 92.19 166 PRO B CA 1
ATOM 3489 C C . PRO B 1 166 ? -13.289 -14.43 -9.055 1 92.19 166 PRO B C 1
ATOM 3491 O O . PRO B 1 166 ? -13.797 -15.555 -8.969 1 92.19 166 PRO B O 1
ATOM 3494 N N . LEU B 1 167 ? -12.055 -14.18 -8.609 1 93 167 LEU B N 1
ATOM 3495 C CA . LEU B 1 167 ? -11.203 -15.227 -8.062 1 93 167 LEU B CA 1
ATOM 3496 C C . LEU B 1 167 ? -11.5 -15.445 -6.582 1 93 167 LEU B C 1
ATOM 3498 O O . LEU B 1 167 ? -11.016 -16.406 -5.984 1 93 167 LEU B O 1
ATOM 3502 N N . GLY B 1 168 ? -12.289 -14.578 -6.016 1 91.5 168 GLY B N 1
ATOM 3503 C CA . GLY B 1 168 ? -12.539 -14.531 -4.586 1 91.5 168 GLY B CA 1
ATOM 3504 C C . GLY B 1 168 ? -12.961 -15.867 -4.012 1 91.5 168 GLY B C 1
ATOM 3505 O O . GLY B 1 168 ? -12.328 -16.391 -3.09 1 91.5 168 GLY B O 1
ATOM 3506 N N . PRO B 1 169 ? -13.961 -16.484 -4.551 1 87.56 169 PRO B N 1
ATOM 3507 C CA . PRO B 1 169 ? -14.438 -17.75 -4.012 1 87.56 169 PRO B CA 1
ATOM 3508 C C . PRO B 1 169 ? -13.367 -18.844 -4.043 1 87.56 169 PRO B C 1
ATOM 3510 O O . PRO B 1 169 ? -13.211 -19.594 -3.07 1 87.56 169 PRO B O 1
ATOM 3513 N N . ALA B 1 170 ? -12.594 -18.938 -5.078 1 87.25 170 ALA B N 1
ATOM 3514 C CA . ALA B 1 170 ? -11.539 -19.938 -5.18 1 87.25 170 ALA B CA 1
ATOM 3515 C C . ALA B 1 170 ? -10.438 -19.688 -4.152 1 87.25 170 ALA B C 1
ATOM 3517 O O . ALA B 1 170 ? -9.953 -20.625 -3.518 1 87.25 170 ALA B O 1
ATOM 3518 N N . LEU B 1 171 ? -10.062 -18.453 -3.971 1 90.56 171 LEU B N 1
ATOM 3519 C CA . LEU B 1 171 ? -9.023 -18.094 -3.018 1 90.56 171 LEU B CA 1
ATOM 3520 C C . LEU B 1 171 ? -9.461 -18.406 -1.591 1 90.56 171 LEU B C 1
ATOM 3522 O O . LEU B 1 171 ? -8.664 -18.906 -0.789 1 90.56 171 LEU B O 1
ATOM 3526 N N . ARG B 1 172 ? -10.672 -18.172 -1.317 1 88.56 172 ARG B N 1
ATOM 3527 C CA . ARG B 1 172 ? -11.188 -18.469 0.015 1 88.56 172 ARG B CA 1
ATOM 3528 C C . ARG B 1 172 ? -11.234 -19.969 0.259 1 88.56 172 ARG B C 1
ATOM 3530 O O . ARG B 1 172 ? -10.93 -20.438 1.359 1 88.56 172 ARG B O 1
ATOM 3537 N N . ALA B 1 173 ? -11.57 -20.688 -0.779 1 82.25 173 ALA B N 1
ATOM 3538 C CA . ALA B 1 173 ? -11.648 -22.141 -0.67 1 82.25 173 ALA B CA 1
ATOM 3539 C C . ALA B 1 173 ? -10.281 -22.75 -0.405 1 82.25 173 ALA B C 1
ATOM 3541 O O . ALA B 1 173 ? -10.172 -23.781 0.259 1 82.25 173 ALA B O 1
ATOM 3542 N N . ALA B 1 174 ? -9.32 -22.078 -0.847 1 82.38 174 ALA B N 1
ATOM 3543 C CA . ALA B 1 174 ? -7.953 -22.578 -0.726 1 82.38 174 ALA B CA 1
ATOM 3544 C C . ALA B 1 174 ? -7.52 -22.641 0.737 1 82.38 174 ALA B C 1
ATOM 3546 O O . ALA B 1 174 ? -6.688 -23.469 1.107 1 82.38 174 ALA B O 1
ATOM 3547 N N . VAL B 1 175 ? -8.078 -21.781 1.547 1 82.56 175 VAL B N 1
ATOM 3548 C CA . VAL B 1 175 ? -7.609 -21.734 2.928 1 82.56 175 VAL B CA 1
ATOM 3549 C C . VAL B 1 175 ? -8.703 -22.25 3.859 1 82.56 175 VAL B C 1
ATOM 3551 O O . VAL B 1 175 ? -8.539 -22.234 5.082 1 82.56 175 VAL B O 1
ATOM 3554 N N . SER B 1 176 ? -9.781 -22.609 3.33 1 80.56 176 SER B N 1
ATOM 3555 C CA . SER B 1 176 ? -10.852 -23.188 4.137 1 80.56 176 SER B CA 1
ATOM 3556 C C . SER B 1 176 ? -10.641 -24.672 4.363 1 80.56 176 SER B C 1
ATOM 3558 O O . SER B 1 176 ? -9.891 -25.312 3.631 1 80.56 176 SER B O 1
ATOM 3560 N N . THR B 1 177 ? -11.312 -25.094 5.465 1 75.69 177 THR B N 1
ATOM 3561 C CA . THR B 1 177 ? -11.297 -26.531 5.715 1 75.69 177 THR B CA 1
ATOM 3562 C C . THR B 1 177 ? -12.273 -27.25 4.781 1 75.69 177 THR B C 1
ATOM 3564 O O . THR B 1 177 ? -13.422 -26.828 4.633 1 75.69 177 THR B O 1
ATOM 3567 N N . GLY B 1 178 ? -11.781 -27.938 3.672 1 77.81 178 GLY B N 1
ATOM 3568 C CA . GLY B 1 178 ? -12.664 -28.625 2.746 1 77.81 178 GLY B CA 1
ATOM 3569 C C . GLY B 1 178 ? -11.93 -29.516 1.757 1 77.81 178 GLY B C 1
ATOM 3570 O O . GLY B 1 178 ? -10.742 -29.797 1.93 1 77.81 178 GLY B O 1
ATOM 3571 N N . PRO B 1 179 ? -12.711 -30.016 0.912 1 80.44 179 PRO B N 1
ATOM 3572 C CA . PRO B 1 179 ? -12.164 -30.969 -0.048 1 80.44 179 PRO B CA 1
ATOM 3573 C C . PRO B 1 179 ? -11.047 -30.391 -0.906 1 80.44 179 PRO B C 1
ATOM 3575 O O . PRO B 1 179 ? -10.086 -31.078 -1.24 1 80.44 179 PRO B O 1
ATOM 3578 N N . VAL B 1 180 ? -11.164 -29.156 -1.194 1 82.38 180 VAL B N 1
ATOM 3579 C CA . VAL B 1 180 ? -10.164 -28.531 -2.051 1 82.38 180 VAL B CA 1
ATOM 3580 C C . VAL B 1 180 ? -8.82 -28.484 -1.326 1 82.38 180 VAL B C 1
ATOM 3582 O O . VAL B 1 180 ? -7.785 -28.812 -1.907 1 82.38 180 VAL B O 1
ATOM 3585 N N . ARG B 1 181 ? -8.859 -28.125 -0.16 1 84.19 181 ARG B N 1
ATOM 3586 C CA . ARG B 1 181 ? -7.633 -28.062 0.626 1 84.19 181 ARG B CA 1
ATOM 3587 C C . ARG B 1 181 ? -7.02 -29.453 0.771 1 84.19 181 ARG B C 1
ATOM 3589 O O . ARG B 1 181 ? -5.797 -29.609 0.683 1 84.19 181 ARG B O 1
ATOM 3596 N N . ALA B 1 182 ? -7.867 -30.422 1.015 1 88.38 182 ALA B N 1
ATOM 3597 C CA . ALA B 1 182 ? -7.391 -31.797 1.167 1 88.38 182 ALA B CA 1
ATOM 3598 C C . ALA B 1 182 ? -6.715 -32.281 -0.111 1 88.38 182 ALA B C 1
ATOM 3600 O O . ALA B 1 182 ? -5.672 -32.938 -0.056 1 88.38 182 ALA B O 1
ATOM 3601 N N . ILE B 1 183 ? -7.309 -32 -1.173 1 90.25 183 ILE B N 1
ATOM 3602 C CA . ILE B 1 183 ? -6.766 -32.438 -2.459 1 90.25 183 ILE B CA 1
ATOM 3603 C C . ILE B 1 183 ? -5.461 -31.688 -2.736 1 90.25 183 ILE B C 1
ATOM 3605 O O . ILE B 1 183 ? -4.504 -32.281 -3.254 1 90.25 183 ILE B O 1
ATOM 3609 N N . ARG B 1 184 ? -5.441 -30.422 -2.43 1 89.5 184 ARG B N 1
ATOM 3610 C CA . ARG B 1 184 ? -4.227 -29.625 -2.588 1 89.5 184 ARG B CA 1
ATOM 3611 C C . ARG B 1 184 ? -3.074 -30.234 -1.794 1 89.5 184 ARG B C 1
ATOM 3613 O O . ARG B 1 184 ? -1.95 -30.328 -2.293 1 89.5 184 ARG B O 1
ATOM 3620 N N . GLU B 1 185 ? -3.359 -30.625 -0.654 1 91 185 GLU B N 1
ATOM 3621 C CA . GLU B 1 185 ? -2.344 -31.219 0.209 1 91 185 GLU B CA 1
ATOM 3622 C C . GLU B 1 185 ? -1.86 -32.562 -0.348 1 91 185 GLU B C 1
ATOM 3624 O O . GLU B 1 185 ? -0.668 -32.875 -0.29 1 91 185 GLU B O 1
ATOM 3629 N N . ALA B 1 186 ? -2.799 -33.312 -0.8 1 93.81 186 ALA B N 1
ATOM 3630 C CA . ALA B 1 186 ? -2.443 -34.594 -1.407 1 93.81 186 ALA B CA 1
ATOM 3631 C C . ALA B 1 186 ? -1.571 -34.406 -2.643 1 93.81 186 ALA B C 1
ATOM 3633 O O . ALA B 1 186 ? -0.585 -35.094 -2.838 1 93.81 186 ALA B O 1
ATOM 3634 N N . ALA B 1 187 ? -1.97 -33.438 -3.438 1 93.25 187 ALA B N 1
ATOM 3635 C CA . ALA B 1 187 ? -1.193 -33.125 -4.637 1 93.25 187 ALA B CA 1
ATOM 3636 C C . ALA B 1 187 ? 0.221 -32.688 -4.27 1 93.25 187 ALA B C 1
ATOM 3638 O O . ALA B 1 187 ? 1.19 -33.094 -4.922 1 93.25 187 ALA B O 1
ATOM 3639 N N . ALA B 1 188 ? 0.301 -31.906 -3.279 1 93.44 188 ALA B N 1
ATOM 3640 C CA . ALA B 1 188 ? 1.606 -31.438 -2.807 1 93.44 188 ALA B CA 1
ATOM 3641 C C . ALA B 1 188 ? 2.459 -32.625 -2.33 1 93.44 188 ALA B C 1
ATOM 3643 O O . ALA B 1 188 ? 3.658 -32.656 -2.605 1 93.44 188 ALA B O 1
ATOM 3644 N N . GLU B 1 189 ? 1.861 -33.5 -1.628 1 93.75 189 GLU B N 1
ATOM 3645 C CA . GLU B 1 189 ? 2.557 -34.688 -1.145 1 93.75 189 GLU B CA 1
ATOM 3646 C C . GLU B 1 189 ? 3.109 -35.5 -2.303 1 93.75 189 GLU B C 1
ATOM 3648 O O . GLU B 1 189 ? 4.262 -35.938 -2.268 1 93.75 189 GLU B O 1
ATOM 3653 N N . LEU B 1 190 ? 2.291 -35.719 -3.27 1 93.38 190 LEU B N 1
ATOM 3654 C CA . LEU B 1 190 ? 2.695 -36.469 -4.441 1 93.38 190 LEU B CA 1
ATOM 3655 C C . LEU B 1 190 ? 3.836 -35.781 -5.18 1 93.38 190 LEU B C 1
ATOM 3657 O O . LEU B 1 190 ? 4.781 -36.438 -5.625 1 93.38 190 LEU B O 1
ATOM 3661 N N . ARG B 1 191 ? 3.707 -34.5 -5.27 1 91.69 191 ARG B N 1
ATOM 3662 C CA . ARG B 1 191 ? 4.734 -33.719 -5.965 1 91.69 191 ARG B CA 1
ATOM 3663 C C . ARG B 1 191 ? 6.059 -33.781 -5.207 1 91.69 191 ARG B C 1
ATOM 3665 O O . ARG B 1 191 ? 7.117 -34 -5.801 1 91.69 191 ARG B O 1
ATOM 3672 N N . ASP B 1 192 ? 5.98 -33.625 -3.93 1 92.19 192 ASP B N 1
ATOM 3673 C CA . ASP B 1 192 ? 7.188 -33.5 -3.117 1 92.19 192 ASP B CA 1
ATOM 3674 C C . ASP B 1 192 ? 7.844 -34.844 -2.895 1 92.19 192 ASP B C 1
ATOM 3676 O O . ASP B 1 192 ? 9.047 -34.938 -2.633 1 92.19 192 ASP B O 1
ATOM 3680 N N . HIS B 1 193 ? 7.078 -35.906 -3 1 94.12 193 HIS B N 1
ATOM 3681 C CA . HIS B 1 193 ? 7.59 -37.25 -2.775 1 94.12 193 HIS B CA 1
ATOM 3682 C C . HIS B 1 193 ? 7.363 -38.156 -3.996 1 94.12 193 HIS B C 1
ATOM 3684 O O . HIS B 1 193 ? 7.031 -39.312 -3.857 1 94.12 193 HIS B O 1
ATOM 3690 N N . TYR B 1 194 ? 7.5 -37.562 -5.105 1 93 194 TYR B N 1
ATOM 3691 C CA . TYR B 1 194 ? 7.137 -38.188 -6.367 1 93 194 TYR B CA 1
ATOM 3692 C C . TYR B 1 194 ? 7.941 -39.469 -6.582 1 93 194 TYR B C 1
ATOM 3694 O O . TYR B 1 194 ? 7.508 -40.375 -7.297 1 93 194 TYR B O 1
ATOM 3702 N N . ALA B 1 195 ? 9.125 -39.562 -6.016 1 94.38 195 ALA B N 1
ATOM 3703 C CA . ALA B 1 195 ? 10.023 -40.688 -6.258 1 94.38 195 ALA B CA 1
ATOM 3704 C C . ALA B 1 195 ? 9.609 -41.906 -5.422 1 94.38 195 ALA B C 1
ATOM 3706 O O . ALA B 1 195 ? 10.07 -43.031 -5.672 1 94.38 195 ALA B O 1
ATOM 3707 N N . ARG B 1 196 ? 8.773 -41.656 -4.473 1 92.38 196 ARG B N 1
ATOM 3708 C CA . ARG B 1 196 ? 8.258 -42.719 -3.633 1 92.38 196 ARG B CA 1
ATOM 3709 C C . ARG B 1 196 ? 6.844 -43.125 -4.059 1 92.38 196 ARG B C 1
ATOM 3711 O O . ARG B 1 196 ? 6.047 -42.281 -4.449 1 92.38 196 ARG B O 1
ATOM 3718 N N . THR B 1 197 ? 6.66 -44.438 -4 1 88.62 197 THR B N 1
ATOM 3719 C CA . THR B 1 197 ? 5.297 -44.875 -4.266 1 88.62 197 THR B CA 1
ATOM 3720 C C . THR B 1 197 ? 4.41 -44.625 -3.045 1 88.62 197 THR B C 1
ATOM 3722 O O . THR B 1 197 ? 4.664 -45.188 -1.975 1 88.62 197 THR B O 1
ATOM 3725 N N . ILE B 1 198 ? 3.449 -43.812 -3.203 1 89.56 198 ILE B N 1
ATOM 3726 C CA . ILE B 1 198 ? 2.488 -43.531 -2.139 1 89.56 198 ILE B CA 1
ATOM 3727 C C . ILE B 1 198 ? 1.167 -44.25 -2.447 1 89.56 198 ILE B C 1
ATOM 3729 O O . ILE B 1 198 ? 0.526 -43.938 -3.461 1 89.56 198 ILE B O 1
ATOM 3733 N N . PRO B 1 199 ? 0.805 -45.125 -1.558 1 91.25 199 PRO B N 1
ATOM 3734 C CA . PRO B 1 199 ? -0.493 -45.75 -1.793 1 91.25 199 PRO B CA 1
ATOM 3735 C C . PRO B 1 199 ? -1.652 -44.75 -1.755 1 91.25 199 PRO B C 1
ATOM 3737 O O . PRO B 1 199 ? -1.739 -43.938 -0.836 1 91.25 199 PRO B O 1
ATOM 3740 N N . ILE B 1 200 ? -2.533 -44.906 -2.613 1 90.75 200 ILE B N 1
ATOM 3741 C CA . ILE B 1 200 ? -3.635 -43.969 -2.777 1 90.75 200 ILE B CA 1
ATOM 3742 C C . ILE B 1 200 ? -4.531 -44 -1.542 1 90.75 200 ILE B C 1
ATOM 3744 O O . ILE B 1 200 ? -5.066 -42.969 -1.126 1 90.75 200 ILE B O 1
ATOM 3748 N N . HIS B 1 201 ? -4.645 -45.219 -0.99 1 93 201 HIS B N 1
ATOM 3749 C CA . HIS B 1 201 ? -5.512 -45.344 0.176 1 93 201 HIS B CA 1
ATOM 3750 C C . HIS B 1 201 ? -4.996 -44.5 1.34 1 93 201 HIS B C 1
ATOM 3752 O O . HIS B 1 201 ? -5.785 -44 2.154 1 93 201 HIS B O 1
ATOM 3758 N N . GLU B 1 202 ? -3.695 -44.312 1.419 1 93.88 202 GLU B N 1
ATOM 3759 C CA . GLU B 1 202 ? -3.113 -43.469 2.457 1 93.88 202 GLU B CA 1
ATOM 3760 C C . GLU B 1 202 ? -3.451 -42 2.227 1 93.88 202 GLU B C 1
ATOM 3762 O O . GLU B 1 202 ? -3.752 -41.25 3.174 1 93.88 202 GLU B O 1
ATOM 3767 N N . LEU B 1 203 ? -3.395 -41.594 0.989 1 94.62 203 LEU B N 1
ATOM 3768 C CA . LEU B 1 203 ? -3.748 -40.219 0.64 1 94.62 203 LEU B CA 1
ATOM 3769 C C . LEU B 1 203 ? -5.23 -39.969 0.887 1 94.62 203 LEU B C 1
ATOM 3771 O O . LEU B 1 203 ? -5.605 -38.906 1.4 1 94.62 203 LEU B O 1
ATOM 3775 N N . ALA B 1 204 ? -6.027 -40.875 0.518 1 95.19 204 ALA B N 1
ATOM 3776 C CA . ALA B 1 204 ? -7.469 -40.781 0.722 1 95.19 204 ALA B CA 1
ATOM 3777 C C . ALA B 1 204 ? -7.809 -40.656 2.207 1 95.19 204 ALA B C 1
ATOM 3779 O O . ALA B 1 204 ? -8.633 -39.844 2.604 1 95.19 204 ALA B O 1
ATOM 3780 N N . ARG B 1 205 ? -7.184 -41.5 2.994 1 94.38 205 ARG B N 1
ATOM 3781 C CA . ARG B 1 205 ? -7.398 -41.5 4.438 1 94.38 205 ARG B CA 1
ATOM 3782 C C . ARG B 1 205 ? -7 -40.156 5.039 1 94.38 205 ARG B C 1
ATOM 3784 O O . ARG B 1 205 ? -7.73 -39.594 5.859 1 94.38 205 ARG B O 1
ATOM 3791 N N . ALA B 1 206 ? -5.895 -39.688 4.652 1 92.75 206 ALA B N 1
ATOM 3792 C CA . ALA B 1 206 ? -5.422 -38.406 5.141 1 92.75 206 ALA B CA 1
ATOM 3793 C C . ALA B 1 206 ? -6.398 -37.281 4.781 1 92.75 206 ALA B C 1
ATOM 3795 O O . ALA B 1 206 ? -6.551 -36.312 5.527 1 92.75 206 ALA B O 1
ATOM 3796 N N . ALA B 1 207 ? -7.043 -37.406 3.643 1 92.5 207 ALA B N 1
ATOM 3797 C CA . ALA B 1 207 ? -7.992 -36.406 3.15 1 92.5 207 ALA B CA 1
ATOM 3798 C C . ALA B 1 207 ? -9.367 -36.594 3.779 1 92.5 207 ALA B C 1
ATOM 3800 O O . ALA B 1 207 ? -10.281 -35.812 3.555 1 92.5 207 ALA B O 1
ATOM 3801 N N . GLY B 1 208 ? -9.484 -37.688 4.488 1 93 208 GLY B N 1
ATOM 3802 C CA . GLY B 1 208 ? -10.773 -38 5.094 1 93 208 GLY B CA 1
ATOM 3803 C C . GLY B 1 208 ? -11.812 -38.469 4.086 1 93 208 GLY B C 1
ATOM 3804 O O . GLY B 1 208 ? -13 -38.156 4.23 1 93 208 GLY B O 1
ATOM 3805 N N . MET B 1 209 ? -11.375 -39.125 3.07 1 93.94 209 MET B N 1
ATOM 3806 C CA . MET B 1 209 ? -12.266 -39.562 1.997 1 93.94 209 MET B CA 1
ATOM 3807 C C . MET B 1 209 ? -12.125 -41.062 1.732 1 93.94 209 MET B C 1
ATOM 3809 O O . MET B 1 209 ? -11.117 -41.656 2.102 1 93.94 209 MET B O 1
ATOM 3813 N N . SER B 1 210 ? -13.219 -41.594 1.11 1 94.75 210 SER B N 1
ATOM 3814 C CA . SER B 1 210 ? -13.055 -42.906 0.503 1 94.75 210 SER B CA 1
ATOM 3815 C C . SER B 1 210 ? -12.172 -42.844 -0.741 1 94.75 210 SER B C 1
ATOM 3817 O O . SER B 1 210 ? -12.039 -41.781 -1.353 1 94.75 210 SER B O 1
ATOM 3819 N N . PRO B 1 211 ? -11.562 -43.938 -1.084 1 94.81 211 PRO B N 1
ATOM 3820 C CA . PRO B 1 211 ? -10.75 -43.938 -2.305 1 94.81 211 PRO B CA 1
ATOM 3821 C C . PRO B 1 211 ? -11.539 -43.469 -3.531 1 94.81 211 PRO B C 1
ATOM 3823 O O . PRO B 1 211 ? -11.023 -42.688 -4.344 1 94.81 211 PRO B O 1
ATOM 3826 N N . ALA B 1 212 ? -12.781 -43.906 -3.6 1 94.81 212 ALA B N 1
ATOM 3827 C CA . ALA B 1 212 ? -13.609 -43.531 -4.742 1 94.81 212 ALA B CA 1
ATOM 3828 C C . ALA B 1 212 ? -13.867 -42.031 -4.758 1 94.81 212 ALA B C 1
ATOM 3830 O O . ALA B 1 212 ? -13.734 -41.406 -5.801 1 94.81 212 ALA B O 1
ATOM 3831 N N . THR B 1 213 ? -14.227 -41.531 -3.652 1 93.25 213 THR B N 1
ATOM 3832 C CA . THR B 1 213 ? -14.492 -40.094 -3.521 1 93.25 213 THR B CA 1
ATOM 3833 C C . THR B 1 213 ? -13.219 -39.312 -3.756 1 93.25 213 THR B C 1
ATOM 3835 O O . THR B 1 213 ? -13.25 -38.25 -4.422 1 93.25 213 THR B O 1
ATOM 3838 N N . PHE B 1 214 ? -12.141 -39.781 -3.217 1 94.62 214 PHE B N 1
ATOM 3839 C CA . PHE B 1 214 ? -10.844 -39.125 -3.373 1 94.62 214 PHE B CA 1
ATOM 3840 C C . PHE B 1 214 ? -10.469 -39.031 -4.848 1 94.62 214 PHE B C 1
ATOM 3842 O O . PHE B 1 214 ? -10.094 -37.938 -5.32 1 94.62 214 PHE B O 1
ATOM 3849 N N . TYR B 1 215 ? -10.57 -40.094 -5.578 1 92.88 215 TYR B N 1
ATOM 3850 C CA . TYR B 1 215 ? -10.242 -40.094 -7 1 92.88 215 TYR B CA 1
ATOM 3851 C C . TYR B 1 215 ? -11.102 -39.094 -7.766 1 92.88 215 TYR B C 1
ATOM 3853 O O . TYR B 1 215 ? -10.586 -38.344 -8.602 1 92.88 215 TYR B O 1
ATOM 3861 N N . ARG B 1 216 ? -12.328 -39.094 -7.434 1 92.19 216 ARG B N 1
ATOM 3862 C CA . ARG B 1 216 ? -13.266 -38.188 -8.117 1 92.19 216 ARG B CA 1
ATOM 3863 C C . ARG B 1 216 ? -12.906 -36.719 -7.863 1 92.19 216 ARG B C 1
ATOM 3865 O O . ARG B 1 216 ? -12.82 -35.938 -8.805 1 92.19 216 ARG B O 1
ATOM 3872 N N . HIS B 1 217 ? -12.633 -36.438 -6.629 1 89.81 217 HIS B N 1
ATOM 3873 C CA . HIS B 1 217 ? -12.32 -35.062 -6.262 1 89.81 217 HIS B CA 1
ATOM 3874 C C . HIS B 1 217 ? -10.953 -34.625 -6.797 1 89.81 217 HIS B C 1
ATOM 3876 O O . HIS B 1 217 ? -10.773 -33.5 -7.242 1 89.81 217 HIS B O 1
ATOM 3882 N N . PHE B 1 218 ? -10.062 -35.594 -6.711 1 92.88 218 PHE B N 1
ATOM 3883 C CA . PHE B 1 218 ? -8.719 -35.312 -7.188 1 92.88 218 PHE B CA 1
ATOM 3884 C C . PHE B 1 218 ? -8.727 -34.969 -8.672 1 92.88 218 PHE B C 1
ATOM 3886 O O . PHE B 1 218 ? -8.156 -33.938 -9.078 1 92.88 218 PHE B O 1
ATOM 3893 N N . ARG B 1 219 ? -9.445 -35.688 -9.438 1 90.75 219 ARG B N 1
ATOM 3894 C CA . ARG B 1 219 ? -9.547 -35.438 -10.867 1 90.75 219 ARG B CA 1
ATOM 3895 C C . ARG B 1 219 ? -10.305 -34.125 -11.141 1 90.75 219 ARG B C 1
ATOM 3897 O O . ARG B 1 219 ? -9.961 -33.406 -12.062 1 90.75 219 ARG B O 1
ATOM 3904 N N . ALA B 1 220 ? -11.281 -33.969 -10.375 1 86.69 220 ALA B N 1
ATOM 3905 C CA . ALA B 1 220 ? -12.102 -32.75 -10.562 1 86.69 220 ALA B CA 1
ATOM 3906 C C . ALA B 1 220 ? -11.289 -31.5 -10.297 1 86.69 220 ALA B C 1
ATOM 3908 O O . ALA B 1 220 ? -11.453 -30.484 -11 1 86.69 220 ALA B O 1
ATOM 3909 N N . VAL B 1 221 ? -10.43 -31.578 -9.367 1 86.12 221 VAL B N 1
ATOM 3910 C CA . VAL B 1 221 ? -9.703 -30.391 -8.922 1 86.12 221 VAL B CA 1
ATOM 3911 C C . VAL B 1 221 ? -8.438 -30.219 -9.758 1 86.12 221 VAL B C 1
ATOM 3913 O O . VAL B 1 221 ? -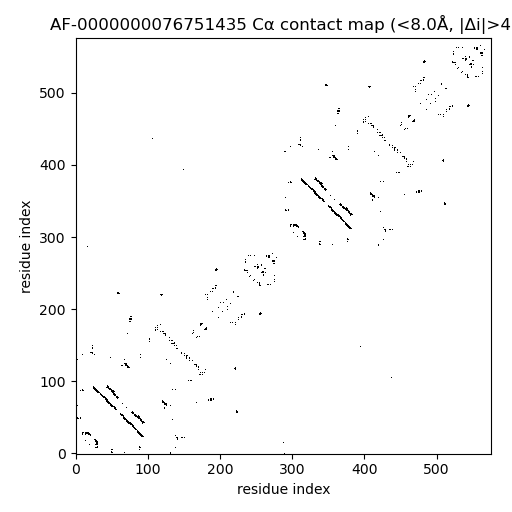8.117 -29.094 -10.18 1 86.12 221 VAL B O 1
ATOM 3916 N N . THR B 1 222 ? -7.746 -31.312 -10.117 1 88.56 222 THR B N 1
ATOM 3917 C CA . THR B 1 222 ? -6.418 -31.203 -10.703 1 88.56 222 THR B CA 1
ATOM 3918 C C . THR B 1 222 ? -6.465 -31.453 -12.203 1 88.56 222 THR B C 1
ATOM 3920 O O . THR B 1 222 ? -5.539 -31.078 -12.93 1 88.56 222 THR B O 1
ATOM 3923 N N . GLY B 1 223 ? -7.477 -32.156 -12.672 1 88.69 223 GLY B N 1
ATOM 3924 C CA . GLY B 1 223 ? -7.543 -32.625 -14.055 1 88.69 223 GLY B CA 1
ATOM 3925 C C . GLY B 1 223 ? -6.766 -33.875 -14.312 1 88.69 223 GLY B C 1
ATOM 3926 O O . GLY B 1 223 ? -6.77 -34.406 -15.43 1 88.69 223 GLY B O 1
ATOM 3927 N N . LEU B 1 224 ? -6.164 -34.438 -13.273 1 92.81 224 LEU B N 1
ATOM 3928 C CA . LEU B 1 224 ? -5.328 -35.625 -13.352 1 92.81 224 LEU B CA 1
ATOM 3929 C C . LEU B 1 224 ? -5.727 -36.656 -12.281 1 92.81 224 LEU B C 1
ATOM 3931 O O . LEU B 1 224 ? -6.238 -36.281 -11.227 1 92.81 224 LEU B O 1
ATOM 3935 N N . SER B 1 225 ? -5.531 -37.875 -12.57 1 93.94 225 SER B N 1
ATOM 3936 C CA . SER B 1 225 ? -5.559 -38.875 -11.484 1 93.94 225 SER B CA 1
ATOM 3937 C C . SER B 1 225 ? -4.281 -38.781 -10.648 1 93.94 225 SER B C 1
ATOM 3939 O O . SER B 1 225 ? -3.26 -38.281 -11.109 1 93.94 225 SER B O 1
ATOM 3941 N N . PRO B 1 226 ? -4.344 -39.312 -9.43 1 94.38 226 PRO B N 1
ATOM 3942 C CA . PRO B 1 226 ? -3.133 -39.312 -8.609 1 94.38 226 PRO B CA 1
ATOM 3943 C C . PRO B 1 226 ? -1.962 -40.031 -9.289 1 94.38 226 PRO B C 1
ATOM 3945 O O . PRO B 1 226 ? -0.834 -39.531 -9.258 1 94.38 226 PRO B O 1
ATOM 3948 N N . ASN B 1 227 ? -2.238 -41.094 -9.977 1 93 227 ASN B N 1
ATOM 3949 C CA . ASN B 1 227 ? -1.193 -41.844 -10.672 1 93 227 ASN B CA 1
ATOM 3950 C C . ASN B 1 227 ? -0.617 -41.031 -11.836 1 93 227 ASN B C 1
ATOM 3952 O O . ASN B 1 227 ? 0.593 -41.062 -12.07 1 93 227 ASN B O 1
ATOM 3956 N N . GLN B 1 228 ? -1.497 -40.469 -12.555 1 93.06 228 GLN B N 1
ATOM 3957 C CA . GLN B 1 228 ? -1.043 -39.625 -13.648 1 93.06 228 GLN B CA 1
ATOM 3958 C C . GLN B 1 228 ? -0.137 -38.5 -13.148 1 93.06 228 GLN B C 1
ATOM 3960 O O . GLN B 1 228 ? 0.905 -38.219 -13.742 1 93.06 228 GLN B O 1
ATOM 3965 N N . LEU B 1 229 ? -0.578 -37.844 -12.047 1 94.44 229 LEU B N 1
ATOM 3966 C CA . LEU B 1 229 ? 0.209 -36.75 -11.492 1 94.44 229 LEU B CA 1
ATOM 3967 C C . LEU B 1 229 ? 1.604 -37.219 -11.102 1 94.44 229 LEU B C 1
ATOM 3969 O O . LEU B 1 229 ? 2.602 -36.594 -11.445 1 94.44 229 LEU B O 1
ATOM 3973 N N . GLN B 1 230 ? 1.683 -38.281 -10.43 1 93.69 230 GLN B N 1
ATOM 3974 C CA . GLN B 1 230 ? 2.977 -38.812 -10.016 1 93.69 230 GLN B CA 1
ATOM 3975 C C . GLN B 1 230 ? 3.836 -39.188 -11.227 1 93.69 230 GLN B C 1
ATOM 3977 O O . GLN B 1 230 ? 5.02 -38.844 -11.273 1 93.69 230 GLN B O 1
ATOM 3982 N N . ARG B 1 231 ? 3.266 -39.844 -12.172 1 93.5 231 ARG B N 1
ATOM 3983 C CA . ARG B 1 231 ? 3.986 -40.281 -13.367 1 93.5 231 ARG B CA 1
ATOM 3984 C C . ARG B 1 231 ? 4.551 -39.062 -14.117 1 93.5 231 ARG B C 1
ATOM 3986 O O . ARG B 1 231 ? 5.73 -39.062 -14.477 1 93.5 231 ARG B O 1
ATOM 3993 N N . ILE B 1 232 ? 3.697 -38.156 -14.375 1 94 232 ILE B N 1
ATOM 3994 C CA . ILE B 1 232 ? 4.113 -36.969 -15.125 1 94 232 ILE B CA 1
ATOM 3995 C C . ILE B 1 232 ? 5.207 -36.219 -14.352 1 94 232 ILE B C 1
ATOM 3997 O O . ILE B 1 232 ? 6.188 -35.781 -14.938 1 94 232 ILE B O 1
ATOM 4001 N N . THR B 1 233 ? 5.047 -36.062 -13.031 1 94.94 233 THR B N 1
ATOM 4002 C CA . THR B 1 233 ? 6.051 -35.406 -12.203 1 94.94 233 THR B CA 1
ATOM 4003 C C . THR B 1 233 ? 7.395 -36.125 -12.312 1 94.94 233 THR B C 1
ATOM 4005 O O . THR B 1 233 ? 8.438 -35.5 -12.461 1 94.94 233 THR B O 1
ATOM 4008 N N . ARG B 1 234 ? 7.352 -37.438 -12.266 1 94.94 234 ARG B N 1
ATOM 4009 C CA . ARG B 1 234 ? 8.57 -38.25 -12.406 1 94.94 234 ARG B CA 1
ATOM 4010 C C . ARG B 1 234 ? 9.234 -38 -13.75 1 94.94 234 ARG B C 1
ATOM 4012 O O . ARG B 1 234 ? 10.445 -37.75 -13.82 1 94.94 234 ARG B O 1
ATOM 4019 N N . LEU B 1 235 ? 8.469 -38 -14.766 1 94.62 235 LEU B N 1
ATOM 4020 C CA . LEU B 1 235 ? 9 -37.844 -16.125 1 94.62 235 LEU B CA 1
ATOM 4021 C C . LEU B 1 235 ? 9.57 -36.438 -16.328 1 94.62 235 LEU B C 1
ATOM 4023 O O . LEU B 1 235 ? 10.617 -36.281 -16.969 1 94.62 235 LEU B O 1
ATOM 4027 N N . GLN B 1 236 ? 8.891 -35.469 -15.836 1 93.31 236 GLN B N 1
ATOM 4028 C CA . GLN B 1 236 ? 9.391 -34.094 -15.969 1 93.31 236 GLN B CA 1
ATOM 4029 C C . GLN B 1 236 ? 10.719 -33.938 -15.227 1 93.31 236 GLN B C 1
ATOM 4031 O O . GLN B 1 236 ? 11.641 -33.281 -15.742 1 93.31 236 GLN B O 1
ATOM 4036 N N . ASN B 1 237 ? 10.797 -34.469 -14.086 1 93.25 237 ASN B N 1
ATOM 4037 C CA . ASN B 1 237 ? 12.047 -34.406 -13.336 1 93.25 237 ASN B CA 1
ATOM 4038 C C . ASN B 1 237 ? 13.148 -35.219 -14.008 1 93.25 237 ASN B C 1
ATOM 4040 O O . ASN B 1 237 ? 14.32 -34.844 -13.938 1 93.25 237 ASN B O 1
ATOM 4044 N N . SER B 1 238 ? 12.789 -36.281 -14.648 1 94.88 238 SER B N 1
ATOM 4045 C CA . SER B 1 238 ? 13.773 -37.062 -15.383 1 94.88 238 SER B CA 1
ATOM 4046 C C . SER B 1 238 ? 14.391 -36.281 -16.531 1 94.88 238 SER B C 1
ATOM 4048 O O . SER B 1 238 ? 15.586 -36.406 -16.812 1 94.88 238 SER B O 1
ATOM 4050 N N . ARG B 1 239 ? 13.547 -35.531 -17.125 1 90.38 239 ARG B N 1
ATOM 4051 C CA . ARG B 1 239 ? 14.023 -34.719 -18.25 1 90.38 239 ARG B CA 1
ATOM 4052 C C . ARG B 1 239 ? 15.102 -33.75 -17.812 1 90.38 239 ARG B C 1
ATOM 4054 O O . ARG B 1 239 ? 16.094 -33.531 -18.516 1 90.38 239 ARG B O 1
ATOM 4061 N N . ARG B 1 240 ? 14.914 -33.188 -16.672 1 88.38 240 ARG B N 1
ATOM 4062 C CA . ARG B 1 240 ? 15.898 -32.281 -16.109 1 88.38 240 ARG B CA 1
ATOM 4063 C C . ARG B 1 240 ? 17.219 -32.969 -15.82 1 88.38 240 ARG B C 1
ATOM 4065 O O . ARG B 1 240 ? 18.297 -32.438 -16.109 1 88.38 240 ARG B O 1
ATOM 4072 N N . LEU B 1 241 ? 17.094 -34.156 -15.328 1 92.19 241 LEU B N 1
ATOM 4073 C CA . LEU B 1 241 ? 18.281 -34.938 -15.008 1 92.19 241 LEU B CA 1
ATOM 4074 C C . LEU B 1 241 ? 19.016 -35.375 -16.266 1 92.19 241 LEU B C 1
ATOM 4076 O O . LEU B 1 241 ? 20.234 -35.344 -16.328 1 92.19 241 LEU B O 1
ATOM 4080 N N . LEU B 1 242 ? 18.266 -35.688 -17.266 1 92.94 242 LEU B N 1
ATOM 4081 C CA . LEU B 1 242 ? 18.844 -36.094 -18.547 1 92.94 242 LEU B CA 1
ATOM 4082 C C . LEU B 1 242 ? 19.562 -34.938 -19.203 1 92.94 242 LEU B C 1
ATOM 4084 O O . LEU B 1 242 ? 20.672 -35.094 -19.734 1 92.94 242 LEU B O 1
ATOM 4088 N N . ALA B 1 243 ? 18.953 -33.844 -19.141 1 88.5 243 ALA B N 1
ATOM 4089 C CA . ALA B 1 243 ? 19.562 -32.625 -19.719 1 88.5 243 ALA B CA 1
ATOM 4090 C C . ALA B 1 243 ? 20.859 -32.312 -19 1 88.5 243 ALA B C 1
ATOM 4092 O O . ALA B 1 243 ? 21.781 -31.75 -19.625 1 88.5 243 ALA B O 1
ATOM 4093 N N . ALA B 1 244 ? 20.953 -32.656 -17.719 1 90.25 244 ALA B N 1
ATOM 4094 C CA . ALA B 1 244 ? 22.141 -32.406 -16.922 1 90.25 244 ALA B CA 1
ATOM 4095 C C . ALA B 1 244 ? 23.219 -33.469 -17.172 1 90.25 244 ALA B C 1
ATOM 4097 O O . ALA B 1 244 ? 24.312 -33.406 -16.609 1 90.25 244 ALA B O 1
ATOM 4098 N N . GLY B 1 245 ? 22.859 -34.562 -17.938 1 90.5 245 GLY B N 1
ATOM 4099 C CA . GLY B 1 245 ? 23.875 -35.5 -18.391 1 90.5 245 GLY B CA 1
ATOM 4100 C C . GLY B 1 245 ? 23.844 -36.812 -17.609 1 90.5 245 GLY B C 1
ATOM 4101 O O . GLY B 1 245 ? 24.719 -37.656 -17.781 1 90.5 245 GLY B O 1
ATOM 4102 N N . LYS B 1 246 ? 22.906 -37 -16.797 1 93.75 246 LYS B N 1
ATOM 4103 C CA . LYS B 1 246 ? 22.812 -38.25 -16.047 1 93.75 246 LYS B CA 1
ATOM 4104 C C . LYS B 1 246 ? 22.406 -39.406 -16.953 1 93.75 246 LYS B C 1
ATOM 4106 O O . LYS B 1 246 ? 21.578 -39.25 -17.844 1 93.75 246 LYS B O 1
ATOM 4111 N N . PRO B 1 247 ? 23 -40.562 -16.641 1 94.12 247 PRO B N 1
ATOM 4112 C CA . PRO B 1 247 ? 22.625 -41.719 -17.453 1 94.12 247 PRO B CA 1
ATOM 4113 C C . PRO B 1 247 ? 21.156 -42.125 -17.281 1 94.12 247 PRO B C 1
ATOM 4115 O O . PRO B 1 247 ? 20.578 -41.906 -16.203 1 94.12 247 PRO B O 1
ATOM 4118 N N . VAL B 1 248 ? 20.641 -42.781 -18.234 1 94.75 248 VAL B N 1
ATOM 4119 C CA . VAL B 1 248 ? 19.234 -43.156 -18.297 1 94.75 248 VAL B CA 1
ATOM 4120 C C . VAL B 1 248 ? 18.875 -44.062 -17.109 1 94.75 248 VAL B C 1
ATOM 4122 O O . VAL B 1 248 ? 17.859 -43.844 -16.453 1 94.75 248 VAL B O 1
ATOM 4125 N N . THR B 1 249 ? 19.688 -45 -16.844 1 94.31 249 THR B N 1
ATOM 4126 C CA . THR B 1 249 ? 19.422 -45.969 -15.789 1 94.31 249 THR B CA 1
ATOM 4127 C C . THR B 1 249 ? 19.422 -45.281 -14.422 1 94.31 249 THR B C 1
ATOM 4129 O O . THR B 1 249 ? 18.547 -45.531 -13.594 1 94.31 249 THR B O 1
ATOM 4132 N N . THR B 1 250 ? 20.344 -44.438 -14.219 1 95.31 250 THR B N 1
ATOM 4133 C CA . THR B 1 250 ? 20.438 -43.688 -12.969 1 95.31 250 THR B CA 1
ATOM 4134 C C . THR B 1 250 ? 19.266 -42.75 -12.812 1 95.31 250 THR B C 1
ATOM 4136 O O . THR B 1 250 ? 18.734 -42.594 -11.711 1 95.31 250 THR B O 1
ATOM 4139 N N . THR B 1 251 ? 18.906 -42.125 -13.883 1 96.69 251 THR B N 1
ATOM 4140 C CA . THR B 1 251 ? 17.766 -41.188 -13.883 1 96.69 251 THR B CA 1
ATOM 4141 C C . THR B 1 251 ? 16.484 -41.938 -13.523 1 96.69 251 THR B C 1
ATOM 4143 O O . THR B 1 251 ? 15.703 -41.469 -12.695 1 96.69 251 THR B O 1
ATOM 4146 N N . ALA B 1 252 ? 16.281 -43.094 -14.125 1 96.12 252 ALA B N 1
ATOM 4147 C CA . ALA B 1 252 ? 15.094 -43.875 -13.852 1 96.12 252 ALA B CA 1
ATOM 4148 C C . ALA B 1 252 ? 14.969 -44.188 -12.367 1 96.12 252 ALA B C 1
ATOM 4150 O O . ALA B 1 252 ? 13.898 -44 -11.781 1 96.12 252 ALA B O 1
ATOM 4151 N N . GLN B 1 253 ? 16.062 -44.594 -11.797 1 94.88 253 GLN B N 1
ATOM 4152 C CA . GLN B 1 253 ? 16.078 -44.938 -10.375 1 94.88 253 GLN B CA 1
ATOM 4153 C C . GLN B 1 253 ? 15.859 -43.688 -9.516 1 94.88 253 GLN B C 1
ATOM 4155 O O . GLN B 1 253 ? 15.125 -43.75 -8.531 1 94.88 253 GLN B O 1
ATOM 4160 N N . ALA B 1 254 ? 16.406 -42.688 -9.898 1 95.06 254 ALA B N 1
ATOM 4161 C CA . ALA B 1 254 ? 16.359 -41.438 -9.125 1 95.06 254 ALA B CA 1
ATOM 4162 C C . ALA B 1 254 ? 14.93 -40.906 -9.047 1 95.06 254 ALA B C 1
ATOM 4164 O O . ALA B 1 254 ? 14.547 -40.312 -8.039 1 95.06 254 ALA B O 1
ATOM 4165 N N . VAL B 1 255 ? 14.172 -41.156 -10.078 1 95.88 255 VAL B N 1
ATOM 4166 C CA . VAL B 1 255 ? 12.844 -40.562 -10.102 1 95.88 255 VAL B CA 1
ATOM 4167 C C . VAL B 1 255 ? 11.812 -41.594 -9.625 1 95.88 255 VAL B C 1
ATOM 4169 O O . VAL B 1 255 ? 10.609 -41.312 -9.625 1 95.88 255 VAL B O 1
ATOM 4172 N N . GLY B 1 256 ? 12.258 -42.812 -9.352 1 95.06 256 GLY B N 1
ATOM 4173 C CA . GLY B 1 256 ? 11.383 -43.688 -8.609 1 95.06 256 GLY B CA 1
ATOM 4174 C C . GLY B 1 256 ? 10.891 -44.875 -9.445 1 95.06 256 GLY B C 1
ATOM 4175 O O . GLY B 1 256 ? 9.969 -45.594 -9.039 1 95.06 256 GLY B O 1
ATOM 4176 N N . TYR B 1 257 ? 11.438 -45.094 -10.617 1 94.75 257 TYR B N 1
ATOM 4177 C CA . TYR B 1 257 ? 11.062 -46.25 -11.406 1 94.75 257 TYR B CA 1
ATOM 4178 C C . TYR B 1 257 ? 11.828 -47.5 -10.945 1 94.75 257 TYR B C 1
ATOM 4180 O O . TYR B 1 257 ? 13.023 -47.406 -10.648 1 94.75 257 TYR B O 1
ATOM 4188 N N . ALA B 1 258 ? 11.062 -48.531 -10.914 1 90.31 258 ALA B N 1
ATOM 4189 C CA . ALA B 1 258 ? 11.688 -49.781 -10.547 1 90.31 258 ALA B CA 1
ATOM 4190 C C . ALA B 1 258 ? 12.406 -50.406 -11.742 1 90.31 258 ALA B C 1
ATOM 4192 O O . ALA B 1 258 ? 13.336 -51.219 -11.57 1 90.31 258 ALA B O 1
ATOM 4193 N N . SER B 1 259 ? 11.969 -50.031 -12.93 1 92.62 259 SER B N 1
ATOM 4194 C CA . SER B 1 259 ? 12.516 -50.625 -14.141 1 92.62 259 SER B CA 1
ATOM 4195 C C . SER B 1 259 ? 12.859 -49.562 -15.18 1 92.62 259 SER B C 1
ATOM 4197 O O . SER B 1 259 ? 12.016 -48.75 -15.531 1 92.62 259 SER B O 1
ATOM 4199 N N . ALA B 1 260 ? 14.047 -49.688 -15.695 1 93 260 ALA B N 1
ATOM 4200 C CA . ALA B 1 260 ? 14.484 -48.781 -16.75 1 93 260 ALA B CA 1
ATOM 4201 C C . ALA B 1 260 ? 13.633 -48.969 -18.016 1 93 260 ALA B C 1
ATOM 4203 O O . ALA B 1 260 ? 13.375 -48 -18.734 1 93 260 ALA B O 1
ATOM 4204 N N . SER B 1 261 ? 13.203 -50.156 -18.156 1 94.81 261 SER B N 1
ATOM 4205 C CA . SER B 1 261 ? 12.383 -50.438 -19.328 1 94.81 261 SER B CA 1
ATOM 4206 C C . SER B 1 261 ? 11.023 -49.75 -19.234 1 94.81 261 SER B C 1
ATOM 4208 O O . SER B 1 261 ? 10.555 -49.156 -20.219 1 94.81 261 SER B O 1
ATOM 4210 N N . GLN B 1 262 ? 10.484 -49.875 -18.094 1 95.25 262 GLN B N 1
ATOM 4211 C CA . GLN B 1 262 ? 9.211 -49.188 -17.906 1 95.25 262 GLN B CA 1
ATOM 4212 C C . GLN B 1 262 ? 9.367 -47.656 -18.031 1 95.25 262 GLN B C 1
ATOM 4214 O O . GLN B 1 262 ? 8.523 -47 -18.625 1 95.25 262 GLN B O 1
ATOM 4219 N N . PHE B 1 263 ? 10.422 -47.188 -17.438 1 96.62 263 PHE B N 1
ATOM 4220 C CA . PHE B 1 263 ? 10.734 -45.781 -17.547 1 96.62 263 PHE B CA 1
ATOM 4221 C C . PHE B 1 263 ? 10.828 -45.344 -19 1 96.62 263 PHE B C 1
ATOM 4223 O O . PHE B 1 263 ? 10.203 -44.375 -19.422 1 96.62 263 PHE B O 1
ATOM 4230 N N . SER B 1 264 ? 11.555 -46.062 -19.75 1 96.12 264 SER B N 1
ATOM 4231 C CA . SER B 1 264 ? 11.781 -45.719 -21.141 1 96.12 264 SER B CA 1
ATOM 4232 C C . SER B 1 264 ? 10.477 -45.75 -21.938 1 96.12 264 SER B C 1
ATOM 4234 O O . SER B 1 264 ? 10.25 -44.906 -22.797 1 96.12 264 SER B O 1
ATOM 4236 N N . ARG B 1 265 ? 9.688 -46.656 -21.609 1 95.88 265 ARG B N 1
ATOM 4237 C CA . ARG B 1 265 ? 8.398 -46.75 -22.281 1 95.88 265 ARG B CA 1
ATOM 4238 C C . ARG B 1 265 ? 7.523 -45.531 -21.969 1 95.88 265 ARG B C 1
ATOM 4240 O O . ARG B 1 265 ? 6.957 -44.938 -22.875 1 95.88 265 ARG B O 1
ATOM 4247 N N . ASP B 1 266 ? 7.434 -45.25 -20.672 1 95.25 266 ASP B N 1
ATOM 4248 C CA . ASP B 1 266 ? 6.621 -44.094 -20.25 1 95.25 266 ASP B CA 1
ATOM 4249 C C . ASP B 1 266 ? 7.156 -42.812 -20.828 1 95.25 266 ASP B C 1
ATOM 4251 O O . ASP B 1 266 ? 6.379 -41.938 -21.219 1 95.25 266 ASP B O 1
ATOM 4255 N N . TYR B 1 267 ? 8.43 -42.656 -20.844 1 96.19 267 TYR B N 1
ATOM 4256 C CA . TYR B 1 267 ? 9.078 -41.469 -21.375 1 96.19 267 TYR B CA 1
ATOM 4257 C C . TYR B 1 267 ? 8.734 -41.281 -22.844 1 96.19 267 TYR B C 1
ATOM 4259 O O . TYR B 1 267 ? 8.352 -40.188 -23.266 1 96.19 267 TYR B O 1
ATOM 4267 N N . ARG B 1 268 ? 8.781 -42.312 -23.625 1 95.56 268 ARG B N 1
ATOM 4268 C CA . ARG B 1 268 ? 8.453 -42.281 -25.047 1 95.56 268 ARG B CA 1
ATOM 4269 C C . ARG B 1 268 ? 6.988 -41.906 -25.25 1 95.56 268 ARG B C 1
ATOM 4271 O O . ARG B 1 268 ? 6.648 -41.188 -26.188 1 95.56 268 ARG B O 1
ATOM 4278 N N . LEU B 1 269 ? 6.23 -42.531 -24.438 1 92.75 269 LEU B N 1
ATOM 4279 C CA . LEU B 1 269 ? 4.805 -42.25 -24.547 1 92.75 269 LEU B CA 1
ATOM 4280 C C . LEU B 1 269 ? 4.531 -40.75 -24.281 1 92.75 269 LEU B C 1
ATOM 4282 O O . LEU B 1 269 ? 3.682 -40.156 -24.938 1 92.75 269 LEU B O 1
ATOM 4286 N N . GLN B 1 270 ? 5.246 -40.219 -23.359 1 90.62 270 GLN B N 1
ATOM 4287 C CA . GLN B 1 270 ? 5.02 -38.844 -22.938 1 90.62 270 GLN B CA 1
ATOM 4288 C C . GLN B 1 270 ? 5.648 -37.875 -23.922 1 90.62 270 GLN B C 1
ATOM 4290 O O . GLN B 1 270 ? 5.051 -36.844 -24.266 1 90.62 270 GLN B O 1
ATOM 4295 N N . TYR B 1 271 ? 6.875 -38.125 -24.453 1 91.56 271 TYR B N 1
ATOM 4296 C CA . TYR B 1 271 ? 7.641 -37.125 -25.172 1 91.56 271 TYR B CA 1
ATOM 4297 C C . TYR B 1 271 ? 7.848 -37.5 -26.625 1 91.56 271 TYR B C 1
ATOM 4299 O O . TYR B 1 271 ? 8.391 -36.75 -27.422 1 91.56 271 TYR B O 1
ATOM 4307 N N . GLY B 1 272 ? 7.469 -38.719 -27 1 91.19 272 GLY B N 1
ATOM 4308 C CA . GLY B 1 272 ? 7.539 -39.188 -28.375 1 91.19 272 GLY B CA 1
ATOM 4309 C C . GLY B 1 272 ? 8.914 -39.719 -28.766 1 91.19 272 GLY B C 1
ATOM 4310 O O . GLY B 1 272 ? 9.102 -40.219 -29.875 1 91.19 272 GLY B O 1
ATOM 4311 N N . ARG B 1 273 ? 9.875 -39.594 -27.875 1 93.56 273 ARG B N 1
ATOM 4312 C CA . ARG B 1 273 ? 11.234 -40.062 -28.109 1 93.56 273 ARG B CA 1
ATOM 4313 C C . ARG B 1 273 ? 11.781 -40.781 -26.875 1 93.56 273 ARG B C 1
ATOM 4315 O O . ARG B 1 273 ? 11.297 -40.562 -25.766 1 93.56 273 ARG B O 1
ATOM 4322 N N . SER B 1 274 ? 12.797 -41.594 -27.141 1 95 274 SER B N 1
ATOM 4323 C CA . SER B 1 274 ? 13.438 -42.25 -26.016 1 95 274 SER B CA 1
ATOM 4324 C C . SER B 1 274 ? 14.211 -41.281 -25.141 1 95 274 SER B C 1
ATOM 4326 O O . SER B 1 274 ? 14.586 -40.188 -25.609 1 95 274 SER B O 1
ATOM 4328 N N . PRO B 1 275 ? 14.375 -41.688 -23.875 1 95.31 275 PRO B N 1
ATOM 4329 C CA . PRO B 1 275 ? 15.172 -40.812 -23 1 95.31 275 PRO B CA 1
ATOM 4330 C C . PRO B 1 275 ? 16.547 -40.5 -23.578 1 95.31 275 PRO B C 1
ATOM 4332 O O . PRO B 1 275 ? 17 -39.344 -23.516 1 95.31 275 PRO B O 1
ATOM 4335 N N . ALA B 1 276 ? 17.172 -41.406 -24.125 1 93 276 ALA B N 1
ATOM 4336 C CA . ALA B 1 276 ? 18.516 -41.219 -24.672 1 93 276 ALA B CA 1
ATOM 4337 C C . ALA B 1 276 ? 18.5 -40.25 -25.859 1 93 276 ALA B C 1
ATOM 4339 O O . ALA B 1 276 ? 19.359 -39.375 -25.953 1 93 276 ALA B O 1
ATOM 4340 N N . ALA B 1 277 ? 17.625 -40.438 -26.719 1 93.31 277 ALA B N 1
ATOM 4341 C CA . ALA B 1 277 ? 17.5 -39.562 -27.891 1 93.31 277 ALA B CA 1
ATOM 4342 C C . ALA B 1 277 ? 17.203 -38.125 -27.469 1 93.31 277 ALA B C 1
ATOM 4344 O O . ALA B 1 277 ? 17.766 -37.188 -28.031 1 93.31 277 ALA B O 1
ATOM 4345 N N . ASP B 1 278 ? 16.266 -38.062 -26.531 1 92.06 278 ASP B N 1
ATOM 4346 C CA . ASP B 1 278 ? 15.883 -36.719 -26.047 1 92.06 278 ASP B CA 1
ATOM 4347 C C . ASP B 1 278 ? 17.062 -36.031 -25.375 1 92.06 278 ASP B C 1
ATOM 4349 O O . ASP B 1 278 ? 17.266 -34.844 -25.562 1 92.06 278 ASP B O 1
ATOM 4353 N N . ALA B 1 279 ? 17.766 -36.719 -24.594 1 91.25 279 ALA B N 1
ATOM 4354 C CA . ALA B 1 279 ? 18.938 -36.219 -23.906 1 91.25 279 ALA B CA 1
ATOM 4355 C C . ALA B 1 279 ? 19.953 -35.656 -24.906 1 91.25 279 ALA B C 1
ATOM 4357 O O . ALA B 1 279 ? 20.547 -34.594 -24.672 1 91.25 279 ALA B O 1
ATOM 4358 N N . ARG B 1 280 ? 20.141 -36.281 -25.938 1 89.56 280 ARG B N 1
ATOM 4359 C CA . ARG B 1 280 ? 21.078 -35.844 -26.969 1 89.56 280 ARG B CA 1
ATOM 4360 C C . ARG B 1 280 ? 20.641 -34.531 -27.578 1 89.56 280 ARG B C 1
ATOM 4362 O O . ARG B 1 280 ? 21.469 -33.625 -27.781 1 89.56 280 ARG B O 1
ATOM 4369 N N . ILE B 1 281 ? 19.438 -34.406 -27.812 1 86.44 281 ILE B N 1
ATOM 4370 C CA . ILE B 1 281 ? 18.875 -33.219 -28.422 1 86.44 281 ILE B CA 1
ATOM 4371 C C . ILE B 1 281 ? 19 -32.031 -27.453 1 86.44 281 ILE B C 1
ATOM 4373 O O . ILE B 1 281 ? 19.406 -30.953 -27.844 1 86.44 281 ILE B O 1
ATOM 4377 N N . MET B 1 282 ? 18.672 -32.25 -26.172 1 85.25 282 MET B N 1
ATOM 4378 C CA . MET B 1 282 ? 18.688 -31.203 -25.156 1 85.25 282 MET B CA 1
ATOM 4379 C C . MET B 1 282 ? 20.125 -30.719 -24.906 1 85.25 282 MET B C 1
ATOM 4381 O O . MET B 1 282 ? 20.344 -29.547 -24.609 1 85.25 282 MET B O 1
ATOM 4385 N N . ARG B 1 283 ? 21.062 -31.484 -24.969 1 82.56 283 ARG B N 1
ATOM 4386 C CA . ARG B 1 283 ? 22.453 -31.109 -24.75 1 82.56 283 ARG B CA 1
ATOM 4387 C C . ARG B 1 283 ? 23 -30.344 -25.953 1 82.56 283 ARG B C 1
ATOM 4389 O O . ARG B 1 283 ? 23.891 -29.5 -25.797 1 82.56 283 ARG B O 1
ATOM 4396 N N . ALA B 1 284 ? 22.547 -30.672 -27.094 1 80.69 284 ALA B N 1
ATOM 4397 C CA . ALA B 1 284 ? 22.984 -29.969 -28.297 1 80.69 284 ALA B CA 1
ATOM 4398 C C . ALA B 1 284 ? 22.391 -28.547 -28.328 1 80.69 284 ALA B C 1
ATOM 4400 O O . ALA B 1 284 ? 23 -27.641 -28.875 1 80.69 284 ALA B O 1
ATOM 4401 N N . ASP B 1 285 ? 21.094 -28.422 -27.766 1 71.69 285 ASP B N 1
ATOM 4402 C CA . ASP B 1 285 ? 20.406 -27.125 -27.688 1 71.69 285 ASP B CA 1
ATOM 4403 C C . ASP B 1 285 ? 19.812 -26.906 -26.297 1 71.69 285 ASP B C 1
ATOM 4405 O O . ASP B 1 285 ? 18.625 -27.109 -26.094 1 71.69 285 ASP B O 1
ATOM 4409 N N . PRO B 1 286 ? 20.656 -26.562 -25.391 1 61.59 286 PRO B N 1
ATOM 4410 C CA . PRO B 1 286 ? 20.172 -26.484 -24.016 1 61.59 286 PRO B CA 1
ATOM 4411 C C . PRO B 1 286 ? 19.047 -25.484 -23.828 1 61.59 286 PRO B C 1
ATOM 4413 O O . PRO B 1 286 ? 19.062 -24.391 -24.422 1 61.59 286 PRO B O 1
ATOM 4416 N N . PRO B 1 287 ? 17.938 -26.094 -23.312 1 57.06 287 PRO B N 1
ATOM 4417 C CA . PRO B 1 287 ? 16.812 -25.172 -23.094 1 57.06 287 PRO B CA 1
ATOM 4418 C C . PRO B 1 287 ? 17.188 -23.984 -22.203 1 57.06 287 PRO B C 1
ATOM 4420 O O . PRO B 1 287 ? 18.078 -24.109 -21.344 1 57.06 287 PRO B O 1
ATOM 4423 N N . ASP B 1 288 ? 16.828 -22.797 -22.469 1 52.84 288 ASP B N 1
ATOM 4424 C CA . ASP B 1 288 ? 17.094 -21.594 -21.703 1 52.84 288 ASP B CA 1
ATOM 4425 C C . ASP B 1 288 ? 16.547 -21.703 -20.281 1 52.84 288 ASP B C 1
ATOM 4427 O O . ASP B 1 288 ? 15.492 -22.297 -20.062 1 52.84 288 ASP B O 1
#

pLDDT: mean 90.31, std 10.23, range [47.31, 98.69]